Protein AF-A0A2S8FXE3-F1 (afdb_monomer_lite)

Sequence (433 aa):
MRFSLELSLAAGLVVAFAAAALGGEEQNEPDWDKLAAAVNSPGTPSIVDKPWVTVDCCAANHSIKVLGWITQESKGELHLLEWDGTLHRFRRPQEGEQRPELPPGKFGGIDGEDIETADRSVAWGVTPGDYLARSEERLARGHVKHDYSEMINSFVLERADHADFILDAARYAHYAHVLGKREHATAWYAAALESKKDYWRHVDDPDSEKSLIAFVADKRAAGFCYSAISAGHKGESRPKLLQRWRDLAAMPDQMFRDEAREMVALYQDLIAEDEKWREPNAAERAKFTKDQWVDYWLYHLRDFDAYSDWDPAGCRLFGVFRATPSKGPDGEYRNPADELKKLGKDALPKVIEHLDDRRPTRCKGQWKWYSAEGQYLLRYGDCCQQIFEAITEHKIYRSRTTTGQPTSDNVEKQCKSAADKWWREQQGLPPAE

Structure (mmCIF, N/CA/C/O backbone):
data_AF-A0A2S8FXE3-F1
#
_entry.id   AF-A0A2S8FXE3-F1
#
loop_
_atom_site.group_PDB
_atom_site.id
_atom_site.type_symbol
_atom_site.label_atom_id
_atom_site.label_alt_id
_atom_site.label_comp_id
_atom_site.label_asym_id
_atom_site.label_entity_id
_atom_site.label_seq_id
_atom_site.pdbx_PDB_ins_code
_atom_site.Cartn_x
_atom_site.Cartn_y
_atom_site.Cartn_z
_atom_site.occupancy
_atom_site.B_iso_or_equiv
_atom_site.auth_seq_id
_atom_site.auth_comp_id
_atom_site.auth_asym_id
_atom_site.auth_atom_id
_atom_site.pdbx_PDB_model_num
ATOM 1 N N . MET A 1 1 ? 18.719 4.858 -51.906 1.00 43.12 1 MET A N 1
ATOM 2 C CA . MET A 1 1 ? 19.802 4.299 -51.063 1.00 43.12 1 MET A CA 1
ATOM 3 C C . MET A 1 1 ? 20.793 5.411 -50.734 1.00 43.12 1 MET A C 1
ATOM 5 O O . MET A 1 1 ? 21.547 5.766 -51.627 1.00 43.12 1 MET A O 1
ATOM 9 N N . ARG A 1 2 ? 20.718 5.994 -49.524 1.00 42.09 2 ARG A N 1
ATOM 10 C CA . ARG A 1 2 ? 21.709 6.854 -48.817 1.00 42.09 2 ARG A CA 1
ATOM 11 C C . ARG A 1 2 ? 20.957 7.790 -47.855 1.00 42.09 2 ARG A C 1
ATOM 13 O O . ARG A 1 2 ? 20.712 8.931 -48.202 1.00 42.09 2 ARG A O 1
ATOM 20 N N . PHE A 1 3 ? 20.537 7.282 -46.694 1.00 40.88 3 PHE A N 1
ATOM 21 C CA . PHE A 1 3 ? 20.044 8.111 -45.572 1.00 40.88 3 PHE A CA 1
ATOM 22 C C . PHE A 1 3 ? 20.278 7.469 -44.186 1.00 40.88 3 PHE A C 1
ATOM 24 O O . PHE A 1 3 ? 19.721 7.921 -43.198 1.00 40.88 3 PHE A O 1
ATOM 31 N N . SER A 1 4 ? 21.120 6.431 -44.077 1.00 42.12 4 SER A N 1
ATOM 32 C CA . SER A 1 4 ? 21.232 5.626 -42.846 1.00 42.12 4 SER A CA 1
ATOM 33 C C . SER A 1 4 ? 22.552 5.788 -42.075 1.00 42.12 4 SER A C 1
ATOM 35 O O . SER A 1 4 ? 22.860 4.929 -41.259 1.00 42.12 4 SER A O 1
ATOM 37 N N . LEU A 1 5 ? 23.348 6.838 -42.332 1.00 42.50 5 LEU A N 1
ATOM 38 C CA . LEU A 1 5 ? 24.670 7.005 -41.695 1.00 42.50 5 LEU A CA 1
ATOM 39 C C . LEU A 1 5 ? 24.801 8.192 -40.723 1.00 42.50 5 LEU A C 1
ATOM 41 O O . LEU A 1 5 ? 25.749 8.200 -39.947 1.00 42.50 5 LEU A O 1
ATOM 45 N N . GLU A 1 6 ? 23.880 9.161 -40.704 1.00 44.75 6 GLU A N 1
ATOM 46 C CA . GLU A 1 6 ? 24.045 10.357 -39.851 1.00 44.75 6 GLU A CA 1
ATOM 47 C C . GLU A 1 6 ? 23.406 10.248 -38.456 1.00 44.75 6 GLU A C 1
ATOM 49 O O . GLU A 1 6 ? 23.812 10.966 -37.547 1.00 44.75 6 GLU A O 1
ATOM 54 N N . LEU A 1 7 ? 22.493 9.295 -38.220 1.00 46.88 7 LEU A N 1
ATOM 55 C CA . LEU A 1 7 ? 21.890 9.117 -36.888 1.00 46.88 7 LEU A CA 1
ATOM 56 C C . LEU A 1 7 ? 22.864 8.521 -35.852 1.00 46.88 7 LEU A C 1
ATOM 58 O O . LEU A 1 7 ? 22.733 8.783 -34.659 1.00 46.88 7 LEU A O 1
ATOM 62 N N . SER A 1 8 ? 23.867 7.752 -36.289 1.00 44.66 8 SER A N 1
ATOM 63 C CA . SER A 1 8 ? 24.769 7.036 -35.372 1.00 44.66 8 SER A CA 1
ATOM 64 C C . SER A 1 8 ? 25.842 7.930 -34.735 1.00 44.66 8 SER A C 1
ATOM 66 O O . SER A 1 8 ? 26.380 7.576 -33.690 1.00 44.66 8 SER A O 1
ATOM 68 N N . LEU A 1 9 ? 26.153 9.086 -35.335 1.00 44.38 9 LEU A N 1
ATOM 69 C CA . LEU A 1 9 ? 27.153 10.033 -34.817 1.00 44.38 9 LEU A CA 1
ATOM 70 C C . LEU A 1 9 ? 26.573 10.986 -33.761 1.00 44.38 9 LEU A C 1
ATOM 72 O O . LEU A 1 9 ? 27.292 11.394 -32.852 1.00 44.38 9 LEU A O 1
ATOM 76 N N . ALA A 1 10 ? 25.273 11.290 -33.829 1.00 48.31 10 ALA A N 1
ATOM 77 C CA . ALA A 1 10 ? 24.602 12.135 -32.841 1.00 48.31 10 ALA A CA 1
ATOM 78 C C . ALA A 1 10 ? 24.416 11.420 -31.488 1.00 48.31 10 ALA A C 1
ATOM 80 O O . ALA A 1 10 ? 24.599 12.039 -30.443 1.00 48.31 10 ALA A O 1
ATOM 81 N N . ALA A 1 11 ? 24.135 10.111 -31.493 1.00 48.94 11 ALA A N 1
ATOM 82 C CA . ALA A 1 11 ? 23.977 9.330 -30.263 1.00 48.94 11 ALA A CA 1
ATOM 83 C C . ALA A 1 11 ? 25.295 9.195 -29.472 1.00 48.94 11 ALA A C 1
ATOM 85 O O . ALA A 1 11 ? 25.303 9.343 -28.251 1.00 48.94 11 ALA A O 1
ATOM 86 N N . GLY A 1 12 ? 26.425 8.997 -30.162 1.00 41.28 12 GLY A N 1
ATOM 87 C CA . GLY A 1 12 ? 27.741 8.873 -29.521 1.00 41.28 12 GLY A CA 1
ATOM 88 C C . GLY A 1 12 ? 28.242 10.163 -28.856 1.00 41.28 12 GLY A C 1
ATOM 89 O O . GLY A 1 12 ? 28.976 10.099 -27.872 1.00 41.28 12 GLY A O 1
ATOM 90 N N . LEU A 1 13 ? 27.825 11.339 -29.343 1.00 45.59 13 LEU A N 1
ATOM 91 C CA . LEU A 1 13 ? 28.264 12.626 -28.790 1.00 45.59 13 LEU A CA 1
ATOM 92 C C . LEU A 1 13 ? 27.533 13.000 -27.487 1.00 45.59 13 LEU A C 1
ATOM 94 O O . LEU A 1 13 ? 28.115 13.658 -26.628 1.00 45.59 13 LEU A O 1
ATOM 98 N N . VAL A 1 14 ? 26.280 12.562 -27.313 1.00 51.62 14 VAL A N 1
ATOM 99 C CA . VAL A 1 14 ? 25.479 12.842 -26.103 1.00 51.62 14 VAL A CA 1
ATOM 100 C C . VAL A 1 14 ? 26.007 12.067 -24.889 1.00 51.62 14 VAL A C 1
ATOM 102 O O . VAL A 1 14 ? 26.065 12.613 -23.788 1.00 51.62 14 VAL A O 1
ATOM 105 N N . VAL A 1 15 ? 26.487 10.834 -25.089 1.00 50.09 15 VAL A N 1
ATOM 106 C CA . VAL A 1 15 ? 27.057 9.999 -24.013 1.00 50.09 15 VAL A CA 1
ATOM 107 C C . VAL A 1 15 ? 28.352 10.601 -23.447 1.00 50.09 15 VAL A C 1
ATOM 109 O O . VAL A 1 15 ? 28.579 10.556 -22.239 1.00 50.09 15 VAL A O 1
ATOM 112 N N . ALA A 1 16 ? 29.176 11.234 -24.288 1.00 50.12 16 ALA A N 1
ATOM 113 C CA . ALA A 1 16 ? 30.447 11.822 -23.863 1.00 50.12 16 ALA A CA 1
ATOM 114 C C . ALA A 1 16 ? 30.286 13.078 -22.981 1.00 50.12 16 ALA A C 1
ATOM 116 O O . ALA A 1 16 ? 31.121 13.322 -22.111 1.00 50.12 16 ALA A O 1
ATOM 117 N N . PHE A 1 17 ? 29.213 13.861 -23.158 1.00 51.91 17 PHE A N 1
ATOM 118 C CA . PHE A 1 17 ? 28.981 15.071 -22.356 1.00 51.91 17 PHE A CA 1
ATOM 119 C C . PHE A 1 17 ? 28.345 14.788 -20.989 1.00 51.91 17 PHE A C 1
ATOM 121 O O . PHE A 1 17 ? 28.637 15.503 -20.031 1.00 51.91 17 PHE A O 1
ATOM 128 N N . ALA A 1 18 ? 27.547 13.724 -20.856 1.00 53.19 18 ALA A N 1
ATOM 129 C CA . ALA A 1 18 ? 26.952 13.348 -19.571 1.00 53.19 18 ALA A CA 1
ATOM 130 C C . ALA A 1 18 ? 28.004 12.894 -18.535 1.00 53.19 18 ALA A C 1
ATOM 132 O O . ALA A 1 18 ? 27.853 13.155 -17.343 1.00 53.19 18 ALA A O 1
ATOM 133 N N . ALA A 1 19 ? 29.107 12.277 -18.977 1.00 49.84 19 ALA A N 1
ATOM 134 C CA . ALA A 1 19 ? 30.152 11.759 -18.089 1.00 49.84 19 ALA A CA 1
ATOM 135 C C . ALA A 1 19 ? 31.044 12.846 -17.447 1.00 49.84 19 ALA A C 1
ATOM 137 O O . ALA A 1 19 ? 31.664 12.598 -16.413 1.00 49.84 19 ALA A O 1
ATOM 138 N N . ALA A 1 20 ? 31.118 14.047 -18.032 1.00 50.88 20 ALA A N 1
ATOM 139 C CA . ALA A 1 20 ? 32.046 15.098 -17.600 1.00 50.88 20 ALA A CA 1
ATOM 140 C C . ALA A 1 20 ? 31.466 16.076 -16.554 1.00 50.88 20 ALA A C 1
ATOM 142 O O . ALA A 1 20 ? 32.220 16.857 -15.977 1.00 50.88 20 ALA A O 1
ATOM 143 N N . ALA A 1 21 ? 30.153 16.052 -16.292 1.00 52.75 21 ALA A N 1
ATOM 144 C CA . ALA A 1 21 ? 29.468 17.045 -15.449 1.00 52.75 21 ALA A CA 1
ATOM 145 C C . ALA A 1 21 ? 29.130 16.568 -14.016 1.00 52.75 21 ALA A C 1
ATOM 147 O O . ALA A 1 21 ? 28.532 17.314 -13.240 1.00 52.75 21 ALA A O 1
ATOM 148 N N . LEU A 1 22 ? 29.498 15.339 -13.642 1.00 54.16 22 LEU A N 1
ATOM 149 C CA . LEU A 1 22 ? 29.192 14.752 -12.332 1.00 54.16 22 LEU A CA 1
ATOM 150 C C . LEU A 1 22 ? 30.346 14.982 -11.344 1.00 54.16 22 LEU A C 1
ATOM 152 O O . LEU A 1 22 ? 31.156 14.097 -11.097 1.00 54.16 22 LEU A O 1
ATOM 156 N N . GLY A 1 23 ? 30.448 16.195 -10.800 1.00 48.69 23 GLY A N 1
ATOM 157 C CA . GLY A 1 23 ? 31.358 16.497 -9.692 1.00 48.69 23 GLY A CA 1
ATOM 158 C C . GLY A 1 23 ? 30.696 16.206 -8.345 1.00 48.69 23 GLY A C 1
ATOM 159 O O . GLY A 1 23 ? 29.814 16.958 -7.945 1.00 48.69 23 GLY A O 1
ATOM 160 N N . GLY A 1 24 ? 31.111 15.146 -7.645 1.00 50.34 24 GLY A N 1
ATOM 161 C CA . GLY A 1 24 ? 30.789 14.965 -6.220 1.00 50.34 24 GLY A CA 1
ATOM 162 C C . GLY A 1 24 ? 30.741 13.519 -5.723 1.00 50.34 24 GLY A C 1
ATOM 163 O O . GLY A 1 24 ? 31.290 13.231 -4.666 1.00 50.34 24 GLY A O 1
ATOM 164 N N . GLU A 1 25 ? 30.163 12.600 -6.494 1.00 54.75 25 GLU A N 1
ATOM 165 C CA . GLU A 1 25 ? 30.308 11.158 -6.265 1.00 54.75 25 GLU A CA 1
ATOM 166 C C . GLU A 1 25 ? 31.421 10.670 -7.198 1.00 54.75 25 GLU A C 1
ATOM 168 O O . GLU A 1 25 ? 31.349 10.883 -8.409 1.00 54.75 25 GLU A O 1
ATOM 173 N N . GLU A 1 26 ? 32.489 10.083 -6.645 1.00 51.16 26 GLU A N 1
ATOM 174 C CA . GLU A 1 26 ? 33.503 9.378 -7.439 1.00 51.16 26 GLU A CA 1
ATOM 175 C C . GLU A 1 26 ? 32.810 8.502 -8.489 1.00 51.16 26 GLU A C 1
ATOM 177 O O . GLU A 1 26 ? 31.803 7.864 -8.182 1.00 51.16 26 GLU A O 1
ATOM 182 N N . GLN A 1 27 ? 33.352 8.486 -9.713 1.00 55.22 27 GLN A N 1
ATOM 183 C CA . GLN A 1 27 ? 32.920 7.692 -10.874 1.00 55.22 27 GLN A CA 1
ATOM 184 C C . GLN A 1 27 ? 33.043 6.174 -10.630 1.00 55.22 27 GLN A C 1
ATOM 186 O O . GLN A 1 27 ? 33.646 5.441 -11.412 1.00 55.22 27 GLN A O 1
ATOM 191 N N . ASN A 1 28 ? 32.514 5.690 -9.518 1.00 73.62 28 ASN A N 1
ATOM 192 C CA . ASN A 1 28 ? 32.448 4.288 -9.200 1.00 73.62 28 ASN A CA 1
ATOM 193 C C . ASN A 1 28 ? 31.384 3.672 -10.102 1.00 73.62 28 ASN A C 1
ATOM 195 O O . ASN A 1 28 ? 30.280 4.201 -10.258 1.00 73.62 28 ASN A O 1
ATOM 199 N N . GLU A 1 29 ? 31.753 2.563 -10.736 1.00 86.81 29 GLU A N 1
ATOM 200 C CA . GLU A 1 29 ? 30.814 1.745 -11.489 1.00 86.81 29 GLU A CA 1
ATOM 201 C C . GLU A 1 29 ? 29.586 1.443 -10.607 1.00 86.81 29 GLU A C 1
ATOM 203 O O . GLU A 1 29 ? 29.765 1.155 -9.416 1.00 86.81 29 GLU A O 1
ATOM 208 N N . PRO A 1 30 ? 28.348 1.534 -11.139 1.00 92.56 30 PRO A N 1
ATOM 209 C CA . PRO A 1 30 ? 27.160 1.230 -10.356 1.00 92.56 30 PRO A CA 1
ATOM 210 C C . PRO A 1 30 ? 27.264 -0.152 -9.710 1.00 92.56 30 PRO A C 1
ATOM 212 O O . PRO A 1 30 ? 27.657 -1.122 -10.356 1.00 92.56 30 PRO A O 1
ATOM 215 N N . ASP A 1 31 ? 26.868 -0.256 -8.443 1.00 95.56 31 ASP A N 1
ATOM 216 C CA . ASP A 1 31 ? 26.722 -1.548 -7.774 1.00 95.56 31 ASP A CA 1
ATOM 217 C C . ASP A 1 31 ? 25.469 -2.244 -8.332 1.00 95.56 31 ASP A C 1
ATOM 219 O O . ASP A 1 31 ? 24.352 -2.078 -7.831 1.00 95.56 31 ASP A O 1
ATOM 223 N N . TRP A 1 32 ? 25.650 -2.952 -9.450 1.00 96.12 32 TRP A N 1
ATOM 224 C CA . TRP A 1 32 ? 24.572 -3.578 -10.214 1.00 96.12 32 TRP A CA 1
ATOM 225 C C . TRP A 1 32 ? 23.811 -4.637 -9.411 1.00 96.12 32 TRP A C 1
ATOM 227 O O . TRP A 1 32 ? 22.605 -4.787 -9.613 1.00 96.12 32 TRP A O 1
ATOM 237 N N . ASP A 1 33 ? 24.479 -5.315 -8.474 1.00 95.56 33 ASP A N 1
ATOM 238 C CA . ASP A 1 33 ? 23.865 -6.314 -7.596 1.00 95.56 33 ASP A CA 1
ATOM 239 C C . ASP A 1 33 ? 22.933 -5.650 -6.579 1.00 95.56 33 ASP A C 1
ATOM 241 O O . ASP A 1 33 ? 21.787 -6.075 -6.401 1.00 95.56 33 ASP A O 1
ATOM 245 N N . LYS A 1 34 ? 23.371 -4.553 -5.949 1.00 95.56 34 LYS A N 1
ATOM 246 C CA . LYS A 1 34 ? 22.494 -3.778 -5.062 1.00 95.56 34 LYS A CA 1
ATOM 247 C C . LYS A 1 34 ? 21.362 -3.094 -5.819 1.00 95.56 34 LYS A C 1
ATOM 249 O O . LYS A 1 34 ? 20.241 -3.053 -5.314 1.00 95.56 34 LYS A O 1
ATOM 254 N N . LEU A 1 35 ? 21.618 -2.588 -7.028 1.00 96.00 35 LEU A N 1
ATOM 255 C CA . LEU A 1 35 ? 20.557 -2.041 -7.871 1.00 96.00 35 LEU A CA 1
ATOM 256 C C . LEU A 1 35 ? 19.523 -3.121 -8.212 1.00 96.00 35 LEU A C 1
ATOM 258 O O . LEU A 1 35 ? 18.328 -2.866 -8.083 1.00 96.00 35 LEU A O 1
ATOM 262 N N . ALA A 1 36 ? 19.968 -4.328 -8.577 1.00 95.50 36 ALA A N 1
ATOM 263 C CA . ALA A 1 36 ? 19.093 -5.471 -8.821 1.00 95.50 36 ALA A CA 1
ATOM 264 C C . ALA A 1 36 ? 18.226 -5.788 -7.593 1.00 95.50 36 ALA A C 1
ATOM 266 O O . ALA A 1 36 ? 17.017 -5.966 -7.729 1.00 95.50 36 ALA A O 1
ATOM 267 N N . ALA A 1 37 ? 18.821 -5.804 -6.397 1.00 94.25 37 ALA A N 1
ATOM 268 C CA . ALA A 1 37 ? 18.103 -6.027 -5.143 1.00 94.25 37 ALA A CA 1
ATOM 269 C C . ALA A 1 37 ? 17.084 -4.915 -4.822 1.00 94.25 37 ALA A C 1
ATOM 271 O O . ALA A 1 37 ? 16.028 -5.195 -4.255 1.00 94.25 37 ALA A O 1
ATOM 272 N N . ALA A 1 38 ? 17.371 -3.668 -5.207 1.00 94.94 38 ALA A N 1
ATOM 273 C CA . ALA A 1 38 ? 16.454 -2.546 -5.031 1.00 94.94 38 ALA A CA 1
ATOM 274 C C . ALA A 1 38 ? 15.260 -2.616 -6.000 1.00 94.94 38 ALA A C 1
ATOM 276 O O . ALA A 1 38 ? 14.120 -2.407 -5.580 1.00 94.94 38 ALA A O 1
ATOM 277 N N . VAL A 1 39 ? 15.480 -2.950 -7.278 1.00 95.00 39 VAL A N 1
ATOM 278 C CA . VAL A 1 39 ? 14.412 -2.944 -8.301 1.00 95.00 39 VAL A CA 1
ATOM 279 C C . VAL A 1 39 ? 13.586 -4.233 -8.356 1.00 95.00 39 VAL A C 1
ATOM 281 O O . VAL A 1 39 ? 12.413 -4.170 -8.723 1.00 95.00 39 VAL A O 1
ATOM 284 N N . ASN A 1 40 ? 14.145 -5.383 -7.962 1.00 93.00 40 ASN A N 1
ATOM 285 C CA . ASN A 1 40 ? 13.484 -6.689 -8.065 1.00 93.00 40 ASN A CA 1
ATOM 286 C C . ASN A 1 40 ? 13.031 -7.249 -6.719 1.00 93.00 40 ASN A C 1
ATOM 288 O O . ASN A 1 40 ? 13.613 -6.983 -5.668 1.00 93.00 40 ASN A O 1
ATOM 292 N N . SER A 1 41 ? 11.964 -8.049 -6.732 1.00 89.31 41 SER A N 1
ATOM 293 C CA . SER A 1 41 ? 11.552 -8.802 -5.546 1.00 89.31 41 SER A CA 1
ATOM 294 C C . SER A 1 41 ? 12.451 -10.024 -5.383 1.00 89.31 41 SER A C 1
ATOM 296 O O . SER A 1 41 ? 12.946 -10.568 -6.376 1.00 89.31 41 SER A O 1
ATOM 298 N N . PRO A 1 42 ? 12.626 -10.527 -4.150 1.00 87.56 42 PRO A N 1
ATOM 299 C CA . PRO A 1 42 ? 13.173 -11.860 -3.956 1.00 87.56 42 PRO A CA 1
ATOM 300 C C . PRO A 1 42 ? 12.411 -12.883 -4.814 1.00 87.56 42 PRO A C 1
ATOM 302 O O . PRO A 1 42 ? 11.184 -12.947 -4.772 1.00 87.56 42 PRO A O 1
ATOM 305 N N . GLY A 1 43 ? 13.139 -13.664 -5.615 1.00 90.12 43 GLY A N 1
ATOM 306 C CA . GLY A 1 43 ? 12.552 -14.673 -6.502 1.00 90.12 43 GLY A CA 1
ATOM 307 C C . GLY A 1 43 ? 12.097 -14.173 -7.879 1.00 90.12 43 GLY A C 1
ATOM 308 O O . GLY A 1 43 ? 11.524 -14.967 -8.624 1.00 90.12 43 GLY A O 1
ATOM 309 N N . THR A 1 44 ? 12.361 -12.913 -8.253 1.00 93.88 44 THR A N 1
ATOM 310 C CA . THR A 1 44 ? 12.142 -12.442 -9.631 1.00 93.88 44 THR A CA 1
ATOM 311 C C . THR A 1 44 ? 12.861 -13.369 -10.633 1.00 93.88 44 THR A C 1
ATOM 313 O O . THR A 1 44 ? 14.065 -13.600 -10.486 1.00 93.88 44 THR A O 1
ATOM 316 N N . PRO A 1 45 ? 12.161 -13.924 -11.645 1.00 96.56 45 PRO A N 1
ATOM 317 C CA . PRO A 1 45 ? 12.781 -14.819 -12.618 1.00 96.56 45 PRO A CA 1
ATOM 318 C C . PRO A 1 45 ? 13.837 -14.115 -13.477 1.00 96.56 45 PRO A C 1
ATOM 320 O O . PRO A 1 45 ? 13.726 -12.928 -13.774 1.00 96.56 45 PRO A O 1
ATOM 323 N N . SER A 1 46 ? 14.825 -14.874 -13.956 1.00 96.00 46 SER A N 1
ATOM 324 C CA . SER A 1 46 ? 15.790 -14.363 -14.935 1.00 96.00 46 SER A CA 1
ATOM 325 C C . SER A 1 46 ? 15.126 -14.068 -16.286 1.00 96.00 46 SER A C 1
ATOM 327 O O . SER A 1 46 ? 14.293 -14.844 -16.765 1.00 96.00 46 SER A O 1
ATOM 329 N N . ILE A 1 47 ? 15.556 -12.971 -16.914 1.00 97.69 47 ILE A N 1
ATOM 330 C CA . ILE A 1 47 ? 15.128 -12.526 -18.250 1.00 97.69 47 ILE A CA 1
ATOM 331 C C . ILE A 1 47 ? 16.125 -12.887 -19.359 1.00 97.69 47 ILE A C 1
ATOM 333 O O . ILE A 1 47 ? 15.870 -12.618 -20.532 1.00 97.69 47 ILE A O 1
ATOM 337 N N . VAL A 1 48 ? 17.270 -13.476 -19.002 1.00 97.31 48 VAL A N 1
ATOM 338 C CA . VAL A 1 48 ? 18.302 -13.874 -19.969 1.00 97.31 48 VAL A CA 1
ATOM 339 C C . VAL A 1 48 ? 17.713 -14.902 -20.936 1.00 97.31 48 VAL A C 1
ATOM 341 O O . VAL A 1 48 ? 17.055 -15.856 -20.516 1.00 97.31 48 VAL A O 1
ATOM 344 N N . ASP A 1 49 ? 17.914 -14.665 -22.233 1.00 97.00 49 ASP A N 1
ATOM 345 C CA . ASP A 1 49 ? 17.389 -15.475 -23.341 1.00 97.00 49 ASP A CA 1
ATOM 346 C C . ASP A 1 49 ? 15.852 -15.606 -23.380 1.00 97.00 49 ASP A C 1
ATOM 348 O O . ASP A 1 49 ? 15.309 -16.510 -24.021 1.00 97.00 49 ASP A O 1
ATOM 352 N N . LYS A 1 50 ? 15.120 -14.707 -22.707 1.00 98.00 50 LYS A N 1
ATOM 353 C CA . LYS A 1 50 ? 13.652 -14.680 -22.729 1.00 98.00 50 LYS A CA 1
ATOM 354 C C . LYS A 1 50 ? 13.127 -13.723 -23.800 1.00 98.00 50 LYS A C 1
ATOM 356 O O . LYS A 1 50 ? 13.657 -12.620 -23.946 1.00 98.00 50 LYS A O 1
ATOM 361 N N . PRO A 1 51 ? 12.064 -14.092 -24.537 1.00 98.06 51 PRO A N 1
ATOM 362 C CA . PRO A 1 51 ? 11.482 -13.201 -25.526 1.00 98.06 51 PRO A CA 1
ATOM 363 C C . PRO A 1 51 ? 10.727 -12.064 -24.834 1.00 98.06 51 PRO A C 1
ATOM 365 O O . PRO A 1 51 ? 9.957 -12.291 -23.897 1.00 98.06 51 PRO A O 1
ATOM 368 N N . TRP A 1 52 ? 10.924 -10.846 -25.333 1.00 98.31 52 TRP A N 1
ATOM 369 C CA . TRP A 1 52 ? 10.110 -9.693 -24.970 1.00 98.31 52 TRP A CA 1
ATOM 370 C C . TRP A 1 52 ? 8.868 -9.632 -25.854 1.00 98.31 52 TRP A C 1
ATOM 372 O O . TRP A 1 52 ? 8.956 -9.734 -27.080 1.00 98.31 52 TRP A O 1
ATOM 382 N N . VAL A 1 53 ? 7.701 -9.455 -25.245 1.00 98.44 53 VAL A N 1
ATOM 383 C CA . VAL A 1 53 ? 6.413 -9.456 -25.941 1.00 98.44 53 VAL A CA 1
ATOM 384 C C . VAL A 1 53 ? 5.505 -8.344 -25.437 1.00 98.44 53 VAL A C 1
ATOM 386 O O . VAL A 1 53 ? 5.706 -7.770 -24.369 1.00 98.44 53 VAL A O 1
ATOM 389 N N . THR A 1 54 ? 4.472 -8.057 -26.221 1.00 98.06 54 THR A N 1
ATOM 390 C CA . THR A 1 54 ? 3.286 -7.328 -25.772 1.00 98.06 54 THR A CA 1
ATOM 391 C C . THR A 1 54 ? 2.129 -8.311 -25.657 1.00 98.06 54 THR A C 1
ATOM 393 O O . THR A 1 54 ? 1.793 -8.993 -26.627 1.00 98.06 54 THR A O 1
ATOM 396 N N . VAL A 1 55 ? 1.528 -8.384 -24.474 1.00 98.19 55 VAL A N 1
ATOM 397 C CA . VAL A 1 55 ? 0.329 -9.170 -24.189 1.00 98.19 55 VAL A CA 1
ATOM 398 C C . VAL A 1 55 ? -0.878 -8.245 -24.213 1.00 98.19 55 VAL A C 1
ATOM 400 O O . VAL A 1 55 ? -0.907 -7.225 -23.531 1.00 98.19 55 VAL A O 1
ATOM 403 N N . ASP A 1 56 ? -1.876 -8.602 -25.010 1.00 98.06 56 ASP A N 1
ATOM 404 C CA . ASP A 1 56 ? -3.184 -7.963 -25.010 1.00 98.06 56 ASP A CA 1
ATOM 405 C C . ASP A 1 56 ? -4.117 -8.681 -24.031 1.00 98.06 56 ASP A C 1
ATOM 407 O O . ASP A 1 56 ? -4.399 -9.867 -24.210 1.00 98.06 56 ASP A O 1
ATOM 411 N N . CYS A 1 57 ? -4.597 -7.972 -23.013 1.00 97.25 57 CYS A N 1
ATOM 412 C CA . CYS A 1 57 ? -5.490 -8.495 -21.982 1.00 97.25 57 CYS A CA 1
ATOM 413 C C . CYS A 1 57 ? -6.686 -7.556 -21.746 1.00 97.25 57 CYS A C 1
ATOM 415 O O . CYS A 1 57 ? -6.805 -6.513 -22.394 1.00 97.25 57 CYS A O 1
ATOM 417 N N . CYS A 1 58 ? -7.582 -7.915 -20.820 1.00 95.88 58 CYS A N 1
ATOM 418 C CA . CYS A 1 58 ? -8.826 -7.184 -20.530 1.00 95.88 58 CYS A CA 1
ATOM 419 C C . CYS A 1 58 ? -9.885 -7.296 -21.652 1.00 95.88 58 CYS A C 1
ATOM 421 O O . CYS A 1 58 ? -9.742 -8.091 -22.586 1.00 95.88 58 CYS A O 1
ATOM 423 N N . ALA A 1 59 ? -10.967 -6.525 -21.558 1.00 96.12 59 ALA A N 1
ATOM 424 C CA . ALA A 1 59 ? -12.108 -6.547 -22.473 1.00 96.12 59 ALA A CA 1
ATOM 425 C C . ALA A 1 59 ? -11.797 -5.990 -23.876 1.00 96.12 59 ALA A C 1
ATOM 427 O O . ALA A 1 59 ? -10.839 -5.245 -24.068 1.00 96.12 59 ALA A O 1
ATOM 428 N N . ALA A 1 60 ? -12.604 -6.349 -24.877 1.00 96.88 60 ALA A N 1
ATOM 429 C CA . ALA A 1 60 ? -12.385 -5.974 -26.278 1.00 96.88 60 ALA A CA 1
ATOM 430 C C . ALA A 1 60 ? -12.523 -4.462 -26.516 1.00 96.88 60 ALA A C 1
ATOM 432 O O . ALA A 1 60 ? -11.717 -3.869 -27.231 1.00 96.88 60 ALA A O 1
ATOM 433 N N . ASN A 1 61 ? -13.500 -3.832 -25.862 1.00 95.88 61 ASN A N 1
ATOM 434 C CA . ASN A 1 61 ? -13.730 -2.387 -25.884 1.00 95.88 61 ASN A CA 1
ATOM 435 C C . ASN A 1 61 ? -12.865 -1.608 -24.871 1.00 95.88 61 ASN A C 1
ATOM 437 O O . ASN A 1 61 ? -12.973 -0.386 -24.790 1.00 95.88 61 ASN A O 1
ATOM 441 N N . HIS A 1 62 ? -11.993 -2.295 -24.124 1.00 95.56 62 HIS A N 1
ATOM 442 C CA . HIS A 1 62 ? -11.027 -1.698 -23.200 1.00 95.56 62 HIS A CA 1
ATOM 443 C C . HIS A 1 62 ? -9.754 -2.557 -23.100 1.00 95.56 62 HIS A C 1
ATOM 445 O O . HIS A 1 62 ? -9.430 -3.129 -22.058 1.00 95.56 62 HIS A O 1
ATOM 451 N N . SER A 1 63 ? -9.048 -2.694 -24.224 1.00 95.25 63 SER A N 1
ATOM 452 C CA . SER A 1 63 ? -7.812 -3.481 -24.299 1.00 95.25 63 SER A CA 1
ATOM 453 C C . SER A 1 63 ? -6.688 -2.818 -23.502 1.00 95.25 63 SER A C 1
ATOM 455 O O . SER A 1 63 ? -6.409 -1.631 -23.669 1.00 95.25 63 SER A O 1
ATOM 457 N N . ILE A 1 64 ? -6.009 -3.614 -22.674 1.00 95.94 64 ILE A N 1
ATOM 458 C CA . ILE A 1 64 ? -4.785 -3.221 -21.971 1.00 95.94 64 ILE A CA 1
ATOM 459 C C . ILE A 1 64 ? -3.615 -3.977 -22.602 1.00 95.94 64 ILE A C 1
ATOM 461 O O . ILE A 1 64 ? -3.713 -5.169 -22.899 1.00 95.94 64 ILE A O 1
ATOM 465 N N . LYS A 1 65 ? -2.499 -3.276 -22.823 1.00 97.06 65 LYS A N 1
ATOM 466 C CA . LYS A 1 65 ? -1.257 -3.857 -23.343 1.00 97.06 65 LYS A CA 1
ATOM 467 C C . LYS A 1 65 ? -0.231 -3.941 -22.220 1.00 97.06 65 LYS A C 1
ATOM 469 O O . LYS A 1 65 ? 0.198 -2.909 -21.716 1.00 97.06 65 LYS A O 1
ATOM 474 N N . VAL A 1 66 ? 0.172 -5.156 -21.873 1.00 97.12 66 VAL A N 1
ATOM 475 C CA . VAL A 1 66 ? 1.207 -5.431 -20.868 1.00 97.12 66 VAL A CA 1
ATOM 476 C C . VAL A 1 66 ? 2.488 -5.823 -21.597 1.00 97.12 66 VAL A C 1
ATOM 478 O O . VAL A 1 66 ? 2.455 -6.695 -22.467 1.00 97.12 66 VAL A O 1
ATOM 481 N N . LEU A 1 67 ? 3.612 -5.173 -21.295 1.00 97.38 67 LEU A N 1
ATOM 482 C CA . LEU A 1 67 ? 4.885 -5.410 -21.987 1.00 97.38 67 LEU A CA 1
ATOM 483 C C . LEU A 1 67 ? 5.898 -6.053 -21.047 1.00 97.38 67 LEU A C 1
ATOM 485 O O . LEU A 1 67 ? 6.142 -5.533 -19.964 1.00 97.38 67 LEU A O 1
ATOM 489 N N . GLY A 1 68 ? 6.534 -7.142 -21.466 1.00 97.62 68 GLY A N 1
ATOM 490 C CA . GLY A 1 68 ? 7.488 -7.823 -20.596 1.00 97.62 68 GLY A CA 1
ATOM 491 C C . GLY A 1 68 ? 8.157 -9.036 -21.218 1.00 97.62 68 GLY A C 1
ATOM 492 O O . GLY A 1 68 ? 7.970 -9.338 -22.398 1.00 97.62 68 GLY A O 1
ATOM 493 N N . TRP A 1 69 ? 8.926 -9.749 -20.401 1.00 98.50 69 TRP A N 1
ATOM 494 C CA . TRP A 1 69 ? 9.587 -10.996 -20.777 1.00 98.50 69 TRP A CA 1
ATOM 495 C C . TRP A 1 69 ? 8.716 -12.200 -20.448 1.00 98.50 69 TRP A C 1
ATOM 497 O O . TRP A 1 69 ? 8.222 -12.324 -19.326 1.00 98.50 69 TRP A O 1
ATOM 507 N N . ILE A 1 70 ? 8.578 -13.134 -21.389 1.00 98.38 70 ILE A N 1
ATOM 508 C CA . ILE A 1 70 ? 7.964 -14.433 -21.096 1.00 98.38 70 ILE A CA 1
ATOM 509 C C . ILE A 1 70 ? 8.953 -15.253 -20.270 1.00 98.38 70 ILE A C 1
ATOM 511 O O . ILE A 1 70 ? 9.964 -15.729 -20.786 1.00 98.38 70 ILE A O 1
ATOM 515 N N . THR A 1 71 ? 8.671 -15.440 -18.986 1.00 97.75 71 THR A N 1
ATOM 516 C CA . THR A 1 71 ? 9.564 -16.172 -18.074 1.00 97.75 71 THR A CA 1
ATOM 517 C C . THR A 1 71 ? 9.288 -17.673 -18.104 1.00 97.75 71 THR A C 1
ATOM 519 O O . THR A 1 71 ? 10.230 -18.477 -18.082 1.00 97.75 71 THR A O 1
ATOM 522 N N . GLN A 1 72 ? 8.013 -18.044 -18.253 1.00 97.12 72 GLN A N 1
ATOM 523 C CA . GLN A 1 72 ? 7.522 -19.413 -18.373 1.00 97.12 72 GLN A CA 1
ATOM 524 C C . GLN A 1 72 ? 6.326 -19.470 -19.334 1.00 97.12 72 GLN A C 1
ATOM 526 O O . GLN A 1 72 ? 5.466 -18.591 -19.329 1.00 97.12 72 GLN A O 1
ATOM 531 N N . GLU A 1 73 ? 6.243 -20.529 -20.139 1.00 96.88 73 GLU A N 1
ATOM 532 C CA . GLU A 1 73 ? 5.142 -20.734 -21.081 1.00 96.88 73 GLU A CA 1
ATOM 533 C C . GLU A 1 73 ? 4.745 -22.211 -21.157 1.00 96.88 73 GLU A C 1
ATOM 535 O O . GLU A 1 73 ? 5.591 -23.106 -21.177 1.00 96.88 73 GLU A O 1
ATOM 540 N N . SER A 1 74 ? 3.439 -22.468 -21.202 1.00 96.38 74 SER A N 1
ATOM 541 C CA . SER A 1 74 ? 2.849 -23.782 -21.444 1.00 96.38 74 SER A CA 1
ATOM 542 C C . SER A 1 74 ? 1.625 -23.664 -22.361 1.00 96.38 74 SER A C 1
ATOM 544 O O . SER A 1 74 ? 1.174 -22.566 -22.688 1.00 96.38 74 SER A O 1
ATOM 546 N N . LYS A 1 75 ? 1.037 -24.801 -22.759 1.00 93.94 75 LYS A N 1
ATOM 547 C CA . LYS A 1 75 ? -0.129 -24.832 -23.664 1.00 93.94 75 LYS A CA 1
ATOM 548 C C . LYS A 1 75 ? -1.315 -23.989 -23.166 1.00 93.94 75 LYS A C 1
ATOM 550 O O . LYS A 1 75 ? -2.053 -23.460 -23.989 1.00 93.94 75 LYS A O 1
ATOM 555 N N . GLY A 1 76 ? -1.514 -23.877 -21.851 1.00 95.69 76 GLY A N 1
ATOM 556 C CA . GLY A 1 76 ? -2.653 -23.160 -21.263 1.00 95.69 76 GLY A CA 1
ATOM 557 C C . GLY A 1 76 ? -2.291 -21.871 -20.531 1.00 95.69 76 GLY A C 1
ATOM 558 O O . GLY A 1 76 ? -3.191 -21.153 -20.105 1.00 95.69 76 GLY A O 1
ATOM 559 N N . GLU A 1 77 ? -1.004 -21.574 -20.363 1.00 97.50 77 GLU A N 1
ATOM 560 C CA . GLU A 1 77 ? -0.556 -20.583 -19.387 1.00 97.50 77 GLU A CA 1
ATOM 561 C C . GLU A 1 77 ? 0.709 -19.856 -19.840 1.00 97.50 77 GLU A C 1
ATOM 563 O O . GLU A 1 77 ? 1.597 -20.457 -20.445 1.00 97.50 77 GLU A O 1
ATOM 568 N N . LEU A 1 78 ? 0.789 -18.571 -19.508 1.00 97.88 78 LEU A N 1
ATOM 569 C CA . LEU A 1 78 ? 1.874 -17.662 -19.838 1.00 97.88 78 LEU A CA 1
ATOM 570 C C . LEU A 1 78 ? 2.245 -16.851 -18.593 1.00 97.88 78 LEU A C 1
ATOM 572 O O . LEU A 1 78 ? 1.395 -16.167 -18.026 1.00 97.88 78 LEU A O 1
ATOM 576 N N . HIS A 1 79 ? 3.506 -16.904 -18.174 1.00 98.19 79 HIS A N 1
ATOM 577 C CA . HIS A 1 79 ? 4.039 -16.024 -17.133 1.00 98.19 79 HIS A CA 1
ATOM 578 C C . HIS A 1 79 ? 4.838 -14.914 -17.791 1.00 98.19 79 HIS A C 1
ATOM 580 O O . HIS A 1 79 ? 5.729 -15.180 -18.601 1.00 98.19 79 HIS A O 1
ATOM 586 N N . LEU A 1 80 ? 4.525 -13.678 -17.428 1.00 98.19 80 LEU A N 1
ATOM 587 C CA . LEU A 1 80 ? 5.164 -12.490 -17.968 1.00 98.19 80 LEU A CA 1
ATOM 588 C C . LEU A 1 80 ? 5.758 -11.685 -16.816 1.00 98.19 80 LEU A C 1
ATOM 590 O O . LEU A 1 80 ? 5.024 -11.271 -15.923 1.00 98.19 80 LEU A O 1
ATOM 594 N N . LEU A 1 81 ? 7.066 -11.444 -16.842 1.00 97.69 81 LEU A N 1
ATOM 595 C CA . LEU A 1 81 ? 7.674 -10.418 -16.002 1.00 97.69 81 LEU A CA 1
ATOM 596 C C . LEU A 1 81 ? 7.574 -9.089 -16.745 1.00 97.69 81 LEU A C 1
ATOM 598 O O . LEU A 1 81 ? 8.277 -8.881 -17.736 1.00 97.69 81 LEU A O 1
ATOM 602 N N . GLU A 1 82 ? 6.670 -8.224 -16.299 1.00 95.88 82 GLU A N 1
ATOM 603 C CA . GLU A 1 82 ? 6.558 -6.863 -16.807 1.00 95.88 82 GLU A CA 1
ATOM 604 C C . GLU A 1 82 ? 7.815 -6.054 -16.466 1.00 95.88 82 GLU A C 1
ATOM 606 O O . GLU A 1 82 ? 8.559 -6.343 -15.526 1.00 95.88 82 GLU A O 1
ATOM 611 N N . TRP A 1 83 ? 8.069 -5.033 -17.274 1.00 90.44 83 TRP A N 1
ATOM 612 C CA . TRP A 1 83 ? 9.233 -4.159 -17.161 1.00 90.44 83 TRP A CA 1
ATOM 613 C C . TRP A 1 83 ? 9.319 -3.395 -15.830 1.00 90.44 83 TRP A C 1
ATOM 615 O O . TRP A 1 83 ? 10.391 -2.928 -15.463 1.00 90.44 83 TRP A O 1
ATOM 625 N N . ASP A 1 84 ? 8.222 -3.270 -15.087 1.00 89.62 84 ASP A N 1
ATOM 626 C CA . ASP A 1 84 ? 8.195 -2.677 -13.749 1.00 89.62 84 ASP A CA 1
ATOM 627 C C . ASP A 1 84 ? 8.554 -3.689 -12.633 1.00 89.62 84 ASP A C 1
ATOM 629 O O . ASP A 1 84 ? 8.649 -3.328 -11.455 1.00 89.62 84 ASP A O 1
ATOM 633 N N . GLY A 1 85 ? 8.796 -4.953 -12.998 1.00 90.50 85 GLY A N 1
ATOM 634 C CA . GLY A 1 85 ? 9.067 -6.063 -12.086 1.00 90.50 85 GLY A CA 1
ATOM 635 C C . GLY A 1 85 ? 7.819 -6.833 -11.638 1.00 90.50 85 GLY A C 1
ATOM 636 O O . GLY A 1 85 ? 7.949 -7.790 -10.870 1.00 90.50 85 GLY A O 1
ATOM 637 N N . THR A 1 86 ? 6.622 -6.458 -12.100 1.00 91.69 86 THR A N 1
ATOM 638 C CA . THR A 1 86 ? 5.375 -7.168 -11.799 1.00 91.69 86 THR A CA 1
ATOM 639 C C . THR A 1 86 ? 5.330 -8.504 -12.539 1.00 91.69 86 THR A C 1
ATOM 641 O O . THR A 1 86 ? 5.476 -8.569 -13.759 1.00 91.69 86 THR A O 1
ATOM 644 N N . LEU A 1 87 ? 5.106 -9.599 -11.806 1.00 95.00 87 LEU A N 1
ATOM 645 C CA . LEU A 1 87 ? 4.928 -10.923 -12.398 1.00 95.00 87 LEU A CA 1
ATOM 646 C C . LEU A 1 87 ? 3.442 -11.192 -12.649 1.00 95.00 87 LEU A C 1
ATOM 648 O O . LEU A 1 87 ? 2.658 -11.360 -11.714 1.00 95.00 87 LEU A O 1
ATOM 652 N N . HIS A 1 88 ? 3.069 -11.286 -13.919 1.00 96.50 88 HIS A N 1
ATOM 653 C CA . HIS A 1 88 ? 1.718 -11.616 -14.353 1.00 96.50 88 HIS A CA 1
ATOM 654 C C . HIS A 1 88 ? 1.600 -13.094 -14.700 1.00 96.50 88 HIS A C 1
ATOM 656 O O . HIS A 1 88 ? 2.474 -13.673 -15.350 1.00 96.50 88 HIS A O 1
ATOM 662 N N . ARG A 1 89 ? 0.469 -13.692 -14.319 1.00 97.31 89 ARG A N 1
ATOM 663 C CA . ARG A 1 89 ? 0.081 -15.053 -14.692 1.00 97.31 89 ARG A CA 1
ATOM 664 C C . ARG A 1 89 ? -1.157 -14.982 -15.575 1.00 97.31 89 ARG A C 1
ATOM 666 O O . ARG A 1 89 ? -2.255 -14.749 -15.077 1.00 97.31 89 ARG A O 1
ATOM 673 N N . PHE A 1 90 ? -0.976 -15.206 -16.870 1.00 98.25 90 PHE A N 1
ATOM 674 C CA . PHE A 1 90 ? -2.065 -15.243 -17.834 1.00 98.25 90 PHE A CA 1
ATOM 675 C C . PHE A 1 90 ? -2.445 -16.680 -18.182 1.00 98.25 90 PHE A C 1
ATOM 677 O O . PHE A 1 90 ? -1.582 -17.531 -18.398 1.00 98.25 90 PHE A O 1
ATOM 684 N N . ARG A 1 91 ? -3.741 -16.944 -18.329 1.00 97.81 91 ARG A N 1
ATOM 685 C CA . ARG A 1 91 ? -4.233 -18.099 -19.081 1.00 97.81 91 ARG A CA 1
ATOM 686 C C . ARG A 1 91 ? -4.369 -17.740 -20.557 1.00 97.81 91 ARG A C 1
ATOM 688 O O . ARG A 1 91 ? -4.620 -16.588 -20.916 1.00 97.81 91 ARG A O 1
ATOM 695 N N . ARG A 1 92 ? -4.233 -18.737 -21.425 1.00 97.69 92 ARG A N 1
ATOM 696 C CA . ARG A 1 92 ? -4.597 -18.601 -22.841 1.00 97.69 92 ARG A CA 1
ATOM 697 C C . ARG A 1 92 ? -6.120 -18.741 -23.000 1.00 97.69 92 ARG A C 1
ATOM 699 O O . ARG A 1 92 ? -6.730 -19.463 -22.205 1.00 97.69 92 ARG A O 1
ATOM 706 N N . PRO A 1 93 ? -6.738 -18.060 -23.982 1.00 97.62 93 PRO A N 1
ATOM 707 C CA . PRO A 1 93 ? -8.156 -18.245 -24.263 1.00 97.62 93 PRO A CA 1
ATOM 708 C C . PRO A 1 93 ? -8.419 -19.695 -24.680 1.00 97.62 93 PRO A C 1
ATOM 710 O O . PRO A 1 93 ? -7.609 -20.310 -25.382 1.00 97.62 93 PRO A O 1
ATOM 713 N N . GLN A 1 94 ? -9.534 -20.253 -24.220 1.00 97.19 94 GLN A N 1
ATOM 714 C CA . GLN A 1 94 ? -9.980 -21.581 -24.627 1.00 97.19 94 GLN A CA 1
ATOM 715 C C . GLN A 1 94 ? -10.503 -21.553 -26.068 1.00 97.19 94 GLN A C 1
ATOM 717 O O . GLN A 1 94 ? -10.847 -20.502 -26.611 1.00 97.19 94 GLN A O 1
ATOM 722 N N . GLU A 1 95 ? -10.567 -22.719 -26.710 1.00 97.06 95 GLU A N 1
ATOM 723 C CA . GLU A 1 95 ? -11.135 -22.824 -28.053 1.00 97.06 95 GLU A CA 1
ATOM 724 C C . GLU A 1 95 ? -12.601 -22.360 -28.047 1.00 97.06 95 GLU A C 1
ATOM 726 O O . GLU A 1 95 ? -13.419 -22.864 -27.281 1.00 97.06 95 GLU A O 1
ATOM 731 N N . GLY A 1 96 ? -12.917 -21.367 -28.883 1.00 97.19 96 GLY A N 1
ATOM 732 C CA . GLY A 1 96 ? -14.247 -20.755 -28.953 1.00 97.19 96 GLY A CA 1
ATOM 733 C C . GLY A 1 96 ? -14.548 -19.719 -27.864 1.00 97.19 96 GLY A C 1
ATOM 734 O O . GLY A 1 96 ? -15.622 -19.120 -27.898 1.00 97.19 96 GLY A O 1
ATOM 735 N N . GLU A 1 97 ? -13.629 -19.467 -26.928 1.00 97.94 97 GLU A N 1
ATOM 736 C CA . GLU A 1 97 ? -13.804 -18.422 -25.921 1.00 97.94 97 GLU A CA 1
ATOM 737 C C . GLU A 1 97 ? -13.774 -17.035 -26.570 1.00 97.94 97 GLU A C 1
ATOM 739 O O . GLU A 1 97 ? -12.852 -16.692 -27.315 1.00 97.94 97 GLU A O 1
ATOM 744 N N . GLN A 1 98 ? -14.790 -16.226 -26.280 1.00 97.81 98 GLN A N 1
ATOM 745 C CA . GLN A 1 98 ? -14.897 -14.867 -26.797 1.00 97.81 98 GLN A CA 1
ATOM 746 C C . GLN A 1 98 ? -14.366 -13.861 -25.786 1.00 97.81 98 GLN A C 1
ATOM 748 O O . GLN A 1 98 ? -14.599 -13.979 -24.583 1.00 97.81 98 GLN A O 1
ATOM 753 N N . ARG A 1 99 ? -13.681 -12.838 -26.299 1.00 97.94 99 ARG A N 1
ATOM 754 C CA . ARG A 1 99 ? -13.222 -11.716 -25.489 1.00 97.94 99 ARG A CA 1
ATOM 755 C C . ARG A 1 99 ? -14.428 -10.931 -24.968 1.00 97.94 99 ARG A C 1
ATOM 757 O O . ARG A 1 99 ? -15.240 -10.517 -25.793 1.00 97.94 99 ARG A O 1
ATOM 764 N N . PRO A 1 100 ? -14.557 -10.718 -23.647 1.00 97.06 100 PRO A N 1
ATOM 765 C CA . PRO A 1 100 ? -15.705 -10.010 -23.098 1.00 97.06 100 PRO A CA 1
ATOM 766 C C . PRO A 1 100 ? -15.702 -8.542 -23.533 1.00 97.06 100 PRO A C 1
ATOM 768 O O . PRO A 1 100 ? -14.647 -7.961 -23.795 1.00 97.06 100 PRO A O 1
ATOM 771 N N . GLU A 1 101 ? -16.884 -7.936 -23.555 1.00 97.69 101 GLU A N 1
ATOM 772 C CA . GLU A 1 101 ? -17.074 -6.489 -23.656 1.00 97.69 101 GLU A CA 1
ATOM 773 C C . GLU A 1 101 ? -17.602 -5.972 -22.319 1.00 97.69 101 GLU A C 1
ATOM 775 O O . GLU A 1 101 ? -18.479 -6.592 -21.714 1.00 97.69 101 GLU A O 1
ATOM 780 N N . LEU A 1 102 ? -17.058 -4.851 -21.847 1.00 96.19 102 LEU A N 1
ATOM 781 C CA . LEU A 1 102 ? -17.598 -4.175 -20.670 1.00 96.19 102 LEU A CA 1
ATOM 782 C C . LEU A 1 102 ? -18.871 -3.418 -21.058 1.00 96.19 102 LEU A C 1
ATOM 784 O O . LEU A 1 102 ? -18.931 -2.873 -22.167 1.00 96.19 102 LEU A O 1
ATOM 788 N N . PRO A 1 103 ? -19.884 -3.374 -20.179 1.00 95.12 103 PRO A N 1
ATOM 789 C CA . PRO A 1 103 ? -21.115 -2.663 -20.475 1.00 95.12 103 PRO A CA 1
ATOM 790 C C . PRO A 1 103 ? -20.849 -1.155 -20.628 1.00 95.12 103 PRO A C 1
ATOM 792 O O . PRO A 1 103 ? -19.929 -0.611 -20.012 1.00 95.12 103 PRO A O 1
ATOM 795 N N . PRO A 1 104 ? -21.645 -0.450 -21.450 1.00 95.12 104 PRO A N 1
ATOM 796 C CA . PRO A 1 104 ? -21.609 1.000 -21.459 1.00 95.12 104 PRO A CA 1
ATOM 797 C C . PRO A 1 104 ? -22.167 1.523 -20.131 1.00 95.12 104 PRO A C 1
ATOM 799 O O . PRO A 1 104 ? -23.282 1.189 -19.728 1.00 95.12 104 PRO A O 1
ATOM 802 N N . GLY A 1 105 ? -21.396 2.384 -19.484 1.00 93.69 105 GLY A N 1
ATOM 803 C CA . GLY A 1 105 ? -21.808 3.154 -18.328 1.00 93.69 105 GLY A CA 1
ATOM 804 C C . GLY A 1 105 ? -22.870 4.195 -18.673 1.00 93.69 105 GLY A C 1
ATOM 805 O O . GLY A 1 105 ? -23.183 4.481 -19.836 1.00 93.69 105 GLY A O 1
ATOM 806 N N . LYS A 1 106 ? -23.411 4.829 -17.632 1.00 90.88 106 LYS A N 1
ATOM 807 C CA . LYS A 1 106 ? -24.568 5.743 -17.718 1.00 90.88 106 LYS A CA 1
ATOM 808 C C . LYS A 1 106 ? -24.397 6.908 -18.708 1.00 90.88 106 LYS A C 1
ATOM 810 O O . LYS A 1 106 ? -25.388 7.446 -19.198 1.00 90.88 106 LYS A O 1
ATOM 815 N N . PHE A 1 107 ? -23.158 7.304 -18.997 1.00 92.38 107 PHE A N 1
ATOM 816 C CA . PHE A 1 107 ? -22.820 8.434 -19.870 1.00 92.38 107 PHE A CA 1
ATOM 817 C C . PHE A 1 107 ? -22.174 8.013 -21.201 1.00 92.38 107 PHE A C 1
ATOM 819 O O . PHE A 1 107 ? -21.558 8.838 -21.871 1.00 92.38 107 PHE A O 1
ATOM 826 N N . GLY A 1 108 ? -22.292 6.739 -21.588 1.00 90.69 108 GLY A N 1
ATOM 827 C CA . GLY A 1 108 ? -21.765 6.214 -22.853 1.00 90.69 108 GLY A CA 1
ATOM 828 C C . GLY A 1 108 ? -20.266 5.886 -22.855 1.00 90.69 108 GLY A C 1
ATOM 829 O O . GLY A 1 108 ? -19.767 5.385 -23.858 1.00 90.69 108 GLY A O 1
ATOM 830 N N . GLY A 1 109 ? -19.556 6.142 -21.751 1.00 93.25 109 GLY A N 1
ATOM 831 C CA . GLY A 1 109 ? -18.229 5.574 -21.480 1.00 93.25 109 GLY A CA 1
ATOM 832 C C . GLY A 1 109 ? -18.328 4.168 -20.886 1.00 93.25 109 GLY A C 1
ATOM 833 O O . GLY A 1 109 ? -19.414 3.610 -20.825 1.00 93.25 109 GLY A O 1
ATOM 834 N N . ILE A 1 110 ? -17.216 3.605 -20.423 1.00 94.44 110 ILE A N 1
ATOM 835 C CA . ILE A 1 110 ? -17.211 2.401 -19.576 1.00 94.44 110 ILE A CA 1
ATOM 836 C C . ILE A 1 110 ? -17.061 2.879 -18.132 1.00 94.44 110 ILE A C 1
ATOM 838 O O . ILE A 1 110 ? -16.239 3.765 -17.876 1.00 94.44 110 ILE A O 1
ATOM 842 N N . ASP A 1 111 ? -17.854 2.341 -17.207 1.00 92.50 111 ASP A N 1
ATOM 843 C CA . ASP A 1 111 ? -17.752 2.737 -15.804 1.00 92.50 111 ASP A CA 1
ATOM 844 C C . ASP A 1 111 ? -16.403 2.282 -15.217 1.00 92.50 111 ASP A C 1
ATOM 846 O O . ASP A 1 111 ? -15.881 1.207 -15.519 1.00 92.50 111 ASP A O 1
ATOM 850 N N . GLY A 1 112 ? -15.796 3.129 -14.380 1.00 89.06 112 GLY A N 1
ATOM 851 C CA . GLY A 1 112 ? -14.466 2.859 -13.820 1.00 89.06 112 GLY A CA 1
ATOM 852 C C . GLY A 1 112 ? -14.417 1.575 -12.987 1.00 89.06 112 GLY A C 1
ATOM 853 O O . GLY A 1 112 ? -13.427 0.853 -13.036 1.00 89.06 112 GLY A O 1
ATOM 854 N N . GLU A 1 113 ? -15.503 1.252 -12.282 1.00 87.94 113 GLU A N 1
ATOM 855 C CA . GLU A 1 113 ? -15.637 0.012 -11.509 1.00 87.94 113 GLU A CA 1
ATOM 856 C C . GLU A 1 113 ? -15.597 -1.234 -12.408 1.00 87.94 113 GLU A C 1
ATOM 858 O O . GLU A 1 113 ? -14.924 -2.213 -12.078 1.00 87.94 113 GLU A O 1
ATOM 863 N N . ASP A 1 114 ? -16.218 -1.174 -13.590 1.00 91.38 114 ASP A N 1
ATOM 864 C CA . ASP A 1 114 ? -16.155 -2.255 -14.576 1.00 91.38 114 ASP A CA 1
ATOM 865 C C . ASP A 1 114 ? -14.725 -2.431 -15.109 1.00 91.38 114 ASP A C 1
ATOM 867 O O . ASP A 1 114 ? -14.254 -3.553 -15.275 1.00 91.38 114 ASP A O 1
ATOM 871 N N . ILE A 1 115 ? -13.988 -1.335 -15.327 1.00 92.31 115 ILE A N 1
ATOM 872 C CA . ILE A 1 115 ? -12.571 -1.378 -15.739 1.00 92.31 115 ILE A CA 1
ATOM 873 C C . ILE A 1 115 ? -11.675 -1.954 -14.630 1.00 92.31 115 ILE A C 1
ATOM 875 O O . ILE A 1 115 ? -10.727 -2.703 -14.906 1.00 92.31 115 ILE A O 1
ATOM 879 N N . GLU A 1 116 ? -11.929 -1.580 -13.375 1.00 87.31 116 GLU A N 1
ATOM 880 C CA . GLU A 1 116 ? -11.173 -2.063 -12.216 1.00 87.31 116 GLU A CA 1
ATOM 881 C C . GLU A 1 116 ? -11.395 -3.559 -11.969 1.00 87.31 116 GLU A C 1
ATOM 883 O O . GLU A 1 116 ? -10.449 -4.259 -11.605 1.00 87.31 116 GLU A O 1
ATOM 888 N N . THR A 1 117 ? -12.613 -4.054 -12.201 1.00 88.25 117 THR A N 1
ATOM 889 C CA . THR A 1 117 ? -13.004 -5.452 -11.954 1.00 88.25 117 THR A CA 1
ATOM 890 C C . THR A 1 117 ? -12.893 -6.362 -13.179 1.00 88.25 117 THR A C 1
ATOM 892 O O . THR A 1 117 ? -13.032 -7.580 -13.051 1.00 88.25 117 THR A O 1
ATOM 895 N N . ALA A 1 118 ? -12.602 -5.803 -14.357 1.00 93.56 118 ALA A N 1
ATOM 896 C CA . ALA A 1 118 ? -12.430 -6.559 -15.590 1.00 93.56 118 ALA A CA 1
ATOM 897 C C . ALA A 1 118 ? -11.362 -7.659 -15.463 1.00 93.56 118 ALA A C 1
ATOM 899 O O . ALA A 1 118 ? -10.279 -7.449 -14.910 1.00 93.56 118 ALA A O 1
ATOM 900 N N . ASP A 1 119 ? -11.636 -8.828 -16.052 1.00 94.12 119 ASP A N 1
ATOM 901 C CA . ASP A 1 119 ? -10.692 -9.945 -16.071 1.00 94.12 119 ASP A CA 1
ATOM 902 C C . ASP A 1 119 ? -9.456 -9.611 -16.925 1.00 94.12 119 ASP A C 1
ATOM 904 O O . ASP A 1 119 ? -9.495 -9.577 -18.159 1.00 94.12 119 ASP A O 1
ATOM 908 N N . ARG A 1 120 ? -8.326 -9.387 -16.250 1.00 95.94 120 ARG A N 1
ATOM 909 C CA . ARG A 1 120 ? -7.011 -9.156 -16.869 1.00 95.94 120 ARG A CA 1
ATOM 910 C C . ARG A 1 120 ? -6.176 -10.433 -16.964 1.00 95.94 120 ARG A C 1
ATOM 912 O O . ARG A 1 120 ? -5.049 -10.373 -17.437 1.00 95.94 120 ARG A O 1
ATOM 919 N N . SER A 1 121 ? -6.704 -11.582 -16.539 1.00 96.81 121 SER A N 1
ATOM 920 C CA . SER A 1 121 ? -5.959 -12.844 -16.466 1.00 96.81 121 SER A CA 1
ATOM 921 C C . SER A 1 121 ? -5.845 -13.581 -17.803 1.00 96.81 121 SER A C 1
ATOM 923 O O . SER A 1 121 ? -5.180 -14.612 -17.864 1.00 96.81 121 SER A O 1
ATOM 925 N N . VAL A 1 122 ? -6.447 -13.083 -18.889 1.00 98.19 122 VAL A N 1
ATOM 926 C CA . VAL A 1 122 ? -6.419 -13.739 -20.209 1.00 98.19 122 VAL A CA 1
ATOM 927 C C . VAL A 1 122 ? -5.503 -13.003 -21.177 1.00 98.19 122 VAL A C 1
ATOM 929 O O . VAL A 1 122 ? -5.685 -11.812 -21.431 1.00 98.19 122 VAL A O 1
ATOM 932 N N . ALA A 1 123 ? -4.556 -13.730 -21.767 1.00 98.12 123 ALA A N 1
ATOM 933 C CA . ALA A 1 123 ? -3.731 -13.241 -22.867 1.00 98.12 123 ALA A CA 1
ATOM 934 C C . ALA A 1 123 ? -4.460 -13.454 -24.206 1.00 98.12 123 ALA A C 1
ATOM 936 O O . ALA A 1 123 ? -4.258 -14.467 -24.879 1.00 98.12 123 ALA A O 1
ATOM 937 N N . TRP A 1 124 ? -5.311 -12.502 -24.593 1.00 98.00 124 TRP A N 1
ATOM 938 C CA . TRP A 1 124 ? -6.075 -12.531 -25.850 1.00 98.00 124 TRP A CA 1
ATOM 939 C C . TRP A 1 124 ? -5.188 -12.445 -27.093 1.00 98.00 124 TRP A C 1
ATOM 941 O O . TRP A 1 124 ? -5.555 -12.942 -28.156 1.00 98.00 124 TRP A O 1
ATOM 951 N N . GLY A 1 125 ? -4.008 -11.841 -26.963 1.00 97.50 125 GLY A N 1
ATOM 952 C CA . GLY A 1 125 ? -3.005 -11.781 -28.018 1.00 97.50 125 GLY A CA 1
ATOM 953 C C . GLY A 1 125 ? -1.606 -11.645 -27.438 1.00 97.50 125 GLY A C 1
ATOM 954 O O . GLY A 1 125 ? -1.421 -11.030 -26.392 1.00 97.50 125 GLY A O 1
ATOM 955 N N . VAL A 1 126 ? -0.619 -12.220 -28.123 1.00 98.19 126 VAL A N 1
ATOM 956 C CA . VAL A 1 126 ? 0.800 -12.088 -27.778 1.00 98.19 126 VAL A CA 1
ATOM 957 C C . VAL A 1 126 ? 1.543 -11.721 -29.053 1.00 98.19 126 VAL A C 1
ATOM 959 O O . VAL A 1 126 ? 1.526 -12.487 -30.016 1.00 98.19 126 VAL A O 1
ATOM 962 N N . THR A 1 127 ? 2.174 -10.552 -29.075 1.00 98.31 127 THR A N 1
ATOM 963 C CA . THR A 1 127 ? 2.962 -10.086 -30.222 1.00 98.31 127 THR A CA 1
ATOM 964 C C . THR A 1 127 ? 4.426 -9.927 -29.824 1.00 98.31 127 THR A C 1
ATOM 966 O O . THR A 1 127 ? 4.684 -9.352 -28.761 1.00 98.31 127 THR A O 1
ATOM 969 N N . PRO A 1 128 ? 5.391 -10.381 -30.648 1.00 98.38 128 PRO A N 1
ATOM 970 C CA . PRO A 1 128 ? 6.804 -10.098 -30.417 1.00 98.38 128 PRO A CA 1
ATOM 971 C C . PRO A 1 128 ? 7.049 -8.595 -30.268 1.00 98.38 128 PRO A C 1
ATOM 973 O O . PRO A 1 128 ? 6.437 -7.793 -30.975 1.00 98.38 128 PRO A O 1
ATOM 976 N N . GLY A 1 129 ? 7.934 -8.218 -29.352 1.00 96.81 129 GLY A N 1
ATOM 977 C CA . GLY A 1 129 ? 8.390 -6.844 -29.190 1.00 96.81 129 GLY A CA 1
ATOM 978 C C . GLY A 1 129 ? 9.911 -6.767 -29.098 1.00 96.81 129 GLY A C 1
ATOM 979 O O . GLY A 1 129 ? 10.598 -7.785 -29.062 1.00 96.81 129 GLY A O 1
ATOM 980 N N . ASP A 1 130 ? 10.425 -5.543 -29.034 1.00 97.38 130 ASP A N 1
ATOM 981 C CA . ASP A 1 130 ? 11.852 -5.265 -28.891 1.00 97.38 130 ASP A CA 1
ATOM 982 C C . ASP A 1 130 ? 12.071 -4.351 -27.681 1.00 97.38 130 ASP A C 1
ATOM 984 O O . ASP A 1 130 ? 11.739 -3.162 -27.702 1.00 97.38 130 ASP A O 1
ATOM 988 N N . TYR A 1 131 ? 12.591 -4.938 -26.601 1.00 97.00 131 TYR A N 1
ATOM 989 C CA . TYR A 1 131 ? 12.913 -4.210 -25.377 1.00 97.00 131 TYR A CA 1
ATOM 990 C C . TYR A 1 131 ? 13.938 -3.103 -25.630 1.00 97.00 131 TYR A C 1
ATOM 992 O O . TYR A 1 131 ? 13.766 -1.994 -25.127 1.00 97.00 131 TYR A O 1
ATOM 1000 N N . LEU A 1 132 ? 14.995 -3.395 -26.395 1.00 96.75 132 LEU A N 1
ATOM 1001 C CA . LEU A 1 132 ? 16.105 -2.464 -26.574 1.00 96.75 132 LEU A CA 1
ATOM 1002 C C . LEU A 1 132 ? 15.669 -1.276 -27.411 1.00 96.75 132 LEU A C 1
ATOM 1004 O O . LEU A 1 132 ? 15.862 -0.153 -26.963 1.00 96.75 132 LEU A O 1
ATOM 1008 N N . ALA A 1 133 ? 14.972 -1.504 -28.526 1.00 97.38 133 ALA A N 1
ATOM 1009 C CA . ALA A 1 133 ? 14.446 -0.411 -29.341 1.00 97.38 133 ALA A CA 1
ATOM 1010 C C . ALA A 1 133 ? 13.506 0.506 -28.535 1.00 97.38 133 ALA A C 1
ATOM 1012 O O . ALA A 1 133 ? 13.623 1.729 -28.587 1.00 97.38 133 ALA A O 1
ATOM 1013 N N . ARG A 1 134 ? 12.606 -0.071 -27.723 1.00 96.25 134 ARG A N 1
ATOM 1014 C CA . ARG A 1 134 ? 11.713 0.704 -26.843 1.00 96.25 134 ARG A CA 1
ATOM 1015 C C . ARG A 1 134 ? 12.490 1.475 -25.776 1.00 96.25 134 ARG A C 1
ATOM 1017 O O . ARG A 1 134 ? 12.168 2.624 -25.478 1.00 96.25 134 ARG A O 1
ATOM 1024 N N . SER A 1 135 ? 13.480 0.830 -25.168 1.00 97.25 135 SER A N 1
ATOM 1025 C CA . SER A 1 135 ? 14.312 1.425 -24.130 1.00 97.25 135 SER A CA 1
ATOM 1026 C C . SER A 1 135 ? 15.172 2.563 -24.692 1.00 97.25 135 SER A C 1
ATOM 1028 O O . SER A 1 135 ? 15.260 3.616 -24.074 1.00 97.25 135 SER A O 1
ATOM 1030 N N . GLU A 1 136 ? 15.741 2.411 -25.885 1.00 97.62 136 GLU A N 1
ATOM 1031 C CA . GLU A 1 136 ? 16.463 3.464 -26.607 1.00 97.62 136 GLU A CA 1
ATOM 1032 C C . GLU A 1 136 ? 15.549 4.640 -26.960 1.00 97.62 136 GLU A C 1
ATOM 1034 O O . GLU A 1 136 ? 15.901 5.787 -26.693 1.00 97.62 136 GLU A O 1
ATOM 1039 N N . GLU A 1 137 ? 14.345 4.376 -27.480 1.00 96.69 137 GLU A N 1
ATOM 1040 C CA . GLU A 1 137 ? 13.360 5.423 -27.774 1.00 96.69 137 GLU A CA 1
ATOM 1041 C C . GLU A 1 137 ? 12.992 6.219 -26.512 1.00 96.69 137 GLU A C 1
ATOM 1043 O O . GLU A 1 137 ? 12.946 7.453 -26.527 1.00 96.69 137 GLU A O 1
ATOM 1048 N N . ARG A 1 138 ? 12.741 5.521 -25.398 1.00 95.81 138 ARG A N 1
ATOM 1049 C CA . ARG A 1 138 ? 12.390 6.157 -24.124 1.00 95.81 138 ARG A CA 1
ATOM 1050 C C . ARG A 1 138 ? 13.565 6.952 -23.554 1.00 95.81 138 ARG A C 1
ATOM 1052 O O . ARG A 1 138 ? 13.337 8.060 -23.074 1.00 95.81 138 ARG A O 1
ATOM 1059 N N . LEU A 1 139 ? 14.791 6.433 -23.644 1.00 96.62 139 LEU A N 1
ATOM 1060 C CA . LEU A 1 139 ? 16.002 7.134 -23.210 1.00 96.62 139 LEU A CA 1
ATOM 1061 C C . LEU A 1 139 ? 16.221 8.409 -24.030 1.00 96.62 139 LEU A C 1
ATOM 1063 O O . LEU A 1 139 ? 16.467 9.467 -23.459 1.00 96.62 139 LEU A O 1
ATOM 1067 N N . ALA A 1 140 ? 16.066 8.323 -25.354 1.00 96.62 140 ALA A N 1
ATOM 1068 C CA . ALA A 1 140 ? 16.202 9.459 -26.263 1.00 96.62 140 ALA A CA 1
ATOM 1069 C C . ALA A 1 140 ? 15.148 10.546 -26.007 1.00 96.62 140 ALA A C 1
ATOM 1071 O O . ALA A 1 140 ? 15.440 11.734 -26.130 1.00 96.62 140 ALA A O 1
ATOM 1072 N N . ARG A 1 141 ? 13.927 10.151 -25.625 1.00 96.06 141 ARG A N 1
ATOM 1073 C CA . ARG A 1 141 ? 12.874 11.088 -25.208 1.00 96.06 141 ARG A CA 1
ATOM 1074 C C . ARG A 1 141 ? 13.191 11.769 -23.871 1.00 96.06 141 ARG A C 1
ATOM 1076 O O . ARG A 1 141 ? 12.747 12.892 -23.652 1.00 96.06 141 ARG A O 1
ATOM 1083 N N . GLY A 1 142 ? 13.941 11.097 -22.997 1.00 94.69 142 GLY A N 1
ATOM 1084 C CA . GLY A 1 142 ? 14.293 11.579 -21.666 1.00 94.69 142 GLY A CA 1
ATOM 1085 C C . GLY A 1 142 ? 13.096 11.677 -20.714 1.00 94.69 142 GLY A C 1
ATOM 1086 O O . GLY A 1 142 ? 12.021 11.113 -20.952 1.00 94.69 142 GLY A O 1
ATOM 1087 N N . HIS A 1 143 ? 13.295 12.399 -19.610 1.00 93.62 143 HIS A N 1
ATOM 1088 C CA . HIS A 1 143 ? 12.228 12.713 -18.666 1.00 93.62 143 HIS A CA 1
ATOM 1089 C C . HIS A 1 143 ? 11.254 13.711 -19.307 1.00 93.62 143 HIS A C 1
ATOM 1091 O O . HIS A 1 143 ? 11.624 14.843 -19.626 1.00 93.62 143 HIS A O 1
ATOM 1097 N N . VAL A 1 144 ? 10.007 13.284 -19.509 1.00 91.44 144 VAL A N 1
ATOM 1098 C CA . VAL A 1 144 ? 8.940 14.156 -20.010 1.00 91.44 144 VAL A CA 1
ATOM 1099 C C . VAL A 1 144 ? 8.508 15.065 -18.866 1.00 91.44 144 VAL A C 1
ATOM 1101 O O . VAL A 1 144 ? 7.808 14.621 -17.966 1.00 91.44 144 VAL A O 1
ATOM 1104 N N . LYS A 1 145 ? 8.942 16.326 -18.900 1.00 87.12 145 LYS A N 1
ATOM 1105 C CA . LYS A 1 145 ? 8.528 17.325 -17.914 1.00 87.12 145 LYS A CA 1
ATOM 1106 C C . LYS A 1 145 ? 7.129 17.818 -18.262 1.00 87.12 145 LYS A C 1
ATOM 1108 O O . LYS A 1 145 ? 6.918 18.387 -19.334 1.00 87.12 145 LYS A O 1
ATOM 1113 N N . HIS A 1 146 ? 6.188 17.579 -17.363 1.00 88.81 146 HIS A N 1
ATOM 1114 C CA . HIS A 1 146 ? 4.861 18.167 -17.433 1.00 88.81 146 HIS A CA 1
ATOM 1115 C C . HIS A 1 146 ? 4.901 19.584 -16.847 1.00 88.81 146 HIS A C 1
ATOM 1117 O O . HIS A 1 146 ? 5.578 19.835 -15.852 1.00 88.81 146 HIS A O 1
ATOM 1123 N N . ASP A 1 147 ? 4.214 20.527 -17.495 1.00 89.94 147 ASP A N 1
ATOM 1124 C CA . ASP A 1 147 ? 4.082 21.889 -16.978 1.00 89.94 147 ASP A CA 1
ATOM 1125 C C . ASP A 1 147 ? 2.953 21.925 -15.947 1.00 89.94 147 ASP A C 1
ATOM 1127 O O . ASP A 1 147 ? 1.771 21.901 -16.295 1.00 89.94 147 ASP A O 1
ATOM 1131 N N . TYR A 1 148 ? 3.335 21.955 -14.672 1.00 89.00 148 TYR A N 1
ATOM 1132 C CA . TYR A 1 148 ? 2.405 22.071 -13.555 1.00 89.00 148 TYR A CA 1
ATOM 1133 C C . TYR A 1 148 ? 2.305 23.495 -13.012 1.00 89.00 148 TYR A C 1
ATOM 1135 O O . TYR A 1 148 ? 1.686 23.680 -11.969 1.00 89.00 148 TYR A O 1
ATOM 1143 N N . SER A 1 149 ? 2.891 24.501 -13.668 1.00 88.19 149 SER A N 1
ATOM 1144 C CA . SER A 1 149 ? 3.041 25.855 -13.109 1.00 88.19 149 SER A CA 1
ATOM 1145 C C . SER A 1 149 ? 1.724 26.511 -12.667 1.00 88.19 149 SER A C 1
ATOM 1147 O O . SER A 1 149 ? 1.720 27.304 -11.726 1.00 88.19 149 SER A O 1
ATOM 1149 N N . GLU A 1 150 ? 0.599 26.139 -13.282 1.00 89.50 150 GLU A N 1
ATOM 1150 C CA . GLU A 1 150 ? -0.738 26.641 -12.937 1.00 89.50 150 GLU A CA 1
ATOM 1151 C C . GLU A 1 150 ? -1.472 25.809 -11.862 1.00 89.50 150 GLU A C 1
ATOM 1153 O O . GLU A 1 150 ? -2.537 26.207 -11.385 1.00 89.50 150 GLU A O 1
ATOM 1158 N N . MET A 1 151 ? -0.936 24.654 -11.451 1.00 86.25 151 MET A N 1
ATOM 1159 C CA . MET A 1 151 ? -1.585 23.756 -10.492 1.00 86.25 151 MET A CA 1
ATOM 1160 C C . MET A 1 151 ? -1.191 24.066 -9.043 1.00 86.25 151 MET A C 1
ATOM 1162 O O . MET A 1 151 ? -0.021 24.225 -8.691 1.00 86.25 151 MET A O 1
ATOM 1166 N N . ILE A 1 152 ? -2.182 24.064 -8.146 1.00 80.69 152 ILE A N 1
ATOM 1167 C CA . ILE A 1 152 ? -1.942 24.113 -6.698 1.00 80.69 152 ILE A CA 1
ATOM 1168 C C . ILE A 1 152 ? -1.137 22.863 -6.307 1.00 80.69 152 ILE A C 1
ATOM 1170 O O . ILE A 1 152 ? -1.607 21.741 -6.495 1.00 80.69 152 ILE A O 1
ATOM 1174 N N . ASN A 1 153 ? 0.033 23.058 -5.690 1.00 83.06 153 ASN A N 1
ATOM 1175 C CA . ASN A 1 153 ? 1.011 22.009 -5.355 1.00 83.06 153 ASN A CA 1
ATOM 1176 C C . ASN A 1 153 ? 1.791 21.438 -6.555 1.00 83.06 153 ASN A C 1
ATOM 1178 O O . ASN A 1 153 ? 2.190 20.273 -6.508 1.00 83.06 153 ASN A O 1
ATOM 1182 N N . SER A 1 154 ? 2.035 22.250 -7.589 1.00 87.25 154 SER A N 1
ATOM 1183 C CA . SER A 1 154 ? 2.876 21.912 -8.748 1.00 87.25 154 SER A CA 1
ATOM 1184 C C . SER A 1 154 ? 4.158 21.161 -8.378 1.00 87.25 154 SER A C 1
ATOM 1186 O O . SER A 1 154 ? 4.397 20.068 -8.876 1.00 87.25 154 SER A O 1
ATOM 1188 N N . PHE A 1 155 ? 4.901 21.666 -7.390 1.00 86.88 155 PHE A N 1
ATOM 1189 C CA . PHE A 1 155 ? 6.143 21.062 -6.902 1.00 86.88 155 PHE A CA 1
ATOM 1190 C C . PHE A 1 155 ? 5.989 19.607 -6.424 1.00 86.88 155 PHE A C 1
ATOM 1192 O O . PHE A 1 155 ? 6.932 18.827 -6.513 1.00 86.88 155 PHE A O 1
ATOM 1199 N N . VAL A 1 156 ? 4.821 19.208 -5.902 1.00 85.44 156 VAL A N 1
ATOM 1200 C CA . VAL A 1 156 ? 4.596 17.825 -5.447 1.00 85.44 156 VAL A CA 1
ATOM 1201 C C . VAL A 1 156 ? 4.345 16.901 -6.637 1.00 85.44 156 VAL A C 1
ATOM 1203 O O . VAL A 1 156 ? 4.793 15.759 -6.604 1.00 85.44 156 VAL A O 1
ATOM 1206 N N . LEU A 1 157 ? 3.648 17.387 -7.670 1.00 87.75 157 LEU A N 1
ATOM 1207 C CA . LEU A 1 157 ? 3.427 16.643 -8.913 1.00 87.75 157 LEU A CA 1
ATOM 1208 C C . LEU A 1 157 ? 4.741 16.494 -9.686 1.00 87.75 157 LEU A C 1
ATOM 1210 O O . LEU A 1 157 ? 5.107 15.381 -10.037 1.00 87.75 157 LEU A O 1
ATOM 1214 N N . GLU A 1 158 ? 5.514 17.575 -9.816 1.00 90.50 158 GLU A N 1
ATOM 1215 C CA . GLU A 1 158 ? 6.871 17.539 -10.381 1.00 90.50 158 GLU A CA 1
ATOM 1216 C C . GLU A 1 158 ? 7.746 16.519 -9.644 1.00 90.50 158 GLU A C 1
ATOM 1218 O O . GLU A 1 158 ? 8.400 15.675 -10.257 1.00 90.50 158 GLU A O 1
ATOM 1223 N N . ARG A 1 159 ? 7.718 16.538 -8.307 1.00 90.69 159 ARG A N 1
ATOM 1224 C CA . ARG A 1 159 ? 8.468 15.588 -7.480 1.00 90.69 159 ARG A CA 1
ATOM 1225 C C . ARG A 1 159 ? 8.013 14.137 -7.683 1.00 90.69 159 ARG A C 1
ATOM 1227 O O . ARG A 1 159 ? 8.854 13.239 -7.636 1.00 90.69 159 ARG A O 1
ATOM 1234 N N . ALA A 1 160 ? 6.715 13.896 -7.871 1.00 90.38 160 ALA A N 1
ATOM 1235 C CA . ALA A 1 160 ? 6.184 12.566 -8.163 1.00 90.38 160 ALA A CA 1
ATOM 1236 C C . ALA A 1 160 ? 6.663 12.072 -9.538 1.00 90.38 160 ALA A C 1
ATOM 1238 O O . ALA A 1 160 ? 7.240 10.991 -9.611 1.00 90.38 160 ALA A O 1
ATOM 1239 N N . ASP A 1 161 ? 6.564 12.906 -10.576 1.00 92.38 161 ASP A N 1
ATOM 1240 C CA . ASP A 1 161 ? 7.048 12.585 -11.925 1.00 92.38 161 ASP A CA 1
ATOM 1241 C C . ASP A 1 161 ? 8.544 12.257 -11.935 1.00 92.38 161 ASP A C 1
ATOM 1243 O O . ASP A 1 161 ? 8.980 11.268 -12.532 1.00 92.38 161 ASP A O 1
ATOM 1247 N N . HIS A 1 162 ? 9.342 13.047 -11.210 1.00 94.50 162 HIS A N 1
ATOM 1248 C CA . HIS A 1 162 ? 10.760 12.764 -11.041 1.00 94.50 162 HIS A CA 1
ATOM 1249 C C . HIS A 1 162 ? 10.994 11.412 -10.359 1.00 94.50 162 HIS A C 1
ATOM 1251 O O . HIS A 1 162 ? 11.844 10.653 -10.823 1.00 94.50 162 HIS A O 1
ATOM 1257 N N . ALA A 1 163 ? 10.262 11.092 -9.285 1.00 94.25 163 ALA A N 1
ATOM 1258 C CA . ALA A 1 163 ? 10.395 9.811 -8.591 1.00 94.25 163 ALA A CA 1
ATOM 1259 C C . ALA A 1 163 ? 10.059 8.621 -9.500 1.00 94.25 163 ALA A C 1
ATOM 1261 O O . ALA A 1 163 ? 10.823 7.652 -9.530 1.00 94.25 163 ALA A O 1
ATOM 1262 N N . ASP A 1 164 ? 8.975 8.724 -10.267 1.00 93.81 164 ASP A N 1
ATOM 1263 C CA . ASP A 1 164 ? 8.546 7.693 -11.211 1.00 93.81 164 ASP A CA 1
ATOM 1264 C C . ASP A 1 164 ? 9.586 7.502 -12.320 1.00 93.81 164 ASP A C 1
ATOM 1266 O O . ASP A 1 164 ? 10.028 6.381 -12.578 1.00 93.81 164 ASP A O 1
ATOM 1270 N N . PHE A 1 165 ? 10.087 8.594 -12.911 1.00 95.94 165 PHE A N 1
ATOM 1271 C CA . PHE A 1 165 ? 11.147 8.510 -13.915 1.00 95.94 165 PHE A CA 1
ATOM 1272 C C . PHE A 1 165 ? 12.438 7.902 -13.355 1.00 95.94 165 PHE A C 1
ATOM 1274 O O . PHE A 1 165 ? 13.083 7.110 -14.041 1.00 95.94 165 PHE A O 1
ATOM 1281 N N . ILE A 1 166 ? 12.832 8.248 -12.124 1.00 96.88 166 ILE A N 1
ATOM 1282 C CA . ILE A 1 166 ? 14.024 7.680 -11.477 1.00 96.88 166 ILE A CA 1
ATOM 1283 C C . ILE A 1 166 ? 13.866 6.167 -11.313 1.00 96.88 166 ILE A C 1
ATOM 1285 O O . ILE A 1 166 ? 14.783 5.429 -11.672 1.00 96.88 166 ILE A O 1
ATOM 1289 N N . LEU A 1 167 ? 12.718 5.701 -10.804 1.00 96.19 167 LEU A N 1
ATOM 1290 C CA . LEU A 1 167 ? 12.423 4.272 -10.660 1.00 96.19 167 LEU A CA 1
ATOM 1291 C C . LEU A 1 167 ? 12.482 3.543 -12.006 1.00 96.19 167 LEU A C 1
ATOM 1293 O O . LEU A 1 167 ? 13.118 2.490 -12.116 1.00 96.19 167 LEU A O 1
ATOM 1297 N N . ASP A 1 168 ? 11.855 4.112 -13.031 1.00 96.31 168 ASP A N 1
ATOM 1298 C CA . ASP A 1 168 ? 11.835 3.548 -14.377 1.00 96.31 168 ASP A CA 1
ATOM 1299 C C . ASP A 1 168 ? 13.236 3.467 -14.974 1.00 96.31 168 ASP A C 1
ATOM 1301 O O . ASP A 1 168 ? 13.648 2.415 -15.464 1.00 96.31 168 ASP A O 1
ATOM 1305 N N . ALA A 1 169 ? 13.998 4.555 -14.893 1.00 97.50 169 ALA A N 1
ATOM 1306 C CA . ALA A 1 169 ? 15.367 4.615 -15.377 1.00 97.50 169 ALA A CA 1
ATOM 1307 C C . ALA A 1 169 ? 16.262 3.590 -14.662 1.00 97.50 169 ALA A C 1
ATOM 1309 O O . ALA A 1 169 ? 17.043 2.899 -15.316 1.00 97.50 169 ALA A O 1
ATOM 1310 N N . ALA A 1 170 ? 16.106 3.411 -13.346 1.00 97.56 170 ALA A N 1
ATOM 1311 C CA . ALA A 1 170 ? 16.851 2.404 -12.590 1.00 97.56 170 ALA A CA 1
ATOM 1312 C C . ALA A 1 170 ? 16.515 0.968 -13.040 1.00 97.56 170 ALA A C 1
ATOM 1314 O O . ALA A 1 170 ? 17.412 0.132 -13.172 1.00 97.56 170 ALA A O 1
ATOM 1315 N N . ARG A 1 171 ? 15.238 0.682 -13.333 1.00 97.06 171 ARG A N 1
ATOM 1316 C CA . ARG A 1 171 ? 14.799 -0.608 -13.894 1.00 97.06 171 ARG A CA 1
ATOM 1317 C C . ARG A 1 171 ? 15.368 -0.838 -15.291 1.00 97.06 171 ARG A C 1
ATOM 1319 O O . ARG A 1 171 ? 15.933 -1.902 -15.543 1.00 97.06 171 ARG A O 1
ATOM 1326 N N . TYR A 1 172 ? 15.278 0.152 -16.183 1.00 97.56 172 TYR A N 1
ATOM 1327 C CA . TYR A 1 172 ? 15.867 0.057 -17.521 1.00 97.56 172 TYR A CA 1
ATOM 1328 C C . TYR A 1 172 ? 17.380 -0.178 -17.456 1.00 97.56 172 TYR A C 1
ATOM 1330 O O . TYR A 1 172 ? 17.893 -1.029 -18.187 1.00 97.56 172 TYR A O 1
ATOM 1338 N N . ALA A 1 173 ? 18.077 0.514 -16.548 1.00 97.56 173 ALA A N 1
ATOM 1339 C CA . ALA A 1 173 ? 19.501 0.315 -16.304 1.00 97.56 173 ALA A CA 1
ATOM 1340 C C . ALA A 1 173 ? 19.796 -1.131 -15.882 1.00 97.56 173 ALA A C 1
ATOM 1342 O O . ALA A 1 173 ? 20.628 -1.799 -16.498 1.00 97.56 173 ALA A O 1
ATOM 1343 N N . HIS A 1 174 ? 19.067 -1.642 -14.886 1.00 97.50 174 HIS A N 1
ATOM 1344 C CA . HIS A 1 174 ? 19.220 -3.013 -14.407 1.00 97.50 174 HIS A CA 1
ATOM 1345 C C . HIS A 1 174 ? 18.997 -4.051 -15.520 1.00 97.50 174 HIS A C 1
ATOM 1347 O O . HIS A 1 174 ? 19.856 -4.900 -15.758 1.00 97.50 174 HIS A O 1
ATOM 1353 N N . TYR A 1 175 ? 17.881 -3.984 -16.246 1.00 97.69 175 TYR A N 1
ATOM 1354 C CA . TYR A 1 175 ? 17.588 -4.988 -17.269 1.00 97.69 175 TYR A CA 1
ATOM 1355 C C . TYR A 1 175 ? 18.507 -4.880 -18.491 1.00 97.69 175 TYR A C 1
ATOM 1357 O O . TYR A 1 175 ? 18.892 -5.901 -19.059 1.00 97.69 175 TYR A O 1
ATOM 1365 N N . ALA A 1 176 ? 18.930 -3.671 -18.876 1.00 97.62 176 ALA A N 1
ATOM 1366 C CA . ALA A 1 176 ? 19.964 -3.501 -19.896 1.00 97.62 176 ALA A CA 1
ATOM 1367 C C . ALA A 1 176 ? 21.289 -4.152 -19.464 1.00 97.62 176 ALA A C 1
ATOM 1369 O O . ALA A 1 176 ? 21.933 -4.822 -20.275 1.00 97.62 176 ALA A O 1
ATOM 1370 N N . HIS A 1 177 ? 21.663 -4.022 -18.185 1.00 97.75 177 HIS A N 1
ATOM 1371 C CA . HIS A 1 177 ? 22.847 -4.670 -17.627 1.00 97.75 177 HIS A CA 1
ATOM 1372 C C . HIS A 1 177 ? 22.736 -6.201 -17.690 1.00 97.75 177 HIS A C 1
ATOM 1374 O O . HIS A 1 177 ? 23.640 -6.852 -18.214 1.00 97.75 177 HIS A O 1
ATOM 1380 N N . VAL A 1 178 ? 21.607 -6.772 -17.248 1.00 97.00 178 VAL A N 1
ATOM 1381 C CA . VAL A 1 178 ? 21.341 -8.226 -17.301 1.00 97.00 178 VAL A CA 1
ATOM 1382 C C . VAL A 1 178 ? 21.410 -8.772 -18.733 1.00 97.00 178 VAL A C 1
ATOM 1384 O O . VAL A 1 178 ? 21.900 -9.877 -18.951 1.00 97.00 178 VAL A O 1
ATOM 1387 N N . LEU A 1 179 ? 20.984 -7.989 -19.728 1.00 97.31 179 LEU A N 1
ATOM 1388 C CA . LEU A 1 179 ? 21.061 -8.341 -21.152 1.00 97.31 179 LEU A CA 1
ATOM 1389 C C . LEU A 1 179 ? 22.444 -8.075 -21.787 1.00 97.31 179 LEU A C 1
ATOM 1391 O O . LEU A 1 179 ? 22.595 -8.145 -23.010 1.00 97.31 179 LEU A O 1
ATOM 1395 N N . GLY A 1 180 ? 23.457 -7.736 -20.984 1.00 97.62 180 GLY A N 1
ATOM 1396 C CA . GLY A 1 180 ? 24.827 -7.485 -21.438 1.00 97.62 180 GLY A CA 1
ATOM 1397 C C . GLY A 1 180 ? 25.018 -6.167 -22.198 1.00 97.62 180 GLY A C 1
ATOM 1398 O O . GLY A 1 180 ? 26.052 -5.968 -22.836 1.00 97.62 180 GLY A O 1
ATOM 1399 N N . LYS A 1 181 ? 24.050 -5.245 -22.150 1.00 97.69 181 LYS A N 1
ATOM 1400 C CA . LYS A 1 181 ? 24.088 -3.939 -22.831 1.00 97.69 181 LYS A CA 1
ATOM 1401 C C . LYS A 1 181 ? 24.646 -2.859 -21.904 1.00 97.69 181 LYS A C 1
ATOM 1403 O O . LYS A 1 181 ? 23.934 -1.950 -21.490 1.00 97.69 181 LYS A O 1
ATOM 1408 N N . ARG A 1 182 ? 25.938 -2.974 -21.574 1.00 96.69 182 ARG A N 1
ATOM 1409 C CA . ARG A 1 182 ? 26.616 -2.141 -20.559 1.00 96.69 182 ARG A CA 1
ATOM 1410 C C . ARG A 1 182 ? 26.506 -0.637 -20.807 1.00 96.69 182 ARG A C 1
ATOM 1412 O O . ARG A 1 182 ? 26.128 0.085 -19.898 1.00 96.69 182 ARG A O 1
ATOM 1419 N N . GLU A 1 183 ? 26.793 -0.168 -22.021 1.00 96.19 183 GLU A N 1
ATOM 1420 C CA . GLU A 1 183 ? 26.732 1.270 -22.340 1.00 96.19 183 GLU A CA 1
ATOM 1421 C C . GLU A 1 183 ? 25.318 1.834 -22.150 1.00 96.19 183 GLU A C 1
ATOM 1423 O O . GLU A 1 183 ? 25.136 2.877 -21.524 1.00 96.19 183 GLU A O 1
ATOM 1428 N N . HIS A 1 184 ? 24.312 1.090 -22.615 1.00 97.19 184 HIS A N 1
ATOM 1429 C CA . HIS A 1 184 ? 22.903 1.450 -22.466 1.00 97.19 184 HIS A CA 1
ATOM 1430 C C . HIS A 1 184 ? 22.460 1.456 -20.997 1.00 97.19 184 HIS A C 1
ATOM 1432 O O . HIS A 1 184 ? 21.749 2.359 -20.560 1.00 97.19 184 HIS A O 1
ATOM 1438 N N . ALA A 1 185 ? 22.931 0.485 -20.208 1.00 97.44 185 ALA A N 1
ATOM 1439 C CA . ALA A 1 185 ? 22.685 0.427 -18.770 1.00 97.44 185 ALA A CA 1
ATOM 1440 C C . ALA A 1 185 ? 23.264 1.645 -18.037 1.00 97.44 185 ALA A C 1
ATOM 1442 O O . ALA A 1 185 ? 22.571 2.280 -17.242 1.00 97.44 185 ALA A O 1
ATOM 1443 N N . THR A 1 186 ? 24.514 2.005 -18.339 1.00 96.25 186 THR A N 1
ATOM 1444 C CA . THR A 1 186 ? 25.179 3.182 -17.766 1.00 96.25 186 THR A CA 1
ATOM 1445 C C . THR A 1 186 ? 24.457 4.474 -18.142 1.00 96.25 186 THR A C 1
ATOM 1447 O O . THR A 1 186 ? 24.289 5.345 -17.289 1.00 96.25 186 THR A O 1
ATOM 1450 N N . ALA A 1 187 ? 23.979 4.598 -19.384 1.00 96.44 187 ALA A N 1
ATOM 1451 C CA . ALA A 1 187 ? 23.237 5.776 -19.826 1.00 96.44 187 ALA A CA 1
ATOM 1452 C C . ALA A 1 187 ? 21.921 5.960 -19.048 1.00 96.44 187 ALA A C 1
ATOM 1454 O O . ALA A 1 187 ? 21.616 7.064 -18.594 1.00 96.44 187 ALA A O 1
ATOM 1455 N N . TRP A 1 188 ? 21.178 4.875 -18.814 1.00 97.56 188 TRP A N 1
ATOM 1456 C CA . TRP A 1 188 ? 19.980 4.908 -17.974 1.00 97.56 188 TRP A CA 1
ATOM 1457 C C . TRP A 1 188 ? 20.276 5.228 -16.510 1.00 97.56 188 TRP A C 1
ATOM 1459 O O . TRP A 1 188 ? 19.563 6.026 -15.901 1.00 97.56 188 TRP A O 1
ATOM 1469 N N . TYR A 1 189 ? 21.344 4.657 -15.950 1.00 96.94 189 TYR A N 1
ATOM 1470 C CA . TYR A 1 189 ? 21.763 4.956 -14.582 1.00 96.94 189 TYR A CA 1
ATOM 1471 C C . TYR A 1 189 ? 22.123 6.442 -14.417 1.00 96.94 189 TYR A C 1
ATOM 1473 O O . TYR A 1 189 ? 21.698 7.087 -13.459 1.00 96.94 189 TYR A O 1
ATOM 1481 N N . ALA A 1 190 ? 22.834 7.021 -15.389 1.00 95.44 190 ALA A N 1
ATOM 1482 C CA . ALA A 1 190 ? 23.145 8.448 -15.411 1.00 95.44 190 ALA A CA 1
ATOM 1483 C C . ALA A 1 190 ? 21.881 9.320 -15.527 1.00 95.44 190 ALA A C 1
ATOM 1485 O O . ALA A 1 190 ? 21.761 10.319 -14.818 1.00 95.44 190 ALA A O 1
ATOM 1486 N N . ALA A 1 191 ? 20.910 8.926 -16.359 1.00 96.38 191 ALA A N 1
ATOM 1487 C CA . ALA A 1 191 ? 19.627 9.623 -16.463 1.00 96.38 191 ALA A CA 1
ATOM 1488 C C . ALA A 1 191 ? 18.844 9.599 -15.136 1.00 96.38 191 ALA A C 1
ATOM 1490 O O . ALA A 1 191 ? 18.260 10.612 -14.743 1.00 96.38 191 ALA A O 1
ATOM 1491 N N . ALA A 1 192 ? 18.873 8.471 -14.418 1.00 96.62 192 ALA A N 1
ATOM 1492 C CA . ALA A 1 192 ? 18.278 8.352 -13.090 1.00 96.62 192 ALA A CA 1
ATOM 1493 C C . ALA A 1 192 ? 18.956 9.294 -12.080 1.00 96.62 192 ALA A C 1
ATOM 1495 O O . ALA A 1 192 ? 18.267 10.013 -11.359 1.00 96.62 192 ALA A O 1
ATOM 1496 N N . LEU A 1 193 ? 20.295 9.344 -12.059 1.00 94.81 193 LEU A N 1
ATOM 1497 C CA . LEU A 1 193 ? 21.051 10.257 -11.194 1.00 94.81 193 LEU A CA 1
ATOM 1498 C C . LEU A 1 193 ? 20.737 11.728 -11.479 1.00 94.81 193 LEU A C 1
ATOM 1500 O O . LEU A 1 193 ? 20.564 12.504 -10.542 1.00 94.81 193 LEU A O 1
ATOM 1504 N N . GLU A 1 194 ? 20.637 12.118 -12.748 1.00 94.25 194 GLU A N 1
ATOM 1505 C CA . GLU A 1 194 ? 20.324 13.501 -13.108 1.00 94.25 194 GLU A CA 1
ATOM 1506 C C . GLU A 1 194 ? 18.911 13.894 -12.660 1.00 94.25 194 GLU A C 1
ATOM 1508 O O . GLU A 1 194 ? 18.730 14.926 -12.015 1.00 94.25 194 GLU A O 1
ATOM 1513 N N . SER A 1 195 ? 17.916 13.033 -12.899 1.00 95.06 195 SER A N 1
ATOM 1514 C CA . SER A 1 195 ? 16.551 13.274 -12.415 1.00 95.06 195 SER A CA 1
ATOM 1515 C C . SER A 1 195 ? 16.474 13.298 -10.883 1.00 95.06 195 SER A C 1
ATOM 1517 O O . SER A 1 195 ? 15.703 14.074 -10.320 1.00 95.06 195 SER A O 1
ATOM 1519 N N . LYS A 1 196 ? 17.307 12.507 -10.190 1.00 94.06 196 LYS A N 1
ATOM 1520 C CA . LYS A 1 196 ? 17.419 12.524 -8.722 1.00 94.06 196 LYS A CA 1
ATOM 1521 C C . LYS A 1 196 ? 17.868 13.892 -8.202 1.00 94.06 196 LYS A C 1
ATOM 1523 O O . LYS A 1 196 ? 17.331 14.357 -7.202 1.00 94.06 196 LYS A O 1
ATOM 1528 N N . LYS A 1 197 ? 18.797 14.574 -8.880 1.00 92.00 197 LYS A N 1
ATOM 1529 C CA . LYS A 1 197 ? 19.196 15.940 -8.493 1.00 92.00 197 LYS A CA 1
ATOM 1530 C C . LYS A 1 197 ? 18.030 16.915 -8.601 1.00 92.00 197 LYS A C 1
ATOM 1532 O O . LYS A 1 197 ? 17.833 17.721 -7.698 1.00 92.00 197 LYS A O 1
ATOM 1537 N N . ASP A 1 198 ? 17.261 16.836 -9.687 1.00 91.88 198 ASP A N 1
ATOM 1538 C CA . ASP A 1 198 ? 16.065 17.663 -9.865 1.00 91.88 198 ASP A CA 1
ATOM 1539 C C . ASP A 1 198 ? 15.018 17.356 -8.777 1.00 91.88 198 ASP A C 1
ATOM 1541 O O . ASP A 1 198 ? 14.501 18.286 -8.166 1.00 91.88 198 ASP A O 1
ATOM 1545 N N . TYR A 1 199 ? 14.784 16.077 -8.447 1.00 92.25 199 TYR A N 1
ATOM 1546 C CA . TYR A 1 199 ? 13.901 15.668 -7.345 1.00 92.25 199 TYR A CA 1
ATOM 1547 C C . TYR A 1 199 ? 14.261 16.366 -6.023 1.00 92.25 199 TYR A C 1
ATOM 1549 O O . TYR A 1 199 ? 13.387 16.915 -5.348 1.00 92.25 199 TYR A O 1
ATOM 1557 N N . TRP A 1 200 ? 15.547 16.367 -5.653 1.00 89.50 200 TRP A N 1
ATOM 1558 C CA . TRP A 1 200 ? 16.006 16.907 -4.368 1.00 89.50 200 TRP A CA 1
ATOM 1559 C C . TRP A 1 200 ? 15.996 18.436 -4.294 1.00 89.50 200 TRP A C 1
ATOM 1561 O O . TRP A 1 200 ? 15.959 18.974 -3.192 1.00 89.50 200 TRP A O 1
ATOM 1571 N N . ARG A 1 201 ? 15.911 19.160 -5.421 1.00 87.69 201 ARG A N 1
ATOM 1572 C CA . ARG A 1 201 ? 15.709 20.626 -5.401 1.00 87.69 201 ARG A CA 1
ATOM 1573 C C . ARG A 1 201 ? 14.393 21.045 -4.743 1.00 87.69 201 ARG A C 1
ATOM 1575 O O . ARG A 1 201 ? 14.259 22.201 -4.354 1.00 87.69 201 ARG A O 1
ATOM 1582 N N . HIS A 1 202 ? 13.437 20.125 -4.632 1.00 81.19 202 HIS A N 1
ATOM 1583 C CA . HIS A 1 202 ? 12.121 20.360 -4.037 1.00 81.19 202 HIS A CA 1
ATOM 1584 C C . HIS A 1 202 ? 11.994 19.821 -2.605 1.00 81.19 202 HIS A C 1
ATOM 1586 O O . HIS A 1 202 ? 10.880 19.738 -2.083 1.00 81.19 202 HIS A O 1
ATOM 1592 N N . VAL A 1 203 ? 13.095 19.394 -1.980 1.00 83.06 203 VAL A N 1
ATOM 1593 C CA . VAL A 1 203 ? 13.092 18.876 -0.609 1.00 83.06 203 VAL A CA 1
ATOM 1594 C C . VAL A 1 203 ? 13.925 19.793 0.278 1.00 83.06 203 VAL A C 1
ATOM 1596 O O . VAL A 1 203 ? 15.078 20.076 -0.023 1.00 83.06 203 VAL A O 1
ATOM 1599 N N . ASP A 1 204 ? 13.334 20.236 1.387 1.00 78.62 204 ASP A N 1
ATOM 1600 C CA . ASP A 1 204 ? 13.931 21.233 2.287 1.00 78.62 204 ASP A CA 1
ATOM 1601 C C . ASP A 1 204 ? 15.133 20.708 3.103 1.00 78.62 204 ASP A C 1
ATOM 1603 O O . ASP A 1 204 ? 15.806 21.490 3.772 1.00 78.62 204 ASP A O 1
ATOM 1607 N N . ASP A 1 205 ? 15.417 19.402 3.051 1.00 76.12 205 ASP A N 1
ATOM 1608 C CA . ASP A 1 205 ? 16.501 18.745 3.788 1.00 76.12 205 ASP A CA 1
ATOM 1609 C C . ASP A 1 205 ? 17.514 18.089 2.826 1.00 76.12 205 ASP A C 1
ATOM 1611 O O . ASP A 1 205 ? 17.336 16.928 2.441 1.00 76.12 205 ASP A O 1
ATOM 1615 N N . PRO A 1 206 ? 18.571 18.807 2.408 1.00 64.38 206 PRO A N 1
ATOM 1616 C CA . PRO A 1 206 ? 19.592 18.265 1.514 1.00 64.38 206 PRO A CA 1
ATOM 1617 C C . PRO A 1 206 ? 20.453 17.176 2.173 1.00 64.38 206 PRO A C 1
ATOM 1619 O O . PRO A 1 206 ? 20.963 16.309 1.467 1.00 64.38 206 PRO A O 1
ATOM 1622 N N . ASP A 1 207 ? 20.570 17.1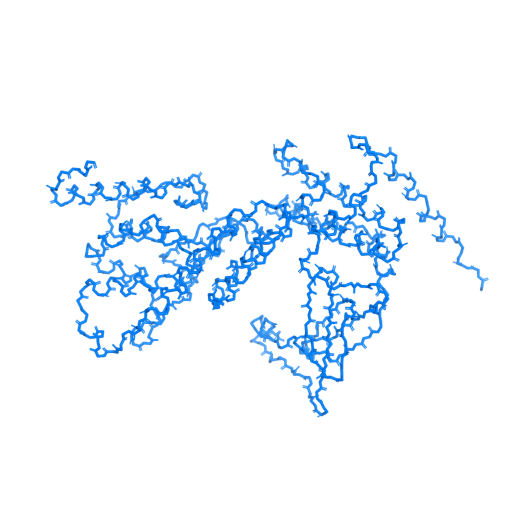58 3.506 1.00 58.41 207 ASP A N 1
ATOM 1623 C CA . ASP A 1 207 ? 21.321 16.122 4.235 1.00 58.41 207 ASP A CA 1
ATOM 1624 C C . ASP A 1 207 ? 20.586 14.768 4.217 1.00 58.41 207 ASP A C 1
ATOM 1626 O O . ASP A 1 207 ? 21.166 13.723 4.524 1.00 58.41 207 ASP A O 1
ATOM 1630 N N . SER A 1 208 ? 19.315 14.766 3.800 1.00 76.00 208 SER A N 1
ATOM 1631 C CA . SER A 1 208 ? 18.533 13.557 3.549 1.00 76.00 208 SER A CA 1
ATOM 1632 C C . SER A 1 208 ? 18.766 12.937 2.163 1.00 76.00 208 SER A C 1
ATOM 1634 O O . SER A 1 208 ? 18.137 11.917 1.854 1.00 76.00 208 SER A O 1
ATOM 1636 N N . GLU A 1 209 ? 19.661 13.500 1.332 1.00 82.31 209 GLU A N 1
ATOM 1637 C CA . GLU A 1 209 ? 19.962 12.941 0.014 1.00 82.31 209 GLU A CA 1
ATOM 1638 C C . GLU A 1 209 ? 20.502 11.511 0.141 1.00 82.31 209 GLU A C 1
ATOM 1640 O O . GLU A 1 209 ? 21.586 11.234 0.655 1.00 82.31 209 GLU A O 1
ATOM 1645 N N . LYS A 1 210 ? 19.720 10.569 -0.384 1.00 85.81 210 LYS A N 1
ATOM 1646 C CA . LYS A 1 210 ? 20.077 9.153 -0.419 1.00 85.81 210 LYS A CA 1
ATOM 1647 C C . LYS A 1 210 ? 20.856 8.825 -1.690 1.00 85.81 210 LYS A C 1
ATOM 1649 O O . LYS A 1 210 ? 20.682 9.454 -2.743 1.00 85.81 210 LYS A O 1
ATOM 1654 N N . SER A 1 211 ? 21.654 7.759 -1.623 1.00 92.88 211 SER A N 1
ATOM 1655 C CA . SER A 1 211 ? 22.178 7.122 -2.833 1.00 92.88 211 SER A CA 1
ATOM 1656 C C . SER A 1 211 ? 21.018 6.714 -3.749 1.00 92.88 211 SER A C 1
ATOM 1658 O O . SER A 1 211 ? 19.903 6.463 -3.282 1.00 92.88 211 SER A O 1
ATOM 1660 N N . LEU A 1 212 ? 21.263 6.628 -5.060 1.00 94.19 212 LEU A N 1
ATOM 1661 C CA . LEU A 1 212 ? 20.220 6.235 -6.013 1.00 94.19 212 LEU A CA 1
ATOM 1662 C C . LEU A 1 212 ? 19.592 4.879 -5.650 1.00 94.19 212 LEU A C 1
ATOM 1664 O O . LEU A 1 212 ? 18.378 4.730 -5.703 1.00 94.19 212 LEU A O 1
ATOM 1668 N N . ILE A 1 213 ? 20.408 3.916 -5.222 1.00 95.19 213 ILE A N 1
ATOM 1669 C CA . ILE A 1 213 ? 19.949 2.580 -4.821 1.00 95.19 213 ILE A CA 1
ATOM 1670 C C . ILE A 1 213 ? 18.985 2.661 -3.631 1.00 95.19 213 ILE A C 1
ATOM 1672 O O . ILE A 1 213 ? 17.906 2.075 -3.688 1.00 95.19 213 ILE A O 1
ATOM 1676 N N . ALA A 1 214 ? 19.340 3.406 -2.579 1.00 93.88 214 ALA A N 1
ATOM 1677 C CA . ALA A 1 214 ? 18.479 3.564 -1.407 1.00 93.88 214 ALA A CA 1
ATOM 1678 C C . ALA A 1 214 ? 17.187 4.323 -1.753 1.00 93.88 214 ALA A C 1
ATOM 1680 O O . ALA A 1 214 ? 16.107 3.925 -1.329 1.00 93.88 214 ALA A O 1
ATOM 1681 N N . PHE A 1 215 ? 17.277 5.360 -2.593 1.00 94.69 215 PHE A N 1
ATOM 1682 C CA . PHE A 1 215 ? 16.104 6.071 -3.099 1.00 94.69 215 PHE A CA 1
ATOM 1683 C C . PHE A 1 215 ? 15.145 5.135 -3.850 1.00 94.69 215 PHE A C 1
ATOM 1685 O O . PHE A 1 215 ? 13.943 5.136 -3.592 1.00 94.69 215 PHE A O 1
ATOM 1692 N N . VAL A 1 216 ? 15.673 4.314 -4.762 1.00 95.88 216 VAL A N 1
ATOM 1693 C CA . VAL A 1 216 ? 14.888 3.346 -5.540 1.00 95.88 216 VAL A CA 1
ATOM 1694 C C . VAL A 1 216 ? 14.240 2.307 -4.625 1.00 95.88 216 VAL A C 1
ATOM 1696 O O . VAL A 1 216 ? 13.049 2.032 -4.771 1.00 95.88 216 VAL A O 1
ATOM 1699 N N . ALA A 1 217 ? 14.989 1.771 -3.656 1.00 95.19 217 ALA A N 1
ATOM 1700 C CA . ALA A 1 217 ? 14.467 0.822 -2.677 1.00 95.19 217 ALA A CA 1
ATOM 1701 C C . ALA A 1 217 ? 13.309 1.427 -1.864 1.00 95.19 217 ALA A C 1
ATOM 1703 O O . ALA A 1 217 ? 12.250 0.807 -1.754 1.00 95.19 217 ALA A O 1
ATOM 1704 N N . ASP A 1 218 ? 13.463 2.661 -1.380 1.00 94.81 218 ASP A N 1
ATOM 1705 C CA . ASP A 1 218 ? 12.435 3.366 -0.611 1.00 94.81 218 ASP A CA 1
ATOM 1706 C C . ASP A 1 218 ? 11.184 3.674 -1.429 1.00 94.81 218 ASP A C 1
ATOM 1708 O O . ASP A 1 218 ? 10.072 3.426 -0.968 1.00 94.81 218 ASP A O 1
ATOM 1712 N N . LYS A 1 219 ? 11.335 4.195 -2.651 1.00 94.94 219 LYS A N 1
ATOM 1713 C CA . LYS A 1 219 ? 10.187 4.536 -3.504 1.00 94.94 219 LYS A CA 1
ATOM 1714 C C . LYS A 1 219 ? 9.408 3.304 -3.925 1.00 94.94 219 LYS A C 1
ATOM 1716 O O . LYS A 1 219 ? 8.178 3.305 -3.927 1.00 94.94 219 LYS A O 1
ATOM 1721 N N . ARG A 1 220 ? 10.116 2.215 -4.206 1.00 94.69 220 ARG A N 1
ATOM 1722 C CA . ARG A 1 220 ? 9.476 0.933 -4.462 1.00 94.69 220 ARG A CA 1
ATOM 1723 C C . ARG A 1 220 ? 8.751 0.421 -3.218 1.00 94.69 220 ARG A C 1
ATOM 1725 O O . ARG A 1 220 ? 7.587 0.040 -3.319 1.00 94.69 220 ARG A O 1
ATOM 1732 N N . ALA A 1 221 ? 9.392 0.460 -2.051 1.00 95.25 221 ALA A N 1
ATOM 1733 C CA . ALA A 1 221 ? 8.777 0.074 -0.783 1.00 95.25 221 ALA A CA 1
ATOM 1734 C C . ALA A 1 221 ? 7.531 0.919 -0.459 1.00 95.25 221 ALA A C 1
ATOM 1736 O O . ALA A 1 221 ? 6.520 0.365 -0.030 1.00 95.25 221 ALA A O 1
ATOM 1737 N N . ALA A 1 222 ? 7.552 2.223 -0.755 1.00 95.12 222 ALA A N 1
ATOM 1738 C CA . ALA A 1 222 ? 6.393 3.105 -0.637 1.00 95.12 222 ALA A CA 1
ATOM 1739 C C . ALA A 1 222 ? 5.226 2.629 -1.513 1.00 95.12 222 ALA A C 1
ATOM 1741 O O . ALA A 1 222 ? 4.094 2.557 -1.039 1.00 95.12 222 ALA A O 1
ATOM 1742 N N . GLY A 1 223 ? 5.492 2.230 -2.762 1.00 93.81 223 GLY A N 1
ATOM 1743 C CA . GLY A 1 223 ? 4.480 1.650 -3.650 1.00 93.81 223 GLY A CA 1
ATOM 1744 C C . GLY A 1 223 ? 3.859 0.359 -3.099 1.00 93.81 223 GLY A C 1
ATOM 1745 O O . GLY A 1 223 ? 2.638 0.192 -3.137 1.00 93.81 223 GLY A O 1
ATOM 1746 N N . PHE A 1 224 ? 4.671 -0.535 -2.524 1.00 94.50 224 PHE A N 1
ATOM 1747 C CA . PHE A 1 224 ? 4.184 -1.754 -1.859 1.00 94.50 224 PHE A CA 1
ATOM 1748 C C . PHE A 1 224 ? 3.355 -1.442 -0.606 1.00 94.50 224 PHE A C 1
ATOM 1750 O O . PHE A 1 224 ? 2.284 -2.027 -0.424 1.00 94.50 224 PHE A O 1
ATOM 1757 N N . CYS A 1 225 ? 3.813 -0.502 0.224 1.00 96.06 225 CYS A N 1
ATOM 1758 C CA . CYS A 1 225 ? 3.096 -0.035 1.410 1.00 96.06 225 CYS A CA 1
ATOM 1759 C C . CYS A 1 225 ? 1.727 0.546 1.026 1.00 96.06 225 CYS A C 1
ATOM 1761 O O . CYS A 1 225 ? 0.690 0.083 1.507 1.00 96.06 225 CYS A O 1
ATOM 1763 N N . TYR A 1 226 ? 1.704 1.465 0.057 1.00 95.38 226 TYR A N 1
ATOM 1764 C CA . TYR A 1 226 ? 0.476 2.027 -0.497 1.00 95.38 226 TYR A CA 1
ATOM 1765 C C . TYR A 1 226 ? -0.461 0.947 -1.041 1.00 95.38 226 TYR A C 1
ATOM 1767 O O . TYR A 1 226 ? -1.656 0.964 -0.747 1.00 95.38 226 TYR A O 1
ATOM 1775 N N . SER A 1 227 ? 0.065 -0.023 -1.796 1.00 94.31 227 SER A N 1
ATOM 1776 C CA . SER A 1 227 ? -0.727 -1.137 -2.323 1.00 94.31 227 SER A CA 1
ATOM 1777 C C . SER A 1 227 ? -1.366 -1.962 -1.202 1.00 94.31 227 SER A C 1
ATOM 1779 O O . SER A 1 227 ? -2.543 -2.310 -1.297 1.00 94.31 227 SER A O 1
ATOM 1781 N N . ALA A 1 228 ? -0.633 -2.244 -0.121 1.00 96.94 228 ALA A N 1
ATOM 1782 C CA . ALA A 1 228 ? -1.157 -2.968 1.034 1.00 96.94 228 ALA A CA 1
ATOM 1783 C C . ALA A 1 228 ? -2.251 -2.175 1.772 1.00 96.94 228 ALA A C 1
ATOM 1785 O O . ALA A 1 228 ? -3.298 -2.737 2.096 1.00 96.94 228 ALA A O 1
ATOM 1786 N N . ILE A 1 229 ? -2.049 -0.871 1.982 1.00 96.12 229 ILE A N 1
ATOM 1787 C CA . ILE A 1 229 ? -3.029 0.035 2.603 1.00 96.12 229 ILE A CA 1
ATOM 1788 C C . ILE A 1 229 ? -4.297 0.135 1.748 1.00 96.12 229 ILE A C 1
ATOM 1790 O O . ILE A 1 229 ? -5.405 -0.063 2.243 1.00 96.12 229 ILE A O 1
ATOM 1794 N N . SER A 1 230 ? -4.133 0.388 0.449 1.00 93.56 230 SER A N 1
ATOM 1795 C CA . SER A 1 230 ? -5.228 0.501 -0.516 1.00 93.56 230 SER A CA 1
ATOM 1796 C C . SER A 1 230 ? -6.018 -0.805 -0.630 1.00 93.56 230 SER A C 1
ATOM 1798 O O . SER A 1 230 ? -7.246 -0.783 -0.630 1.00 93.56 230 SER A O 1
ATOM 1800 N N . ALA A 1 231 ? -5.345 -1.961 -0.639 1.00 94.38 231 ALA A N 1
ATOM 1801 C CA . ALA A 1 231 ? -6.014 -3.261 -0.610 1.00 94.38 231 ALA A CA 1
ATOM 1802 C C . ALA A 1 231 ? -6.804 -3.477 0.693 1.00 94.38 231 ALA A C 1
ATOM 1804 O O . ALA A 1 231 ? -7.914 -4.008 0.655 1.00 94.38 231 ALA A O 1
ATOM 1805 N N . GLY A 1 232 ? -6.262 -3.049 1.840 1.00 95.19 232 GLY A N 1
ATOM 1806 C CA . GLY A 1 232 ? -6.949 -3.134 3.132 1.00 95.19 232 GLY A CA 1
ATOM 1807 C C . GLY A 1 232 ? -8.249 -2.333 3.146 1.00 95.19 232 GLY A C 1
ATOM 1808 O O . GLY A 1 232 ? -9.300 -2.881 3.487 1.00 95.19 232 GLY A O 1
ATOM 1809 N N . HIS A 1 233 ? -8.166 -1.085 2.682 1.00 92.00 233 HIS A N 1
ATOM 1810 C CA . HIS A 1 233 ? -9.298 -0.189 2.447 1.00 92.00 233 HIS A CA 1
ATOM 1811 C C . HIS A 1 233 ? -10.338 -0.832 1.513 1.00 92.00 233 HIS A C 1
ATOM 1813 O O . HIS A 1 233 ? -11.498 -0.974 1.873 1.00 92.00 233 HIS A O 1
ATOM 1819 N N . LYS A 1 234 ? -9.910 -1.387 0.371 1.00 89.75 234 LYS A N 1
ATOM 1820 C CA . LYS A 1 234 ? -10.783 -2.066 -0.609 1.00 89.75 234 LYS A CA 1
ATOM 1821 C C . LYS A 1 234 ? -11.296 -3.456 -0.182 1.00 89.75 234 LYS A C 1
ATOM 1823 O O . LYS A 1 234 ? -11.718 -4.242 -1.028 1.00 89.75 234 LYS A O 1
ATOM 1828 N N . GLY A 1 235 ? -11.267 -3.802 1.104 1.00 91.88 235 GLY A N 1
ATOM 1829 C CA . GLY A 1 235 ? -11.908 -5.033 1.575 1.00 91.88 235 GLY A CA 1
ATOM 1830 C C . GLY A 1 235 ? -11.082 -6.319 1.415 1.00 91.88 235 GLY A C 1
ATOM 1831 O O . GLY A 1 235 ? -11.610 -7.403 1.663 1.00 91.88 235 GLY A O 1
ATOM 1832 N N . GLU A 1 236 ? -9.794 -6.256 1.049 1.00 95.00 236 GLU A N 1
ATOM 1833 C CA . GLU A 1 236 ? -8.964 -7.460 0.882 1.00 95.00 236 GLU A CA 1
ATOM 1834 C C . GLU A 1 236 ? -8.914 -8.285 2.186 1.00 95.00 236 GLU A C 1
ATOM 1836 O O . GLU A 1 236 ? -8.954 -7.756 3.304 1.00 95.00 236 GLU A O 1
ATOM 1841 N N . SER A 1 237 ? -8.843 -9.611 2.048 1.00 96.38 237 SER A N 1
ATOM 1842 C CA . SER A 1 237 ? -8.768 -10.531 3.187 1.00 96.38 237 SER A CA 1
ATOM 1843 C C . SER A 1 237 ? -7.470 -10.348 3.987 1.00 96.38 237 SER A C 1
ATOM 1845 O O . SER A 1 237 ? -6.392 -10.211 3.397 1.00 96.38 237 SER A O 1
ATOM 1847 N N . ARG A 1 238 ? -7.543 -10.461 5.319 1.00 97.56 238 ARG A N 1
ATOM 1848 C CA . ARG A 1 238 ? -6.376 -10.344 6.213 1.00 97.56 238 ARG A CA 1
ATOM 1849 C C . ARG A 1 238 ? -5.222 -11.301 5.874 1.00 97.56 238 ARG A C 1
ATOM 1851 O O . ARG A 1 238 ? -4.089 -10.829 5.878 1.00 97.56 238 ARG A O 1
ATOM 1858 N N . PRO A 1 239 ? -5.438 -12.578 5.487 1.00 98.25 239 PRO A N 1
ATOM 1859 C CA . PRO A 1 239 ? -4.338 -13.456 5.074 1.00 98.25 239 PRO A CA 1
ATOM 186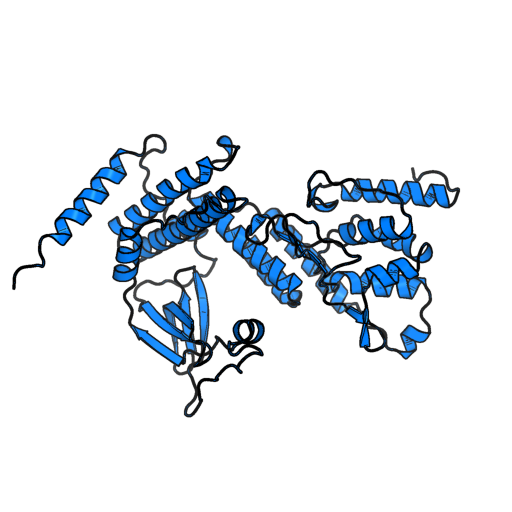0 C C . PRO A 1 239 ? -3.543 -12.938 3.867 1.00 98.25 239 PRO A C 1
ATOM 1862 O O . PRO A 1 239 ? -2.319 -13.046 3.836 1.00 98.25 239 PRO A O 1
ATOM 1865 N N . LYS A 1 240 ? -4.216 -12.328 2.885 1.00 97.19 240 LYS A N 1
ATOM 1866 C CA . LYS A 1 240 ? -3.535 -11.713 1.737 1.00 97.19 240 LYS A CA 1
ATOM 1867 C C . LYS A 1 240 ? -2.817 -10.420 2.116 1.00 97.19 240 LYS A C 1
ATOM 1869 O O . LYS A 1 240 ? -1.715 -10.186 1.631 1.00 97.19 240 LYS A O 1
ATOM 1874 N N . LEU A 1 241 ? -3.402 -9.600 2.993 1.00 97.94 241 LEU A N 1
ATOM 1875 C CA . LEU A 1 241 ? -2.737 -8.401 3.519 1.00 97.94 241 LEU A CA 1
ATOM 1876 C C . LEU A 1 241 ? -1.473 -8.772 4.298 1.00 97.94 241 LEU A C 1
ATOM 1878 O O . LEU A 1 241 ? -0.420 -8.193 4.053 1.00 97.94 241 LEU A O 1
ATOM 1882 N N . LEU A 1 242 ? -1.546 -9.794 5.155 1.00 98.31 242 LEU A N 1
ATOM 1883 C CA . LEU A 1 242 ? -0.391 -10.357 5.853 1.00 98.31 242 LEU A CA 1
ATOM 1884 C C . LEU A 1 242 ? 0.716 -10.763 4.873 1.00 98.31 242 LEU A C 1
ATOM 1886 O O . LEU A 1 242 ? 1.882 -10.465 5.120 1.00 98.31 242 LEU A O 1
ATOM 1890 N N . GLN A 1 243 ? 0.366 -11.407 3.755 1.00 97.31 243 GLN A N 1
ATOM 1891 C CA . GLN A 1 243 ? 1.356 -11.755 2.738 1.00 97.31 243 GLN A CA 1
ATOM 1892 C C . GLN A 1 243 ? 2.008 -10.511 2.117 1.00 97.31 243 GLN A C 1
ATOM 1894 O O . GLN A 1 243 ? 3.230 -10.452 2.065 1.00 97.31 243 GLN A O 1
ATOM 1899 N N . ARG A 1 244 ? 1.232 -9.481 1.749 1.00 96.62 244 ARG A N 1
ATOM 1900 C CA . ARG A 1 244 ? 1.783 -8.218 1.214 1.00 96.62 244 ARG A CA 1
ATOM 1901 C C . ARG A 1 244 ? 2.762 -7.553 2.188 1.00 96.62 244 ARG A C 1
ATOM 1903 O O . ARG A 1 244 ? 3.822 -7.090 1.775 1.00 96.62 244 ARG A O 1
ATOM 1910 N N . TRP A 1 245 ? 2.439 -7.535 3.483 1.00 97.69 245 TRP A N 1
ATOM 1911 C CA . TRP A 1 245 ? 3.333 -6.991 4.511 1.00 97.69 245 TRP A CA 1
ATOM 1912 C C . TRP A 1 245 ? 4.584 -7.844 4.722 1.00 97.69 245 TRP A C 1
ATOM 1914 O O . TRP A 1 245 ? 5.656 -7.290 4.949 1.00 97.69 245 TRP A O 1
ATOM 1924 N N . ARG A 1 246 ? 4.490 -9.175 4.590 1.00 97.19 246 ARG A N 1
ATOM 1925 C CA . ARG A 1 246 ? 5.667 -10.061 4.588 1.00 97.19 246 ARG A CA 1
ATOM 1926 C C . ARG A 1 246 ? 6.573 -9.790 3.395 1.00 97.19 246 ARG A C 1
ATOM 1928 O O . ARG A 1 246 ? 7.783 -9.715 3.581 1.00 97.19 246 ARG A O 1
ATOM 1935 N N . ASP A 1 247 ? 5.993 -9.609 2.213 1.00 93.88 247 ASP A N 1
ATOM 1936 C CA . ASP A 1 247 ? 6.746 -9.304 0.998 1.00 93.88 247 ASP A CA 1
ATOM 1937 C C . ASP A 1 247 ? 7.498 -7.971 1.156 1.00 93.88 247 ASP A C 1
ATOM 1939 O O . ASP A 1 247 ? 8.700 -7.911 0.904 1.00 93.88 247 ASP A O 1
ATOM 1943 N N . LEU A 1 248 ? 6.832 -6.934 1.684 1.00 95.44 248 LEU A N 1
ATOM 1944 C CA . LEU A 1 248 ? 7.461 -5.644 1.995 1.00 95.44 248 LEU A CA 1
ATOM 1945 C C . LEU A 1 248 ? 8.541 -5.756 3.088 1.00 95.44 248 LEU A C 1
ATOM 1947 O O . LEU A 1 248 ? 9.617 -5.172 2.965 1.00 95.44 248 LEU A O 1
ATOM 1951 N N . ALA A 1 249 ? 8.294 -6.524 4.153 1.00 95.69 249 ALA A N 1
ATOM 1952 C CA . ALA A 1 249 ? 9.261 -6.732 5.235 1.00 95.69 249 ALA A CA 1
ATOM 1953 C C . ALA A 1 249 ? 10.506 -7.520 4.786 1.00 95.69 249 ALA A C 1
ATOM 1955 O O . ALA A 1 249 ? 11.567 -7.394 5.402 1.00 95.69 249 ALA A O 1
ATOM 1956 N N . ALA A 1 250 ? 10.379 -8.332 3.732 1.00 93.56 250 ALA A N 1
ATOM 1957 C CA . ALA A 1 250 ? 11.475 -9.075 3.122 1.00 93.56 250 ALA A CA 1
ATOM 1958 C C . ALA A 1 250 ? 12.318 -8.225 2.156 1.00 93.56 250 ALA A C 1
ATOM 1960 O O . ALA A 1 250 ? 13.407 -8.657 1.771 1.00 93.56 250 ALA A O 1
ATOM 1961 N N . MET A 1 251 ? 11.850 -7.033 1.765 1.00 91.94 251 MET A N 1
ATOM 1962 C CA . MET A 1 251 ? 12.627 -6.139 0.910 1.00 91.94 251 MET A CA 1
ATOM 1963 C C . MET A 1 251 ? 13.877 -5.629 1.650 1.00 91.94 251 MET A C 1
ATOM 1965 O O . MET A 1 251 ? 13.782 -5.180 2.802 1.00 91.94 251 MET A O 1
ATOM 1969 N N . PRO A 1 252 ? 15.059 -5.681 1.011 1.00 88.19 252 PRO A N 1
ATOM 1970 C CA . PRO A 1 252 ? 16.279 -5.154 1.599 1.00 88.19 252 PRO A CA 1
ATOM 1971 C C . PRO A 1 252 ? 16.253 -3.620 1.652 1.00 88.19 252 PRO A C 1
ATOM 1973 O O . PRO A 1 252 ? 15.574 -2.962 0.876 1.00 88.19 252 PRO A O 1
ATOM 1976 N N . ASP A 1 253 ? 17.003 -3.092 2.615 1.00 86.25 253 ASP A N 1
ATOM 1977 C CA . ASP A 1 253 ? 17.374 -1.685 2.839 1.00 86.25 253 ASP A CA 1
ATOM 1978 C C . ASP A 1 253 ? 16.352 -0.623 2.403 1.00 86.25 253 ASP A C 1
ATOM 1980 O O . ASP A 1 253 ? 16.593 0.147 1.479 1.00 86.25 253 ASP A O 1
ATOM 1984 N N . GLN A 1 254 ? 15.218 -0.575 3.115 1.00 92.06 254 GLN A N 1
ATOM 1985 C CA . GLN A 1 254 ? 14.107 0.344 2.854 1.00 92.06 254 GLN A CA 1
ATOM 1986 C C . GLN A 1 254 ? 13.509 0.927 4.151 1.00 92.06 254 GLN A C 1
ATOM 1988 O O . GLN A 1 254 ? 13.583 0.304 5.216 1.00 92.06 254 GLN A O 1
ATOM 1993 N N . MET A 1 255 ? 12.925 2.125 4.062 1.00 93.62 255 MET A N 1
ATOM 1994 C CA . MET A 1 255 ? 12.493 2.950 5.203 1.00 93.62 255 MET A CA 1
ATOM 1995 C C . MET A 1 255 ? 11.283 2.435 6.005 1.00 93.62 255 MET A C 1
ATOM 1997 O O . MET A 1 255 ? 11.144 2.766 7.177 1.00 93.62 255 MET A O 1
ATOM 2001 N N . PHE A 1 256 ? 10.423 1.612 5.411 1.00 95.00 256 PHE A N 1
ATOM 2002 C CA . PHE A 1 256 ? 9.246 0.981 6.023 1.00 95.00 256 PHE A CA 1
ATOM 2003 C C . PHE A 1 256 ? 9.545 -0.396 6.636 1.00 95.00 256 PHE A C 1
ATOM 2005 O O . PHE A 1 256 ? 8.617 -1.142 6.939 1.00 95.00 256 PHE A O 1
ATOM 2012 N N . ARG A 1 257 ? 10.813 -0.808 6.783 1.00 94.25 257 ARG A N 1
ATOM 2013 C CA . ARG A 1 257 ? 11.164 -2.163 7.259 1.00 94.25 257 ARG A CA 1
ATOM 2014 C C . ARG A 1 257 ? 10.539 -2.483 8.614 1.00 94.25 257 ARG A C 1
ATOM 2016 O O . ARG A 1 257 ? 9.975 -3.564 8.788 1.00 94.25 257 ARG A O 1
ATOM 2023 N N . ASP A 1 258 ? 10.667 -1.564 9.561 1.00 95.44 258 ASP A N 1
ATOM 2024 C CA . ASP A 1 258 ? 10.203 -1.793 10.927 1.00 95.44 258 ASP A CA 1
ATOM 2025 C C . ASP A 1 258 ? 8.678 -1.726 11.012 1.00 95.44 258 ASP A C 1
ATOM 2027 O O . ASP A 1 258 ? 8.071 -2.613 11.611 1.00 95.44 258 ASP A O 1
ATOM 2031 N N . GLU A 1 259 ? 8.053 -0.774 10.310 1.00 95.62 259 GLU A N 1
ATOM 2032 C CA . GLU A 1 259 ? 6.595 -0.730 10.168 1.00 95.62 259 GLU A CA 1
ATOM 2033 C C . GLU A 1 259 ? 6.068 -2.020 9.530 1.00 95.62 259 GLU A C 1
ATOM 2035 O O . GLU A 1 259 ? 5.159 -2.641 10.064 1.00 95.62 259 GLU A O 1
ATOM 2040 N N . ALA A 1 260 ? 6.661 -2.496 8.435 1.00 97.38 260 ALA A N 1
ATOM 2041 C CA . ALA A 1 260 ? 6.203 -3.712 7.774 1.00 97.38 260 ALA A CA 1
ATOM 2042 C C . ALA A 1 260 ? 6.297 -4.940 8.692 1.00 97.38 260 ALA A C 1
ATOM 2044 O O . ALA A 1 260 ? 5.379 -5.760 8.716 1.00 97.38 260 ALA A O 1
ATOM 2045 N N . ARG A 1 261 ? 7.362 -5.057 9.496 1.00 97.81 261 ARG A N 1
ATOM 2046 C CA . ARG A 1 261 ? 7.497 -6.123 10.505 1.00 97.81 261 ARG A CA 1
ATOM 2047 C C . ARG A 1 261 ? 6.439 -6.019 11.596 1.00 97.81 261 ARG A C 1
ATOM 2049 O O . ARG A 1 261 ? 5.870 -7.040 11.979 1.00 97.81 261 ARG A O 1
ATOM 2056 N N . GLU A 1 262 ? 6.163 -4.808 12.066 1.00 97.44 262 GLU A N 1
ATOM 2057 C CA . GLU A 1 262 ? 5.079 -4.558 13.009 1.00 97.44 262 GLU A CA 1
ATOM 2058 C C . GLU A 1 262 ? 3.730 -4.978 12.406 1.00 97.44 262 GLU A C 1
ATOM 2060 O O . GLU A 1 262 ? 2.988 -5.746 13.014 1.00 97.44 262 GLU A O 1
ATOM 2065 N N . MET A 1 263 ? 3.442 -4.565 11.171 1.00 98.25 263 MET A N 1
ATOM 2066 C CA . MET A 1 263 ? 2.210 -4.918 10.467 1.00 98.25 263 MET A CA 1
ATOM 2067 C C . MET A 1 263 ? 2.035 -6.426 10.307 1.00 98.25 263 MET A C 1
ATOM 2069 O O . MET A 1 263 ? 0.919 -6.920 10.464 1.00 98.25 263 MET A O 1
ATOM 2073 N N . VAL A 1 264 ? 3.110 -7.174 10.037 1.00 98.62 264 VAL A N 1
ATOM 2074 C CA . VAL A 1 264 ? 3.066 -8.644 9.994 1.00 98.62 264 VAL A CA 1
ATOM 2075 C C . VAL A 1 264 ? 2.556 -9.210 11.319 1.00 98.62 264 VAL A C 1
ATOM 2077 O O . VAL A 1 264 ? 1.631 -10.021 11.298 1.00 98.62 264 VAL A O 1
ATOM 2080 N N . ALA A 1 265 ? 3.107 -8.766 12.452 1.00 98.50 265 ALA A N 1
ATOM 2081 C CA . ALA A 1 265 ? 2.672 -9.225 13.771 1.00 98.50 265 ALA A CA 1
ATOM 2082 C C . ALA A 1 265 ? 1.205 -8.852 14.046 1.00 98.50 265 ALA A C 1
ATOM 2084 O O . ALA A 1 265 ? 0.394 -9.713 14.382 1.00 98.50 265 ALA A O 1
ATOM 2085 N N . LEU A 1 266 ? 0.825 -7.598 13.788 1.00 98.44 266 LEU A N 1
ATOM 2086 C CA . LEU A 1 266 ? -0.536 -7.112 14.029 1.00 98.44 266 LEU A CA 1
ATOM 2087 C C . LEU A 1 266 ? -1.592 -7.838 13.178 1.00 98.44 266 LEU A C 1
ATOM 2089 O O . LEU A 1 266 ? -2.687 -8.127 13.659 1.00 98.44 266 LEU A O 1
ATOM 2093 N N . TYR A 1 267 ? -1.287 -8.160 11.917 1.00 98.56 267 TYR A N 1
ATOM 2094 C CA . TYR A 1 267 ? -2.200 -8.944 11.080 1.00 98.56 267 TYR A CA 1
ATOM 2095 C C . TYR A 1 267 ? -2.289 -10.410 11.514 1.00 98.56 267 TYR A C 1
ATOM 2097 O O . TYR A 1 267 ? -3.350 -11.010 11.352 1.00 98.56 267 TYR A O 1
ATOM 2105 N N . GLN A 1 268 ? -1.222 -10.995 12.071 1.00 98.56 268 GLN A N 1
ATOM 2106 C CA . GLN A 1 268 ? -1.293 -12.332 12.672 1.00 98.56 268 GLN A CA 1
ATOM 2107 C C . GLN A 1 268 ? -2.239 -12.342 13.875 1.00 98.56 268 GLN A C 1
ATOM 2109 O O . GLN A 1 268 ? -3.080 -13.236 13.965 1.00 98.56 268 GLN A O 1
ATOM 2114 N N . ASP A 1 269 ? -2.162 -11.325 14.734 1.00 98.31 269 ASP A N 1
ATOM 2115 C CA . ASP A 1 269 ? -3.065 -11.180 15.880 1.00 98.31 269 ASP A CA 1
ATOM 2116 C C . ASP A 1 269 ? -4.526 -11.024 15.437 1.00 98.31 269 ASP A C 1
ATOM 2118 O O . ASP A 1 269 ? -5.410 -11.688 15.978 1.00 98.31 269 ASP A O 1
ATOM 2122 N N . LEU A 1 270 ? -4.788 -10.211 14.406 1.00 97.81 270 LEU A N 1
ATOM 2123 C CA . LEU A 1 270 ? -6.136 -10.053 13.846 1.00 97.81 270 LEU A CA 1
ATOM 2124 C C . LEU A 1 270 ? -6.689 -11.352 13.241 1.00 97.81 270 LEU A C 1
ATOM 2126 O O . LEU A 1 270 ? -7.873 -11.637 13.389 1.00 97.81 270 LEU A O 1
ATOM 2130 N N . ILE A 1 271 ? -5.854 -12.151 12.571 1.00 98.31 271 ILE A N 1
ATOM 2131 C CA . ILE A 1 271 ? -6.271 -13.460 12.039 1.00 98.31 271 ILE A CA 1
ATOM 2132 C C . ILE A 1 271 ? -6.572 -14.432 13.186 1.00 98.31 271 ILE A C 1
ATOM 2134 O O . ILE A 1 271 ? -7.581 -15.129 13.150 1.00 98.31 271 ILE A O 1
ATOM 2138 N N . ALA A 1 272 ? -5.749 -14.452 14.234 1.00 98.00 272 ALA A N 1
ATOM 2139 C CA . ALA A 1 272 ? -6.004 -15.289 15.404 1.00 98.00 272 ALA A CA 1
ATOM 2140 C C . ALA A 1 272 ? -7.281 -14.870 16.156 1.00 98.00 272 ALA A C 1
ATOM 2142 O O . ALA A 1 272 ? -7.955 -15.703 16.763 1.00 98.00 272 ALA A O 1
ATOM 2143 N N . GLU A 1 273 ? -7.619 -13.581 16.144 1.00 97.19 273 GLU A N 1
ATOM 2144 C CA . GLU A 1 273 ? -8.895 -13.072 16.645 1.00 97.19 273 GLU A CA 1
ATOM 2145 C C . GLU A 1 273 ? -10.069 -13.486 15.743 1.00 97.19 273 GLU A C 1
ATOM 2147 O O . GLU A 1 273 ? -11.097 -13.917 16.264 1.00 97.19 273 GLU A O 1
ATOM 2152 N N . ASP A 1 274 ? -9.913 -13.438 14.413 1.00 96.69 274 ASP A N 1
ATOM 2153 C CA . ASP A 1 274 ? -10.921 -13.919 13.450 1.00 96.69 274 ASP A CA 1
ATOM 2154 C C . ASP A 1 274 ? -11.295 -15.378 13.692 1.00 96.69 274 ASP A C 1
ATOM 2156 O O . ASP A 1 274 ? -12.473 -15.720 13.709 1.00 96.69 274 ASP A O 1
ATOM 2160 N N . GLU A 1 275 ? -10.298 -16.234 13.911 1.00 97.56 275 GLU A N 1
ATOM 2161 C CA . GLU A 1 275 ? -10.499 -17.666 14.151 1.00 97.56 275 GLU A CA 1
ATOM 2162 C C . GLU A 1 275 ? -11.259 -17.949 15.453 1.00 97.56 275 GLU A C 1
ATOM 2164 O O . GLU A 1 275 ? -11.974 -18.948 15.560 1.00 97.56 275 GLU A O 1
ATOM 2169 N N . LYS A 1 276 ? -11.106 -17.076 16.455 1.00 97.44 276 LYS A N 1
ATOM 2170 C CA . LYS A 1 276 ? -11.789 -17.189 17.751 1.00 97.44 276 LYS A CA 1
ATOM 2171 C C . LYS A 1 276 ? -13.181 -16.575 17.726 1.00 97.44 276 LYS A C 1
ATOM 2173 O O . LYS A 1 276 ? -14.030 -16.971 18.528 1.00 97.44 276 LYS A O 1
ATOM 2178 N N . TRP A 1 277 ? -13.413 -15.596 16.857 1.00 96.88 277 TRP A N 1
ATOM 2179 C CA . TRP A 1 277 ? -14.687 -14.907 16.803 1.00 96.88 277 TRP A CA 1
ATOM 2180 C C . TRP A 1 277 ? -15.764 -15.781 16.184 1.00 96.88 277 TRP A C 1
ATOM 2182 O O . TRP A 1 277 ? -15.661 -16.276 15.062 1.00 96.88 277 TRP A O 1
ATOM 2192 N N . ARG A 1 278 ? -16.864 -15.907 16.916 1.00 96.44 278 ARG A N 1
ATOM 2193 C CA . ARG A 1 278 ? -18.081 -16.517 16.414 1.00 96.44 278 ARG A CA 1
ATOM 2194 C C . ARG A 1 278 ? -19.119 -15.426 16.260 1.00 96.44 278 ARG A C 1
ATOM 2196 O O . ARG A 1 278 ? -19.632 -14.944 17.266 1.00 96.44 278 ARG A O 1
ATOM 2203 N N . GLU A 1 279 ? -19.449 -15.098 15.011 1.00 94.88 279 GLU A N 1
ATOM 2204 C CA . GLU A 1 279 ? -20.490 -14.113 14.727 1.00 94.88 279 GLU A CA 1
ATOM 2205 C C . GLU A 1 279 ? -21.808 -14.555 15.396 1.00 94.88 279 GLU A C 1
ATOM 2207 O O . GLU A 1 279 ? -22.352 -15.612 15.044 1.00 94.88 279 GLU A O 1
ATOM 2212 N N . PRO A 1 280 ? -22.315 -13.792 16.381 1.00 95.50 280 PRO A N 1
ATOM 2213 C CA . PRO A 1 280 ? -23.520 -14.152 17.115 1.00 95.50 280 PRO A CA 1
ATOM 2214 C C . PRO A 1 280 ? -24.731 -14.100 16.186 1.00 95.50 280 PRO A C 1
ATOM 2216 O O . PRO A 1 280 ? -24.872 -13.162 15.407 1.00 95.50 280 PRO A O 1
ATOM 2219 N N . ASN A 1 281 ? -25.642 -15.067 16.264 1.00 93.81 281 ASN A N 1
ATOM 2220 C CA . ASN A 1 281 ? -26.851 -15.059 15.440 1.00 93.81 281 ASN A CA 1
ATOM 2221 C C . ASN A 1 281 ? -27.909 -14.063 15.963 1.00 93.81 281 ASN A C 1
ATOM 2223 O O . ASN A 1 281 ? -27.811 -13.535 17.070 1.00 93.81 281 ASN A O 1
ATOM 2227 N N . ALA A 1 282 ? -28.968 -13.820 15.183 1.00 92.88 282 ALA A N 1
ATOM 2228 C CA . ALA A 1 282 ? -30.010 -12.852 15.542 1.00 92.88 282 ALA A CA 1
ATOM 2229 C C . ALA A 1 282 ? -30.682 -13.131 16.905 1.00 92.88 282 ALA A C 1
ATOM 2231 O O . ALA A 1 282 ? -30.965 -12.193 17.649 1.00 92.88 282 ALA A O 1
ATOM 2232 N N . ALA A 1 283 ? -30.901 -14.401 17.261 1.00 94.56 283 ALA A N 1
ATOM 2233 C CA . ALA A 1 283 ? -31.522 -14.781 18.530 1.00 94.56 283 ALA A CA 1
ATOM 2234 C C . ALA A 1 283 ? -30.575 -14.611 19.731 1.00 94.56 283 ALA A C 1
ATOM 2236 O O . ALA A 1 283 ? -31.033 -14.312 20.835 1.00 94.56 283 ALA A O 1
ATOM 2237 N N . GLU A 1 284 ? -29.269 -14.793 19.525 1.00 96.44 284 GLU A N 1
ATOM 2238 C CA . GLU A 1 284 ? -28.232 -14.497 20.520 1.00 96.44 284 GLU A CA 1
ATOM 2239 C C . GLU A 1 284 ? -28.132 -12.983 20.746 1.00 96.44 284 GLU A C 1
ATOM 2241 O O . GLU A 1 284 ? -28.214 -12.528 21.886 1.00 96.44 284 GLU A O 1
ATOM 2246 N N . ARG A 1 285 ? -28.082 -12.193 19.665 1.00 94.88 285 ARG A N 1
ATOM 2247 C CA . ARG A 1 285 ? -27.986 -10.723 19.727 1.00 94.88 285 ARG A CA 1
ATOM 2248 C C . ARG A 1 285 ? -29.195 -10.050 20.357 1.00 94.88 285 ARG A C 1
ATOM 2250 O O . ARG A 1 285 ? -29.044 -9.065 21.068 1.00 94.88 285 ARG A O 1
ATOM 2257 N N . ALA A 1 286 ? -30.395 -10.595 20.166 1.00 95.06 286 ALA A N 1
ATOM 2258 C CA . ALA A 1 286 ? -31.598 -10.083 20.824 1.00 95.06 286 ALA A CA 1
ATOM 2259 C C . ALA A 1 286 ? -31.512 -10.122 22.365 1.00 95.06 286 ALA A C 1
ATOM 2261 O O . ALA A 1 286 ? -32.284 -9.446 23.041 1.00 95.06 286 ALA A O 1
ATOM 2262 N N . LYS A 1 287 ? -30.586 -10.915 22.920 1.00 97.00 287 LYS A N 1
ATOM 2263 C CA . LYS A 1 287 ? -30.354 -11.069 24.362 1.00 97.00 287 LYS A CA 1
ATOM 2264 C C . LYS A 1 287 ? -29.091 -10.358 24.844 1.00 97.00 287 LYS A C 1
ATOM 2266 O O . LYS A 1 287 ? -28.733 -10.518 26.008 1.00 97.00 287 LYS A O 1
ATOM 2271 N N . PHE A 1 288 ? -28.410 -9.623 23.967 1.00 97.88 288 PHE A N 1
ATOM 2272 C CA . PHE A 1 288 ? -27.173 -8.948 24.323 1.00 97.88 288 PHE A CA 1
ATOM 2273 C C . PHE A 1 288 ? -27.399 -7.926 25.428 1.00 97.88 288 PHE A C 1
ATOM 2275 O O . PHE A 1 288 ? -28.293 -7.078 25.356 1.00 97.88 288 PHE A O 1
ATOM 2282 N N . THR A 1 289 ? -26.547 -7.993 26.444 1.00 97.88 289 THR A N 1
ATOM 2283 C CA . THR A 1 289 ? -26.357 -6.885 27.373 1.00 97.88 289 THR A CA 1
ATOM 2284 C C . THR A 1 289 ? -25.709 -5.712 26.638 1.00 97.88 289 THR A C 1
ATOM 2286 O O . THR A 1 289 ? -25.189 -5.849 25.529 1.00 97.88 289 THR A O 1
ATOM 2289 N N . LYS A 1 290 ? -25.708 -4.531 27.260 1.00 97.50 290 LYS A N 1
ATOM 2290 C CA . LYS A 1 290 ? -24.993 -3.381 26.697 1.00 97.50 290 LYS A CA 1
ATOM 2291 C C . LYS A 1 290 ? -23.503 -3.667 26.509 1.00 97.50 290 LYS A C 1
ATOM 2293 O O . LYS A 1 290 ? -22.973 -3.334 25.464 1.00 97.50 290 LYS A O 1
ATOM 2298 N N . ASP A 1 291 ? -22.872 -4.325 27.477 1.00 97.88 291 ASP A N 1
ATOM 2299 C CA . ASP A 1 291 ? -21.456 -4.712 27.421 1.00 97.88 291 ASP A CA 1
ATOM 2300 C C . ASP A 1 291 ? -21.166 -5.639 26.227 1.00 97.88 291 ASP A C 1
ATOM 2302 O O . ASP A 1 291 ? -20.253 -5.394 25.448 1.00 97.88 291 ASP A O 1
ATOM 2306 N N . GLN A 1 292 ? -22.044 -6.615 25.972 1.00 97.81 292 GLN A N 1
ATOM 2307 C CA . GLN A 1 292 ? -21.937 -7.477 24.789 1.00 97.81 292 GLN A CA 1
ATOM 2308 C C . GLN A 1 292 ? -22.120 -6.707 23.475 1.00 97.81 292 GLN A C 1
ATOM 2310 O O . GLN A 1 292 ? -21.469 -7.024 22.482 1.00 97.81 292 GLN A O 1
ATOM 2315 N N . TRP A 1 293 ? -22.980 -5.683 23.451 1.00 97.62 293 TRP A N 1
ATOM 2316 C CA . TRP A 1 293 ? -23.075 -4.781 22.301 1.00 97.62 293 TRP A CA 1
ATOM 2317 C C . TRP A 1 293 ? -21.820 -3.922 22.120 1.00 97.62 293 TRP A C 1
ATOM 2319 O O . TRP A 1 293 ? -21.435 -3.671 20.981 1.00 97.62 293 TRP A O 1
ATOM 2329 N N . VAL A 1 294 ? -21.171 -3.490 23.205 1.00 98.38 294 VAL A N 1
ATOM 2330 C CA . VAL A 1 294 ? -19.894 -2.764 23.137 1.00 98.38 294 VAL A CA 1
ATOM 2331 C C . VAL A 1 294 ? -18.817 -3.654 22.520 1.00 98.38 294 VAL A C 1
ATOM 2333 O O . VAL A 1 294 ? -18.210 -3.253 21.528 1.00 98.38 294 VAL A O 1
ATOM 2336 N N . ASP A 1 295 ? -18.635 -4.872 23.037 1.00 97.62 295 ASP A N 1
ATOM 2337 C CA . ASP A 1 295 ? -17.664 -5.835 22.499 1.00 97.62 295 ASP A CA 1
ATOM 2338 C C . ASP A 1 295 ? -17.950 -6.162 21.024 1.00 97.62 295 ASP A C 1
ATOM 2340 O O . ASP A 1 295 ? -17.036 -6.205 20.201 1.00 97.62 295 ASP A O 1
ATOM 2344 N N . TYR A 1 296 ? -19.227 -6.325 20.663 1.00 97.44 296 TYR A N 1
ATOM 2345 C CA . TYR A 1 296 ? -19.653 -6.549 19.282 1.00 97.44 296 TYR A CA 1
ATOM 2346 C C . TYR A 1 296 ? -19.229 -5.413 18.348 1.00 97.44 296 TYR A C 1
ATOM 2348 O O . TYR A 1 296 ? -18.608 -5.655 17.314 1.00 97.44 296 TYR A O 1
ATOM 2356 N N . TRP A 1 297 ? -19.545 -4.164 18.694 1.00 97.56 297 TRP A N 1
ATOM 2357 C CA . TRP A 1 297 ? -19.228 -3.038 17.818 1.00 97.56 297 TRP A CA 1
ATOM 2358 C C . TRP A 1 297 ? -17.735 -2.705 17.793 1.00 97.56 297 TRP A C 1
ATOM 2360 O O . TRP A 1 297 ? -17.236 -2.301 16.745 1.00 97.56 297 TRP A O 1
ATOM 2370 N N . LEU A 1 298 ? -17.000 -2.935 18.886 1.00 97.56 298 LEU A N 1
ATOM 2371 C CA . LEU A 1 298 ? -15.537 -2.857 18.876 1.00 97.56 298 LEU A CA 1
ATOM 2372 C C . LEU A 1 298 ? -14.930 -3.918 17.954 1.00 97.56 298 LEU A C 1
ATOM 2374 O O . LEU A 1 298 ? -14.062 -3.597 17.142 1.00 97.56 298 LEU A O 1
ATOM 2378 N N . TYR A 1 299 ? -15.421 -5.157 17.997 1.00 97.19 299 TYR A N 1
ATOM 2379 C CA . TYR A 1 299 ? -14.970 -6.190 17.068 1.00 97.19 299 TYR A CA 1
ATOM 2380 C C . TYR A 1 299 ? -15.226 -5.806 15.604 1.00 97.19 299 TYR A C 1
ATOM 2382 O O . TYR A 1 299 ? -14.375 -6.044 14.755 1.00 97.19 299 TYR A O 1
ATOM 2390 N N . HIS A 1 300 ? -16.359 -5.178 15.284 1.00 96.12 300 HIS A N 1
ATOM 2391 C CA . HIS A 1 300 ? -16.671 -4.762 13.907 1.00 96.12 300 HIS A CA 1
ATOM 2392 C C . HIS A 1 300 ? -15.957 -3.474 13.462 1.00 96.12 300 HIS A C 1
ATOM 2394 O O . HIS A 1 300 ? -15.893 -3.196 12.265 1.00 96.12 300 HIS A O 1
ATOM 2400 N N . LEU A 1 301 ? -15.352 -2.715 14.382 1.00 96.06 301 LEU A N 1
ATOM 2401 C CA . LEU A 1 301 ? -14.649 -1.463 14.076 1.00 96.06 301 LEU A CA 1
ATOM 2402 C C . LEU A 1 301 ? -13.456 -1.652 13.124 1.00 96.06 301 LEU A C 1
ATOM 2404 O O . LEU A 1 301 ? -13.216 -0.808 12.268 1.00 96.06 301 LEU A O 1
ATOM 2408 N N . ARG A 1 302 ? -12.734 -2.774 13.204 1.00 94.88 302 ARG A N 1
ATOM 2409 C CA . ARG A 1 302 ? -11.642 -3.100 12.258 1.00 94.88 302 ARG A CA 1
ATOM 2410 C C . ARG A 1 302 ? -12.081 -3.261 10.818 1.00 94.88 302 ARG A C 1
ATOM 2412 O O . ARG A 1 302 ? -11.256 -3.071 9.933 1.00 94.88 302 ARG A O 1
ATOM 2419 N N . ASP A 1 303 ? -13.324 -3.668 10.590 1.00 94.19 303 ASP A N 1
ATOM 2420 C CA . ASP A 1 303 ? -13.881 -3.844 9.252 1.00 94.19 303 ASP A CA 1
ATOM 2421 C C . ASP A 1 303 ? -14.653 -2.604 8.794 1.00 94.19 303 ASP A C 1
ATOM 2423 O O . ASP A 1 303 ? -15.089 -2.554 7.645 1.00 94.19 303 ASP A O 1
ATOM 2427 N N . PHE A 1 304 ? -14.790 -1.592 9.658 1.00 93.94 304 PHE A N 1
ATOM 2428 C CA . PHE A 1 304 ? -15.294 -0.294 9.252 1.00 93.94 304 PHE A CA 1
ATOM 2429 C C . PHE A 1 304 ? -14.287 0.387 8.332 1.00 93.94 304 PHE A C 1
ATOM 2431 O O . PHE A 1 304 ? -13.094 0.494 8.637 1.00 93.94 304 PHE A O 1
ATOM 2438 N N . ASP A 1 305 ? -14.797 0.845 7.199 1.00 92.25 305 ASP A N 1
ATOM 2439 C CA . ASP A 1 305 ? -14.003 1.384 6.118 1.00 92.25 305 ASP A CA 1
ATOM 2440 C C . ASP A 1 305 ? -14.430 2.824 5.819 1.00 92.25 305 ASP A C 1
ATOM 2442 O O . ASP A 1 305 ? -15.334 3.085 5.022 1.00 92.25 305 ASP A O 1
ATOM 2446 N N . ALA A 1 306 ? -13.805 3.763 6.527 1.00 92.88 306 ALA A N 1
ATOM 2447 C CA . ALA A 1 306 ? -13.940 5.193 6.289 1.00 92.88 306 ALA A CA 1
ATOM 2448 C C . ALA A 1 306 ? -12.724 5.740 5.540 1.00 92.88 306 ALA A C 1
ATOM 2450 O O . ALA A 1 306 ? -11.596 5.283 5.726 1.00 92.88 306 ALA A O 1
ATOM 2451 N N . TYR A 1 307 ? -12.947 6.770 4.731 1.00 89.44 307 TYR A N 1
ATOM 2452 C CA . TYR A 1 307 ? -11.880 7.474 4.035 1.00 89.44 307 TYR A CA 1
ATOM 2453 C C . TYR A 1 307 ? -12.205 8.961 3.885 1.00 89.44 307 TYR A C 1
ATOM 2455 O O . TYR A 1 307 ? -13.364 9.376 3.922 1.00 89.44 307 TYR A O 1
ATOM 2463 N N . SER A 1 308 ? -11.159 9.776 3.760 1.00 84.94 308 SER A N 1
ATOM 2464 C CA . SER A 1 308 ? -11.283 11.218 3.576 1.00 84.94 308 SER A CA 1
ATOM 2465 C C . SER A 1 308 ? -11.086 11.605 2.114 1.00 84.94 308 SER A C 1
ATOM 2467 O O . SER A 1 308 ? -10.009 11.399 1.568 1.00 84.94 308 SER A O 1
ATOM 2469 N N . ASP A 1 309 ? -12.093 12.228 1.501 1.00 78.81 309 ASP A N 1
ATOM 2470 C CA . ASP A 1 309 ? -12.047 12.672 0.096 1.00 78.81 309 ASP A CA 1
ATOM 2471 C C . ASP A 1 309 ? -11.244 13.979 -0.121 1.00 78.81 309 ASP A C 1
ATOM 2473 O O . ASP A 1 309 ? -11.302 14.569 -1.199 1.00 78.81 309 ASP A O 1
ATOM 2477 N N . TRP A 1 310 ? -10.521 14.472 0.893 1.00 81.56 310 TRP A N 1
ATOM 2478 C CA . TRP A 1 310 ? -9.850 15.778 0.865 1.00 81.56 310 TRP A CA 1
ATOM 2479 C C . TRP A 1 310 ? -8.340 15.677 1.100 1.00 81.56 310 TRP A C 1
ATOM 2481 O O . TRP A 1 310 ? -7.868 14.833 1.858 1.00 81.56 310 TRP A O 1
ATOM 2491 N N . ASP A 1 311 ? -7.586 16.609 0.508 1.00 82.94 311 ASP A N 1
ATOM 2492 C CA . ASP A 1 311 ? -6.120 16.605 0.513 1.00 82.94 311 ASP A CA 1
ATOM 2493 C C . ASP A 1 311 ? -5.511 17.951 0.943 1.00 82.94 311 ASP A C 1
ATOM 2495 O O . ASP A 1 311 ? -5.420 18.879 0.129 1.00 82.94 311 ASP A O 1
ATOM 2499 N N . PRO A 1 312 ? -4.979 18.086 2.171 1.00 82.88 312 PRO A N 1
ATOM 2500 C CA . PRO A 1 312 ? -4.799 17.052 3.193 1.00 82.88 312 PRO A CA 1
ATOM 2501 C C . PRO A 1 312 ? -6.017 16.868 4.097 1.00 82.88 312 PRO A C 1
ATOM 2503 O O . PRO A 1 312 ? -6.606 17.854 4.545 1.00 82.88 312 PRO A O 1
ATOM 2506 N N . ALA A 1 313 ? -6.331 15.626 4.471 1.00 80.19 313 ALA A N 1
ATOM 2507 C CA . ALA A 1 313 ? -7.303 15.384 5.527 1.00 80.19 313 ALA A CA 1
ATOM 2508 C C . ALA A 1 313 ? -7.083 14.056 6.258 1.00 80.19 313 ALA A C 1
ATOM 2510 O O . ALA A 1 313 ? -6.980 12.984 5.666 1.00 80.19 313 ALA A O 1
ATOM 2511 N N . GLY A 1 314 ? -7.094 14.128 7.591 1.00 86.56 314 GLY A N 1
ATOM 2512 C CA . GLY A 1 314 ? -7.173 12.932 8.421 1.00 86.56 314 GLY A CA 1
ATOM 2513 C C . GLY A 1 314 ? -8.473 12.161 8.179 1.00 86.56 314 GLY A C 1
ATOM 2514 O O . GLY A 1 314 ? -9.515 12.755 7.885 1.00 86.56 314 GLY A O 1
ATOM 2515 N N . CYS A 1 315 ? -8.414 10.840 8.335 1.00 92.75 315 CYS A N 1
ATOM 2516 C CA . CYS A 1 315 ? -9.606 9.999 8.327 1.00 92.75 315 CYS A CA 1
ATOM 2517 C C . CYS A 1 315 ? -10.442 10.266 9.586 1.00 92.75 315 CYS A C 1
ATOM 2519 O O . CYS A 1 315 ? -9.924 10.246 10.707 1.00 92.75 315 CYS A O 1
ATOM 2521 N N . ARG A 1 316 ? -11.739 10.522 9.402 1.00 92.69 316 ARG A N 1
ATOM 2522 C CA . ARG A 1 316 ? -12.706 10.723 10.488 1.00 92.69 316 ARG A CA 1
ATOM 2523 C C . ARG A 1 316 ? -13.686 9.561 10.497 1.00 92.69 316 ARG A C 1
ATOM 2525 O O . ARG A 1 316 ? -14.091 9.126 9.430 1.00 92.69 316 ARG A O 1
ATOM 2532 N N . LEU A 1 317 ? -14.092 9.096 11.676 1.00 94.00 317 LEU A N 1
ATOM 2533 C CA . LEU A 1 317 ? -15.099 8.032 11.796 1.00 94.00 317 LEU A CA 1
ATOM 2534 C C . LEU A 1 317 ? -16.541 8.534 11.677 1.00 94.00 317 LEU A C 1
ATOM 2536 O O . LEU A 1 317 ? -17.453 7.766 11.377 1.00 94.00 317 LEU A O 1
ATOM 2540 N N . PHE A 1 318 ? -16.753 9.821 11.947 1.00 92.81 318 PHE A N 1
ATOM 2541 C CA . PHE A 1 318 ? -18.071 10.443 12.022 1.00 92.81 318 PHE A CA 1
ATOM 2542 C C . PHE A 1 318 ? -18.270 11.442 10.884 1.00 92.81 318 PHE A C 1
ATOM 2544 O O . PHE A 1 318 ? -17.353 12.193 10.545 1.00 92.81 318 PHE A O 1
ATOM 2551 N N . GLY A 1 319 ? -19.491 11.493 10.339 1.00 82.88 319 GLY A N 1
ATOM 2552 C CA . GLY A 1 319 ? -19.861 12.454 9.292 1.00 82.88 319 GLY A CA 1
ATOM 2553 C C . GLY A 1 319 ? -19.100 12.256 7.978 1.00 82.88 319 GLY A C 1
ATOM 2554 O O . GLY A 1 319 ? -18.846 13.225 7.265 1.00 82.88 319 GLY A O 1
ATOM 2555 N N . VAL A 1 320 ? -18.690 11.021 7.691 1.00 71.25 320 VAL A N 1
ATOM 2556 C CA . VAL A 1 320 ? -17.894 10.680 6.510 1.00 71.25 320 VAL A CA 1
ATOM 2557 C C . VAL A 1 320 ? -18.778 10.721 5.269 1.00 71.25 320 VAL A C 1
ATOM 2559 O O . VAL A 1 320 ? -19.877 10.172 5.269 1.00 71.25 320 VAL A O 1
ATOM 2562 N N . PHE A 1 321 ? -18.296 11.371 4.209 1.00 61.53 321 PHE A N 1
ATOM 2563 C CA . PHE A 1 321 ? -19.020 11.464 2.939 1.00 61.53 321 PHE A CA 1
ATOM 2564 C C . PHE A 1 321 ? -19.077 10.112 2.209 1.00 61.53 321 PHE A C 1
ATOM 2566 O O . PHE A 1 321 ? -20.068 9.803 1.550 1.00 61.53 321 PHE A O 1
ATOM 2573 N N . ARG A 1 322 ? -18.033 9.286 2.375 1.00 65.56 322 ARG A N 1
ATOM 2574 C CA . ARG A 1 322 ? -17.934 7.919 1.857 1.00 65.56 322 ARG A CA 1
ATOM 2575 C C . ARG A 1 322 ? -17.419 6.989 2.947 1.00 65.56 322 ARG A C 1
ATOM 2577 O O . ARG A 1 322 ? -16.282 7.113 3.392 1.00 65.56 322 ARG A O 1
ATOM 2584 N N . ALA A 1 323 ? -18.261 6.060 3.367 1.00 74.06 323 ALA A N 1
ATOM 2585 C CA . ALA A 1 323 ? -17.855 4.937 4.191 1.00 74.06 323 ALA A CA 1
ATOM 2586 C C . ALA A 1 323 ? -18.561 3.691 3.671 1.00 74.06 323 ALA A C 1
ATOM 2588 O O . ALA A 1 323 ? -19.755 3.753 3.363 1.00 74.06 323 ALA A O 1
ATOM 2589 N N . THR A 1 324 ? -17.843 2.575 3.592 1.00 73.19 324 THR A N 1
ATOM 2590 C CA . THR A 1 324 ? -18.479 1.270 3.424 1.00 73.19 324 THR A CA 1
ATOM 2591 C C . THR A 1 324 ? -18.911 0.836 4.819 1.00 73.19 324 THR A C 1
ATOM 2593 O O . THR A 1 324 ? -18.051 0.539 5.654 1.00 73.19 324 THR A O 1
ATOM 2596 N N . PRO A 1 325 ? -20.214 0.860 5.152 1.00 70.44 325 PRO A N 1
ATOM 2597 C CA . PRO A 1 325 ? -20.612 0.565 6.515 1.00 70.44 325 PRO A CA 1
ATOM 2598 C C . PRO A 1 325 ? -20.448 -0.937 6.766 1.00 70.44 325 PRO A C 1
ATOM 2600 O O . PRO A 1 325 ? -20.370 -1.745 5.835 1.00 70.44 325 PRO A O 1
ATOM 2603 N N . SER A 1 326 ? -20.432 -1.339 8.029 1.00 70.50 326 SER A N 1
ATOM 2604 C CA . SER A 1 326 ? -20.415 -2.756 8.390 1.00 70.50 326 SER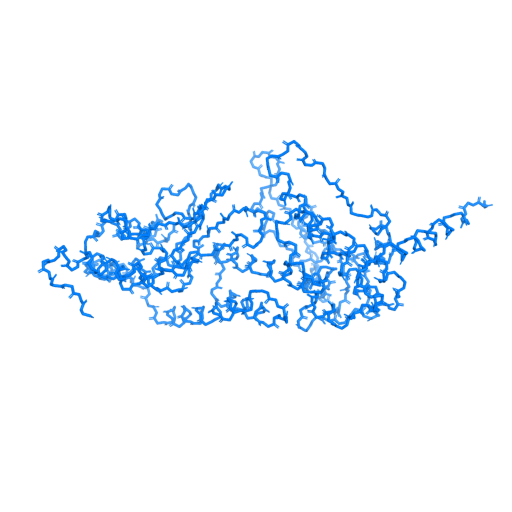 A CA 1
ATOM 2605 C C . SER A 1 326 ? -21.840 -3.299 8.325 1.00 70.50 326 SER A C 1
ATOM 2607 O O . SER A 1 326 ? -22.789 -2.606 8.698 1.00 70.50 326 SER A O 1
ATOM 2609 N N . LYS A 1 327 ? -22.026 -4.538 7.851 1.00 68.50 327 LYS A N 1
ATOM 2610 C CA . LYS A 1 327 ? -23.346 -5.179 7.924 1.00 68.50 327 LYS A CA 1
ATOM 2611 C C . LYS A 1 327 ? -23.710 -5.380 9.388 1.00 68.50 327 LYS A C 1
ATOM 2613 O O . LYS A 1 327 ? -23.061 -6.133 10.104 1.00 68.50 327 LYS A O 1
ATOM 2618 N N . GLY A 1 328 ? -24.755 -4.692 9.801 1.00 63.09 328 GLY A N 1
ATOM 2619 C CA . GLY A 1 328 ? -25.369 -4.812 11.098 1.00 63.09 328 GLY A CA 1
ATOM 2620 C C . GLY A 1 328 ? -26.138 -6.125 11.264 1.00 63.09 328 GLY A C 1
ATOM 2621 O O . GLY A 1 328 ? -26.265 -6.937 10.342 1.00 63.09 328 GLY A O 1
ATOM 2622 N N . PRO A 1 329 ? -26.678 -6.342 12.469 1.00 62.22 329 PRO A N 1
ATOM 2623 C CA . PRO A 1 329 ? -27.294 -7.603 12.874 1.00 62.22 329 PRO A CA 1
ATOM 2624 C C . PRO A 1 329 ? -28.597 -7.962 12.136 1.00 62.22 329 PRO A C 1
ATOM 2626 O O . PRO A 1 329 ? -29.032 -9.112 12.159 1.00 62.22 329 PRO A O 1
ATOM 2629 N N . ASP A 1 330 ? -29.233 -7.003 11.494 1.00 72.56 330 ASP A N 1
ATOM 2630 C CA . ASP A 1 330 ? -30.403 -7.136 10.620 1.00 72.56 330 ASP A CA 1
ATOM 2631 C C . ASP A 1 330 ? -30.021 -7.220 9.132 1.00 72.56 330 ASP A C 1
ATOM 2633 O O . ASP A 1 330 ? -30.887 -7.342 8.269 1.00 72.56 330 ASP A O 1
ATOM 2637 N N . GLY A 1 331 ? -28.722 -7.184 8.825 1.00 74.19 331 GLY A N 1
ATOM 2638 C CA . GLY A 1 331 ? -28.205 -7.039 7.470 1.00 74.19 331 GLY A CA 1
ATOM 2639 C C . GLY A 1 331 ? -28.166 -5.588 6.988 1.00 74.19 331 GLY A C 1
ATOM 2640 O O . GLY A 1 331 ? -27.670 -5.356 5.884 1.00 74.19 331 GLY A O 1
ATOM 2641 N N . GLU A 1 332 ? -28.632 -4.621 7.790 1.00 79.12 332 GLU A N 1
ATOM 2642 C CA . GLU A 1 332 ? -28.539 -3.202 7.458 1.00 79.12 332 GLU A CA 1
ATOM 2643 C C . GLU A 1 332 ? -27.136 -2.680 7.711 1.00 79.12 332 GLU A C 1
ATOM 2645 O O . GLU A 1 332 ? -26.496 -2.974 8.714 1.00 79.12 332 GLU A O 1
ATOM 2650 N N . TYR A 1 333 ? -26.655 -1.853 6.804 1.00 81.12 333 TYR A N 1
ATOM 2651 C CA . TYR A 1 333 ? -25.345 -1.247 6.900 1.00 81.12 333 TYR A CA 1
ATOM 2652 C C . TYR A 1 333 ? -25.314 -0.160 7.991 1.00 81.12 333 TYR A C 1
ATOM 2654 O O . TYR A 1 333 ? -26.033 0.834 7.899 1.00 81.12 333 TYR A O 1
ATOM 2662 N N . ARG A 1 334 ? -24.476 -0.339 9.022 1.00 89.50 334 ARG A N 1
ATOM 2663 C CA . ARG A 1 334 ? -24.311 0.591 10.154 1.00 89.50 334 ARG A CA 1
ATOM 2664 C C . ARG A 1 334 ? -22.844 0.960 10.363 1.00 89.50 334 ARG A C 1
ATOM 2666 O O . ARG A 1 334 ? -21.943 0.194 10.034 1.00 89.50 334 ARG A O 1
ATOM 2673 N N . ASN A 1 335 ? -22.612 2.139 10.930 1.00 93.69 335 ASN A N 1
ATOM 2674 C CA . ASN A 1 335 ? -21.290 2.595 11.350 1.00 93.69 335 ASN A CA 1
ATOM 2675 C C . ASN A 1 335 ? -21.031 2.146 12.804 1.00 93.69 335 ASN A C 1
ATOM 2677 O O . ASN A 1 335 ? -21.707 2.654 13.704 1.00 93.69 335 ASN A O 1
ATOM 2681 N N . PRO A 1 336 ? -20.068 1.240 13.071 1.00 95.75 336 PRO A N 1
ATOM 2682 C CA . PRO A 1 336 ? -19.776 0.777 14.429 1.00 95.75 336 PRO A CA 1
ATOM 2683 C C . PRO A 1 336 ? -19.424 1.911 15.402 1.00 95.75 336 PRO A C 1
ATOM 2685 O O . PRO A 1 336 ? -19.789 1.847 16.574 1.00 95.75 336 PRO A O 1
ATOM 2688 N N . ALA A 1 337 ? -18.782 2.983 14.92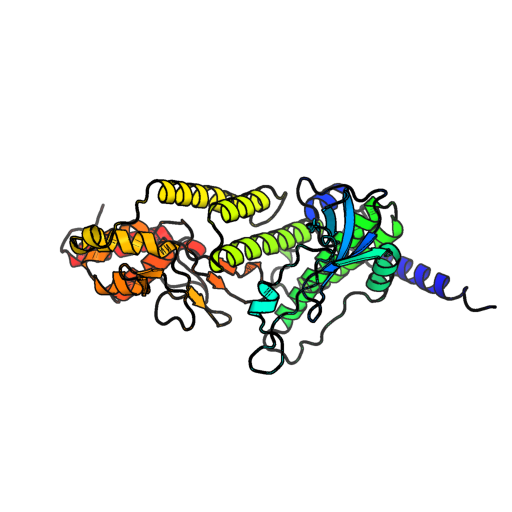5 1.00 96.88 337 ALA A N 1
ATOM 2689 C CA . ALA A 1 337 ? -18.456 4.143 15.751 1.00 96.88 337 ALA A CA 1
ATOM 2690 C C . ALA A 1 337 ? -19.715 4.907 16.198 1.00 96.88 337 ALA A C 1
ATOM 2692 O O . ALA A 1 337 ? -19.796 5.341 17.350 1.00 96.88 337 ALA A O 1
ATOM 2693 N N . ASP A 1 338 ? -20.721 5.035 15.323 1.00 96.50 338 ASP A N 1
ATOM 2694 C CA . ASP A 1 338 ? -22.013 5.641 15.674 1.00 96.50 338 ASP A CA 1
ATOM 2695 C C . ASP A 1 338 ? -22.781 4.776 16.681 1.00 96.50 338 ASP A C 1
ATOM 2697 O O . ASP A 1 338 ? -23.400 5.306 17.604 1.00 96.50 338 ASP A O 1
ATOM 2701 N N . GLU A 1 339 ? -22.726 3.450 16.547 1.00 96.88 339 GLU A N 1
ATOM 2702 C CA . GLU A 1 339 ? -23.367 2.531 17.493 1.00 96.88 339 GLU A CA 1
ATOM 2703 C C . GLU A 1 339 ? -22.687 2.562 18.873 1.00 96.88 339 GLU A C 1
ATOM 2705 O O . GLU A 1 339 ? -23.374 2.665 19.891 1.00 96.88 339 GLU A O 1
ATOM 2710 N N . LEU A 1 340 ? -21.350 2.596 18.927 1.00 98.19 340 LEU A N 1
ATOM 2711 C CA . LEU A 1 340 ? -20.599 2.798 20.174 1.00 98.19 340 LEU A CA 1
ATOM 2712 C C . LEU A 1 340 ? -20.923 4.152 20.814 1.00 98.19 340 LEU A C 1
ATOM 2714 O O . LEU A 1 340 ? -21.136 4.234 22.025 1.00 98.19 340 LEU A O 1
ATOM 2718 N N . LYS A 1 341 ? -21.055 5.210 20.006 1.00 98.06 341 LYS A N 1
ATOM 2719 C CA . LYS A 1 341 ? -21.474 6.527 20.494 1.00 98.06 341 LYS A CA 1
ATOM 2720 C C . LYS A 1 341 ? -22.878 6.501 21.108 1.00 98.06 341 LYS A C 1
ATOM 2722 O O . LYS A 1 341 ? -23.087 7.122 22.148 1.00 98.06 341 LYS A O 1
ATOM 2727 N N . LYS A 1 342 ? -23.831 5.772 20.511 1.00 97.75 342 LYS A N 1
ATOM 2728 C CA . LYS A 1 342 ? -25.200 5.608 21.047 1.00 97.75 342 LYS A CA 1
ATOM 2729 C C . LYS A 1 342 ? -25.224 4.882 22.395 1.00 97.75 342 LYS A C 1
ATOM 2731 O O . LYS A 1 342 ? -26.068 5.201 23.230 1.00 97.75 342 LYS A O 1
ATOM 2736 N N . LEU A 1 343 ? -24.307 3.938 22.621 1.00 98.19 343 LEU A N 1
ATOM 2737 C CA . LEU A 1 343 ? -24.140 3.266 23.919 1.00 98.19 343 LEU A CA 1
ATOM 2738 C C . LEU A 1 343 ? -23.584 4.218 24.997 1.00 98.19 343 LEU A C 1
ATOM 2740 O O . LEU A 1 343 ? -23.813 4.010 26.189 1.00 98.19 343 LEU A O 1
ATOM 2744 N N . GLY A 1 344 ? -22.919 5.304 24.592 1.00 98.00 344 GLY A N 1
ATOM 2745 C CA . GLY A 1 344 ? -22.531 6.406 25.466 1.00 98.00 344 GLY A CA 1
ATOM 2746 C C . GLY A 1 344 ? -21.544 5.979 26.553 1.00 98.00 344 GLY A C 1
ATOM 2747 O O . GLY A 1 344 ? -20.546 5.316 26.282 1.00 98.00 344 GLY A O 1
ATOM 2748 N N . LYS A 1 345 ? -21.818 6.358 27.807 1.00 97.81 345 LYS A N 1
ATOM 2749 C CA . LYS A 1 345 ? -20.920 6.086 28.945 1.00 97.81 345 LYS A CA 1
ATOM 2750 C C . LYS A 1 345 ? -20.663 4.595 29.186 1.00 97.81 345 LYS A C 1
ATOM 2752 O O . LYS A 1 345 ? -19.606 4.262 29.711 1.00 97.81 345 LYS A O 1
ATOM 2757 N N . ASP A 1 346 ? -21.585 3.722 28.780 1.00 98.00 346 ASP A N 1
ATOM 2758 C CA . ASP A 1 346 ? -21.434 2.272 28.932 1.00 98.00 346 ASP A CA 1
ATOM 2759 C C . ASP A 1 346 ? -20.293 1.716 28.056 1.00 98.00 346 ASP A C 1
ATOM 2761 O O . ASP A 1 346 ? -19.689 0.710 28.409 1.00 98.00 346 ASP A O 1
ATOM 2765 N N . ALA A 1 347 ? -19.948 2.390 26.950 1.00 98.50 347 ALA A N 1
ATOM 2766 C CA . ALA A 1 347 ? -18.850 1.986 26.069 1.00 98.50 347 ALA A CA 1
ATOM 2767 C C . ALA A 1 347 ? -17.466 2.456 26.549 1.00 98.50 347 ALA A C 1
ATOM 2769 O O . ALA A 1 347 ? -16.451 1.881 26.154 1.00 98.50 347 ALA A O 1
ATOM 2770 N N . LEU A 1 348 ? -17.400 3.494 27.393 1.00 98.44 348 LEU A N 1
ATOM 2771 C CA . LEU A 1 348 ? -16.142 4.168 27.735 1.00 98.44 348 LEU A CA 1
ATOM 2772 C C . LEU A 1 348 ? -15.068 3.248 28.332 1.00 98.44 348 LEU A C 1
ATOM 2774 O O . LEU A 1 348 ? -13.935 3.354 27.871 1.00 98.44 348 LEU A O 1
ATOM 2778 N N . PRO A 1 349 ? -15.359 2.328 29.276 1.00 98.31 349 PRO A N 1
ATOM 2779 C CA . PRO A 1 349 ? -14.322 1.460 29.837 1.00 98.31 349 PRO A CA 1
ATOM 2780 C C . PRO A 1 349 ? -13.572 0.655 28.766 1.00 98.31 349 PRO A C 1
ATOM 2782 O O . PRO A 1 349 ? -12.345 0.643 28.743 1.00 98.31 349 PRO A O 1
ATOM 2785 N N . LYS A 1 350 ? -14.310 0.046 27.831 1.00 98.44 350 LYS A N 1
ATOM 2786 C CA . LYS A 1 350 ? -13.744 -0.759 26.741 1.00 98.44 350 LYS A CA 1
ATOM 2787 C C . LYS A 1 350 ? -13.081 0.089 25.660 1.00 98.44 350 LYS A C 1
ATOM 2789 O O . LYS A 1 350 ? -12.056 -0.310 25.115 1.00 98.44 350 LYS A O 1
ATOM 2794 N N . VAL A 1 351 ? -13.634 1.267 25.364 1.00 98.62 351 VAL A N 1
ATOM 2795 C CA . VAL A 1 351 ? -13.002 2.226 24.445 1.00 98.62 351 VAL A CA 1
ATOM 2796 C C . VAL A 1 351 ? -11.641 2.670 24.991 1.00 98.62 351 VAL A C 1
ATOM 2798 O O . VAL A 1 351 ? -10.670 2.682 24.241 1.00 98.62 351 VAL A O 1
ATOM 2801 N N . ILE A 1 352 ? -11.546 2.977 26.290 1.00 98.62 352 ILE A N 1
ATOM 2802 C CA . ILE A 1 352 ? -10.290 3.381 26.941 1.00 98.62 352 ILE A CA 1
ATOM 2803 C C . ILE A 1 352 ? -9.272 2.235 26.949 1.00 98.62 352 ILE A C 1
ATOM 2805 O O . ILE A 1 352 ? -8.098 2.461 26.653 1.00 98.62 352 ILE A O 1
ATOM 2809 N N . GLU A 1 353 ? -9.719 1.001 27.212 1.00 98.38 353 GLU A N 1
ATOM 2810 C CA . GLU A 1 353 ? -8.878 -0.205 27.168 1.00 98.38 353 GLU A CA 1
ATOM 2811 C C . GLU A 1 353 ? -8.109 -0.329 25.839 1.00 98.38 353 GLU A C 1
ATOM 2813 O O . GLU A 1 353 ? -6.938 -0.706 25.855 1.00 98.38 353 GLU A O 1
ATOM 2818 N N . HIS A 1 354 ? -8.728 0.072 24.723 1.00 98.50 354 HIS A N 1
ATOM 2819 C CA . HIS A 1 354 ? -8.186 -0.055 23.366 1.00 98.50 354 HIS A CA 1
ATOM 2820 C C . HIS A 1 354 ? -7.492 1.211 22.825 1.00 98.50 354 HIS A C 1
ATOM 2822 O O . HIS A 1 354 ? -7.104 1.225 21.660 1.00 98.50 354 HIS A O 1
ATOM 2828 N N . LEU A 1 355 ? -7.318 2.283 23.611 1.00 98.50 355 LEU A N 1
ATOM 2829 C CA . LEU A 1 355 ? -6.721 3.544 23.120 1.00 98.50 355 LEU A CA 1
ATOM 2830 C C . LEU A 1 355 ? -5.255 3.430 22.669 1.00 98.50 355 LEU A C 1
ATOM 2832 O O . LEU A 1 355 ? -4.780 4.280 21.921 1.00 98.50 355 LEU A O 1
ATOM 2836 N N . ASP A 1 356 ? -4.546 2.398 23.114 1.00 98.19 356 ASP A N 1
ATOM 2837 C CA . ASP A 1 356 ? -3.167 2.070 22.741 1.00 98.19 356 ASP A CA 1
ATOM 2838 C C . ASP A 1 356 ? -3.067 0.827 21.840 1.00 98.19 356 ASP A C 1
ATOM 2840 O O . ASP A 1 356 ? -1.969 0.324 21.597 1.00 98.19 356 ASP A O 1
ATOM 2844 N N . ASP A 1 357 ? -4.195 0.335 21.323 1.00 98.31 357 ASP A N 1
ATOM 2845 C CA . ASP A 1 357 ? -4.223 -0.813 20.424 1.00 98.31 357 ASP A CA 1
ATOM 2846 C C . ASP A 1 357 ? -3.790 -0.409 19.007 1.00 98.31 357 ASP A C 1
ATOM 2848 O O . ASP A 1 357 ? -4.469 0.340 18.297 1.00 98.31 357 ASP A O 1
ATOM 2852 N N . ARG A 1 358 ? -2.638 -0.932 18.583 1.00 98.19 358 ARG A N 1
ATOM 2853 C CA . ARG A 1 358 ? -2.003 -0.602 17.300 1.00 98.19 358 ARG A CA 1
ATOM 2854 C C . ARG A 1 358 ? -2.496 -1.458 16.132 1.00 98.19 358 ARG A C 1
ATOM 2856 O O . ARG A 1 358 ? -2.090 -1.210 14.990 1.00 98.19 358 ARG A O 1
ATOM 2863 N N . ARG A 1 359 ? -3.380 -2.439 16.363 1.00 98.25 359 ARG A N 1
ATOM 2864 C CA . ARG A 1 359 ? -3.940 -3.275 15.288 1.00 98.25 359 ARG A CA 1
ATOM 2865 C C . ARG A 1 359 ? -4.641 -2.388 14.245 1.00 98.25 359 ARG A C 1
ATOM 2867 O O . ARG A 1 359 ? -5.370 -1.466 14.617 1.00 98.25 359 ARG A O 1
ATOM 2874 N N . PRO A 1 360 ? -4.397 -2.604 12.939 1.00 97.81 360 PRO A N 1
ATOM 2875 C CA . PRO A 1 360 ? -4.971 -1.766 11.893 1.00 97.81 360 PRO A CA 1
ATOM 2876 C C . PRO A 1 360 ? -6.472 -2.015 11.708 1.00 97.81 360 PRO A C 1
ATOM 2878 O O . PRO A 1 360 ? -6.957 -3.138 11.856 1.00 97.81 360 PRO A O 1
ATOM 2881 N N . THR A 1 361 ? -7.181 -0.966 11.304 1.00 97.56 361 THR A N 1
ATOM 2882 C CA . THR A 1 361 ? -8.542 -1.032 10.750 1.00 97.56 361 THR A CA 1
ATOM 2883 C C . THR A 1 361 ? -8.496 -0.913 9.220 1.00 97.56 361 THR A C 1
ATOM 2885 O O . THR A 1 361 ? -7.414 -0.812 8.635 1.00 97.56 361 THR A O 1
ATOM 2888 N N . ARG A 1 362 ? -9.654 -0.905 8.549 1.00 96.44 362 ARG A N 1
ATOM 2889 C CA . ARG A 1 362 ? -9.753 -0.577 7.112 1.00 96.44 362 ARG A CA 1
ATOM 2890 C C . ARG A 1 362 ? -9.840 0.923 6.835 1.00 96.44 362 ARG A C 1
ATOM 2892 O O . ARG A 1 362 ? -9.655 1.335 5.695 1.00 96.44 362 ARG A O 1
ATOM 2899 N N . CYS A 1 363 ? -10.063 1.737 7.867 1.00 95.88 363 CYS A N 1
ATOM 2900 C CA . CYS A 1 363 ? -10.168 3.180 7.728 1.00 95.88 363 CYS A CA 1
ATOM 2901 C C . CYS A 1 363 ? -8.850 3.774 7.227 1.00 95.88 363 CYS A C 1
ATOM 2903 O O . CYS A 1 363 ? -7.810 3.644 7.876 1.00 95.88 363 CYS A O 1
ATOM 2905 N N . LYS A 1 364 ? -8.898 4.457 6.088 1.00 94.19 364 LYS A N 1
ATOM 2906 C CA . LYS A 1 364 ? -7.729 4.963 5.376 1.00 94.19 364 LYS A CA 1
ATOM 2907 C C . LYS A 1 364 ? -7.655 6.482 5.487 1.00 94.19 364 LYS A C 1
ATOM 2909 O O . LYS A 1 364 ? -8.563 7.199 5.070 1.00 94.19 364 LYS A O 1
ATOM 2914 N N . GLY A 1 365 ? -6.546 6.984 6.016 1.00 92.56 365 GLY A N 1
ATOM 2915 C CA . GLY A 1 365 ? -6.195 8.399 5.974 1.00 92.56 365 GLY A CA 1
ATOM 2916 C C . GLY A 1 365 ? -5.121 8.681 4.932 1.00 92.56 365 GLY A C 1
ATOM 2917 O O . GLY A 1 365 ? -4.391 7.782 4.507 1.00 92.56 365 GLY A O 1
ATOM 2918 N N . GLN A 1 366 ? -5.023 9.943 4.518 1.00 91.19 366 GLN A N 1
ATOM 2919 C CA . GLN A 1 366 ? -3.957 10.372 3.626 1.00 91.19 366 GLN A CA 1
ATOM 2920 C C . GLN A 1 366 ? -3.601 11.846 3.797 1.00 91.19 366 GLN A C 1
ATOM 2922 O O . GLN A 1 366 ? -4.461 12.694 4.029 1.00 91.19 366 GLN A O 1
ATOM 2927 N N . TRP A 1 367 ? -2.322 12.165 3.628 1.00 87.25 367 TRP A N 1
ATOM 2928 C CA . TRP A 1 367 ? -1.871 13.544 3.467 1.00 87.25 367 TRP A CA 1
ATOM 2929 C C . TRP A 1 367 ? -2.107 14.063 2.046 1.00 87.25 367 TRP A C 1
ATOM 2931 O O . TRP A 1 367 ? -2.587 15.183 1.879 1.00 87.25 367 TRP A O 1
ATOM 2941 N N . LYS A 1 368 ? -1.791 13.254 1.029 1.00 83.81 368 LYS A N 1
ATOM 2942 C CA . LYS A 1 368 ? -2.047 13.544 -0.387 1.00 83.81 368 LYS A CA 1
ATOM 2943 C C . LYS A 1 368 ? -2.396 12.257 -1.126 1.00 83.81 368 LYS A C 1
ATOM 2945 O O . LYS A 1 368 ? -1.640 11.290 -1.031 1.00 83.81 368 LYS A O 1
ATOM 2950 N N . TRP A 1 369 ? -3.476 12.269 -1.906 1.00 81.62 369 TRP A N 1
ATOM 2951 C CA . TRP A 1 369 ? -3.958 11.109 -2.670 1.00 81.62 369 TRP A CA 1
ATOM 2952 C C . TRP A 1 369 ? -2.917 10.477 -3.604 1.00 81.62 369 TRP A C 1
ATOM 2954 O O . TRP A 1 369 ? -2.951 9.272 -3.834 1.00 81.62 369 TRP A O 1
ATOM 2964 N N . TYR A 1 370 ? -1.978 11.281 -4.099 1.00 81.00 370 TYR A N 1
ATOM 2965 C CA . TYR A 1 370 ? -0.941 10.897 -5.060 1.00 81.00 370 TYR A CA 1
ATOM 2966 C C . TYR A 1 370 ? 0.438 10.638 -4.428 1.00 81.00 370 TYR A C 1
ATOM 2968 O O . TYR A 1 370 ? 1.375 10.294 -5.138 1.00 81.00 370 TYR A O 1
ATOM 2976 N N . SER A 1 371 ? 0.601 10.791 -3.107 1.00 86.56 371 SER A N 1
ATOM 2977 C CA . SER A 1 371 ? 1.850 10.430 -2.415 1.00 86.56 371 SER A CA 1
ATOM 2978 C C . SER A 1 371 ? 1.676 9.084 -1.736 1.00 86.56 371 SER A C 1
ATOM 2980 O O . SER A 1 371 ? 0.910 8.982 -0.782 1.00 86.56 371 SER A O 1
ATOM 2982 N N . ALA A 1 372 ? 2.405 8.069 -2.199 1.00 88.50 372 ALA A N 1
ATOM 2983 C CA . ALA A 1 372 ? 2.375 6.730 -1.617 1.00 88.50 372 ALA A CA 1
ATOM 2984 C C . ALA A 1 372 ? 2.794 6.728 -0.133 1.00 88.50 372 ALA A C 1
ATOM 2986 O O . ALA A 1 372 ? 2.209 6.013 0.673 1.00 88.50 372 ALA A O 1
ATOM 2987 N N . GLU A 1 373 ? 3.754 7.578 0.239 1.00 89.62 373 GLU A N 1
ATOM 2988 C CA . GLU A 1 373 ? 4.266 7.720 1.609 1.00 89.62 373 GLU A CA 1
ATOM 2989 C C . GLU A 1 373 ? 3.293 8.442 2.546 1.00 89.62 373 GLU A C 1
ATOM 2991 O O . GLU A 1 373 ? 3.396 8.331 3.764 1.00 89.62 373 GLU A O 1
ATOM 2996 N N . GLY A 1 374 ? 2.358 9.215 1.992 1.00 89.88 374 GLY A N 1
ATOM 2997 C CA . GLY A 1 374 ? 1.395 9.991 2.767 1.00 89.88 374 GLY A CA 1
ATOM 2998 C C . GLY A 1 374 ? 0.173 9.195 3.217 1.00 89.88 374 GLY A C 1
ATOM 2999 O O . GLY A 1 374 ? -0.762 9.797 3.737 1.00 89.88 374 GLY A O 1
ATOM 3000 N N . GLN A 1 375 ? 0.132 7.891 2.959 1.00 92.56 375 GLN A N 1
ATOM 3001 C CA . GLN A 1 375 ? -1.051 7.041 3.076 1.00 92.56 375 GLN A CA 1
ATOM 3002 C C . GLN A 1 375 ? -0.920 6.184 4.331 1.00 92.56 375 GLN A C 1
ATOM 3004 O O . GLN A 1 375 ? 0.161 5.682 4.622 1.00 92.56 375 GLN A O 1
ATOM 3009 N N . TYR A 1 376 ? -2.005 6.010 5.082 1.00 94.50 376 TYR A N 1
ATOM 3010 C CA . TYR A 1 376 ? -1.980 5.222 6.314 1.00 94.50 376 TYR A CA 1
ATOM 3011 C C . TYR A 1 376 ? -3.345 4.606 6.622 1.00 94.50 376 TYR A C 1
ATOM 3013 O O . TYR A 1 376 ? -4.385 5.100 6.183 1.00 94.50 376 TYR A O 1
ATOM 3021 N N . LEU A 1 377 ? -3.344 3.535 7.415 1.00 95.75 377 LEU A N 1
ATOM 3022 C CA . LEU A 1 377 ? -4.552 2.994 8.039 1.00 95.75 377 LEU A CA 1
ATOM 3023 C C . LEU A 1 377 ? -4.653 3.511 9.474 1.00 95.75 377 LEU A C 1
ATOM 3025 O O . LEU A 1 377 ? -3.652 3.528 10.192 1.00 95.75 377 LEU A O 1
ATOM 3029 N N . LEU A 1 378 ? -5.855 3.897 9.902 1.00 97.38 378 LEU A N 1
ATOM 3030 C CA . LEU A 1 378 ? -6.116 4.146 11.316 1.00 97.38 378 LEU A CA 1
ATOM 3031 C C . LEU A 1 378 ? -5.960 2.852 12.108 1.00 97.38 378 LEU A C 1
ATOM 3033 O O . LEU A 1 378 ? -6.365 1.772 11.659 1.00 97.38 378 LEU A O 1
ATOM 3037 N N . ARG A 1 379 ? -5.414 2.973 13.314 1.00 97.81 379 ARG A N 1
ATOM 3038 C CA . ARG A 1 379 ? -5.366 1.881 14.287 1.00 97.81 379 ARG A CA 1
ATOM 3039 C C . ARG A 1 379 ? -6.628 1.864 15.131 1.00 97.81 379 ARG A C 1
ATOM 3041 O O . ARG A 1 379 ? -7.376 2.844 15.168 1.00 97.81 379 ARG A O 1
ATOM 3048 N N . TYR A 1 380 ? -6.846 0.763 15.839 1.00 97.94 380 TYR A N 1
ATOM 3049 C CA . TYR A 1 380 ? -7.894 0.674 16.852 1.00 97.94 380 TYR A CA 1
ATOM 3050 C C . TYR A 1 380 ? -7.828 1.835 17.844 1.00 97.94 380 TYR A C 1
ATOM 3052 O O . TYR A 1 380 ? -8.843 2.486 18.075 1.00 97.94 380 TYR A O 1
ATOM 3060 N N . GLY A 1 381 ? -6.635 2.155 18.348 1.00 98.31 381 GLY A N 1
ATOM 3061 C CA . GLY A 1 381 ? -6.416 3.269 19.266 1.00 98.31 381 GLY A CA 1
ATOM 3062 C C . GLY A 1 381 ? -6.814 4.622 18.686 1.00 98.31 381 GLY A C 1
ATOM 3063 O O . GLY A 1 381 ? -7.512 5.388 19.350 1.00 98.31 381 GLY A O 1
ATOM 3064 N N . ASP A 1 382 ? -6.472 4.889 17.421 1.00 98.31 382 ASP A N 1
ATOM 3065 C CA . ASP A 1 382 ? -6.875 6.126 16.739 1.00 98.31 382 ASP A CA 1
ATOM 3066 C C . ASP A 1 382 ? -8.406 6.207 16.608 1.00 98.31 382 ASP A C 1
ATOM 3068 O O . ASP A 1 382 ? -9.014 7.260 16.806 1.00 98.31 382 ASP A O 1
ATOM 3072 N N . CYS A 1 383 ? -9.053 5.077 16.316 1.00 98.31 383 CYS A N 1
ATOM 3073 C CA . CYS A 1 383 ? -10.504 5.004 16.199 1.00 98.31 383 CYS A CA 1
ATOM 3074 C C . CYS A 1 383 ? -11.201 5.202 17.557 1.00 98.31 383 CYS A C 1
ATOM 3076 O O . CYS A 1 383 ? -12.129 6.006 17.684 1.00 98.31 383 CYS A O 1
ATOM 3078 N N . CYS A 1 384 ? -10.720 4.512 18.590 1.00 98.62 384 CYS A N 1
ATOM 3079 C CA . CYS A 1 384 ? -11.192 4.627 19.966 1.00 98.62 384 CYS A CA 1
ATOM 3080 C C . CYS A 1 384 ? -10.988 6.038 20.524 1.00 98.62 384 CYS A C 1
ATOM 3082 O O . CYS A 1 384 ? -11.851 6.529 21.250 1.00 98.62 384 CYS A O 1
ATOM 3084 N N . GLN A 1 385 ? -9.915 6.730 20.132 1.00 98.62 385 GLN A N 1
ATOM 3085 C CA . GLN A 1 385 ? -9.698 8.130 20.487 1.00 98.62 385 GLN A CA 1
ATOM 3086 C C . GLN A 1 385 ? -10.837 9.002 19.952 1.00 98.62 385 GLN A C 1
ATOM 3088 O O . GLN A 1 385 ? -11.456 9.735 20.722 1.00 98.62 385 GLN A O 1
ATOM 3093 N N . GLN A 1 386 ? -11.190 8.879 18.672 1.00 98.38 386 GLN A N 1
ATOM 3094 C CA . GLN A 1 386 ? -12.293 9.655 18.098 1.00 98.38 386 GLN A CA 1
ATOM 3095 C C . GLN A 1 386 ? -13.640 9.326 18.758 1.00 98.38 386 GLN A C 1
ATOM 3097 O O . GLN A 1 386 ? -14.431 10.234 19.018 1.00 98.38 386 GLN A O 1
ATOM 3102 N N . ILE A 1 387 ? -13.903 8.047 19.056 1.00 98.69 387 ILE A N 1
ATOM 3103 C CA . ILE A 1 387 ? -15.134 7.600 19.729 1.00 98.69 387 ILE A CA 1
ATOM 3104 C C . ILE A 1 387 ? -15.215 8.159 21.154 1.00 98.69 387 ILE A C 1
ATOM 3106 O O . ILE A 1 387 ? -16.258 8.694 21.535 1.00 98.69 387 ILE A O 1
ATOM 3110 N N . PHE A 1 388 ? -14.122 8.102 21.921 1.00 98.75 388 PHE A N 1
ATOM 3111 C CA . PHE A 1 388 ? -14.045 8.678 23.265 1.00 98.75 388 PHE A CA 1
ATOM 3112 C C . PHE A 1 388 ? -14.398 10.167 23.242 1.00 98.75 388 PHE A C 1
ATOM 3114 O O . PHE A 1 388 ? -15.282 10.610 23.978 1.00 98.75 388 PHE A O 1
ATOM 3121 N N . GLU A 1 389 ? -13.757 10.946 22.368 1.00 98.50 389 GLU A N 1
ATOM 3122 C CA . GLU A 1 389 ? -14.006 12.388 22.282 1.00 98.50 389 GLU A CA 1
ATOM 3123 C C . GLU A 1 389 ? -15.424 12.702 21.792 1.00 98.50 389 GLU A C 1
ATOM 3125 O O . GLU A 1 389 ? -15.996 13.722 22.168 1.00 98.50 389 GLU A O 1
ATOM 3130 N N . ALA A 1 390 ? -16.015 11.831 20.970 1.00 98.25 390 ALA A N 1
ATOM 3131 C CA . ALA A 1 390 ? -17.381 11.992 20.486 1.00 98.25 390 ALA A CA 1
ATOM 3132 C C . ALA A 1 390 ? -18.448 11.652 21.540 1.00 98.25 390 ALA A C 1
ATOM 3134 O O . ALA A 1 390 ? -19.543 12.210 21.475 1.00 98.25 390 ALA A O 1
ATOM 3135 N N . ILE A 1 391 ? -18.160 10.742 22.477 1.00 98.56 391 ILE A N 1
ATOM 3136 C CA . ILE A 1 391 ? -19.049 10.403 23.602 1.00 98.56 391 ILE A CA 1
ATOM 3137 C C . ILE A 1 391 ? -18.952 11.452 24.713 1.00 98.56 391 ILE A C 1
ATOM 3139 O O . ILE A 1 391 ? -19.957 11.790 25.334 1.00 98.56 391 ILE A O 1
ATOM 3143 N N . THR A 1 392 ? -17.738 11.923 24.999 1.00 98.38 392 THR A N 1
ATOM 3144 C CA . THR A 1 392 ? -17.446 12.736 26.190 1.00 98.38 392 THR A CA 1
ATOM 3145 C C . THR A 1 392 ? -17.402 14.233 25.919 1.00 98.38 392 THR A C 1
ATOM 3147 O O . THR A 1 392 ? -17.463 15.013 26.866 1.00 98.38 392 THR A O 1
ATOM 3150 N N . GLU A 1 393 ? -17.234 14.630 24.654 1.00 97.81 393 GLU A N 1
ATOM 3151 C CA . GLU A 1 393 ? -16.885 15.994 24.236 1.00 97.81 393 GLU A CA 1
ATOM 3152 C C . GLU A 1 393 ? -15.562 16.507 24.853 1.00 97.81 393 GLU A C 1
ATOM 3154 O O . GLU A 1 393 ? -15.222 17.685 24.733 1.00 97.81 393 GLU A O 1
ATOM 3159 N N . HIS A 1 394 ? -14.769 15.622 25.474 1.00 97.94 394 HIS A N 1
ATOM 3160 C CA . HIS A 1 394 ? -13.482 15.935 26.083 1.00 97.94 394 HIS A CA 1
ATOM 3161 C C . HIS A 1 394 ? -12.335 15.542 25.152 1.00 97.94 394 HIS A C 1
ATOM 3163 O O . HIS A 1 394 ? -12.225 14.386 24.756 1.00 97.94 394 HIS A O 1
ATOM 3169 N N . LYS A 1 395 ? -11.463 16.498 24.817 1.00 98.19 395 LYS A N 1
ATOM 3170 C CA . LYS A 1 395 ? -10.296 16.266 23.957 1.00 98.19 395 LYS A CA 1
ATOM 3171 C C . LYS A 1 395 ? -9.134 15.671 24.748 1.00 98.19 395 LYS A C 1
ATOM 3173 O O . LYS A 1 395 ? -8.640 16.312 25.669 1.00 98.19 395 LYS A O 1
ATOM 3178 N N . ILE A 1 396 ? -8.667 14.496 24.331 1.00 98.31 396 ILE A N 1
ATOM 3179 C CA . ILE A 1 396 ? -7.486 13.814 24.899 1.00 98.31 396 ILE A CA 1
ATOM 3180 C C . ILE A 1 396 ? -6.284 13.865 23.958 1.00 98.31 396 ILE A C 1
ATOM 3182 O O . ILE A 1 396 ? -5.161 13.592 24.373 1.00 98.31 396 ILE A O 1
ATOM 3186 N N . TYR A 1 397 ? -6.512 14.243 22.700 1.00 98.12 397 TYR A N 1
ATOM 3187 C CA . TYR A 1 397 ? -5.477 14.336 21.688 1.00 98.12 397 TYR A CA 1
ATOM 3188 C C . TYR A 1 397 ? -5.566 15.655 20.920 1.00 98.12 397 TYR A C 1
ATOM 3190 O O . TYR A 1 397 ? -6.640 16.160 20.589 1.00 98.12 397 TYR A O 1
ATOM 3198 N N . ARG A 1 398 ? -4.395 16.215 20.611 1.00 96.69 398 ARG A N 1
ATOM 3199 C CA . ARG A 1 398 ? -4.237 17.368 19.729 1.00 96.69 398 ARG A CA 1
ATOM 3200 C C . ARG A 1 398 ? -3.192 17.021 18.684 1.00 96.69 398 ARG A C 1
ATOM 3202 O O . ARG A 1 398 ? -2.021 16.873 19.020 1.00 96.69 398 ARG A O 1
ATOM 3209 N N . SER A 1 399 ? -3.631 16.943 17.434 1.00 94.38 399 SER A N 1
ATOM 3210 C CA . SER A 1 399 ? -2.755 16.590 16.322 1.00 94.38 399 SER A CA 1
ATOM 3211 C C . SER A 1 399 ? -1.601 17.572 16.144 1.00 94.38 399 SER A C 1
ATOM 3213 O O . SER A 1 399 ? -1.807 18.789 16.213 1.00 94.38 399 SER A O 1
ATOM 3215 N N . ARG A 1 400 ? -0.396 17.046 15.888 1.00 94.62 400 ARG A N 1
ATOM 3216 C CA . ARG A 1 400 ? 0.791 17.854 15.556 1.00 94.62 400 ARG A CA 1
ATOM 3217 C C . ARG A 1 400 ? 0.805 18.312 14.102 1.00 94.62 400 ARG A C 1
ATOM 3219 O O . ARG A 1 400 ? 1.463 19.297 13.781 1.00 94.62 400 ARG A O 1
ATOM 3226 N N . THR A 1 401 ? 0.074 17.622 13.229 1.00 91.12 401 THR A N 1
ATOM 3227 C CA . THR A 1 401 ? -0.021 17.928 11.794 1.00 91.12 401 THR A CA 1
ATOM 3228 C C . THR A 1 401 ? -1.477 17.910 11.323 1.00 91.12 401 THR A C 1
ATOM 3230 O O . THR A 1 401 ? -2.388 17.573 12.077 1.00 91.12 401 THR A O 1
ATOM 3233 N N . THR A 1 402 ? -1.747 18.253 10.064 1.00 87.75 402 THR A N 1
ATOM 3234 C CA . THR A 1 402 ? -3.121 18.210 9.525 1.00 87.75 402 THR A CA 1
ATOM 3235 C C . THR A 1 402 ? -3.699 16.791 9.458 1.00 87.75 402 THR A C 1
ATOM 3237 O O . THR A 1 402 ? -4.918 16.618 9.447 1.00 87.75 402 THR A O 1
ATOM 3240 N N . THR A 1 403 ? -2.838 15.773 9.429 1.00 91.50 403 THR A N 1
ATOM 3241 C CA . THR A 1 403 ? -3.224 14.363 9.289 1.00 91.50 403 THR A CA 1
ATOM 3242 C C . THR A 1 403 ? -2.736 13.481 10.431 1.00 91.50 403 THR A C 1
ATOM 3244 O O . THR A 1 403 ? -2.877 12.265 10.331 1.00 91.50 403 THR A O 1
ATOM 3247 N N . GLY A 1 404 ? -2.163 14.067 11.483 1.00 93.19 404 GLY A N 1
ATOM 3248 C CA . GLY A 1 404 ? -1.606 13.333 12.614 1.00 93.19 404 GLY A CA 1
ATOM 3249 C C . GLY A 1 404 ? -2.678 12.601 13.411 1.00 93.19 404 GLY A C 1
ATOM 3250 O O . GLY A 1 404 ? -3.768 13.119 13.664 1.00 93.19 404 GLY A O 1
ATOM 3251 N N . GLN A 1 405 ? -2.334 11.404 13.860 1.00 95.81 405 GLN A N 1
ATOM 3252 C CA . GLN A 1 405 ? -3.122 10.547 14.740 1.00 95.81 405 GLN A CA 1
ATOM 3253 C C . GLN A 1 405 ? -2.291 10.180 15.976 1.00 95.81 405 GLN A C 1
ATOM 3255 O O . GLN A 1 405 ? -1.060 10.253 15.907 1.00 95.81 405 GLN A O 1
ATOM 3260 N N . PRO A 1 406 ? -2.914 9.754 17.091 1.00 97.38 406 PRO A N 1
ATOM 3261 C CA . PRO A 1 406 ? -2.174 9.334 18.277 1.00 97.38 406 PRO A CA 1
ATOM 3262 C C . PRO A 1 406 ? -1.046 8.349 17.961 1.00 97.38 406 PRO A C 1
ATOM 3264 O O . PRO A 1 406 ? 0.072 8.554 18.430 1.00 97.38 406 PRO A O 1
ATOM 3267 N N . THR A 1 407 ? -1.310 7.352 17.107 1.00 96.44 407 THR A N 1
ATOM 3268 C CA . THR A 1 407 ? -0.301 6.360 16.712 1.00 96.44 407 THR A CA 1
ATOM 3269 C C . THR A 1 407 ? 0.832 6.973 15.884 1.00 96.44 407 THR A C 1
ATOM 3271 O O . THR A 1 407 ? 2.000 6.709 16.161 1.00 96.44 407 THR A O 1
ATOM 3274 N N . SER A 1 408 ? 0.528 7.809 14.880 1.00 93.38 408 SER A N 1
ATOM 3275 C CA . SER A 1 408 ? 1.572 8.416 14.031 1.00 93.38 408 SER A CA 1
ATOM 3276 C C . SER A 1 408 ? 2.439 9.414 14.801 1.00 93.38 408 SER A C 1
ATOM 3278 O O . SER A 1 408 ? 3.621 9.577 14.506 1.00 93.38 408 SER A O 1
ATOM 3280 N N . ASP A 1 409 ? 1.856 10.067 15.806 1.00 96.12 409 ASP A N 1
ATOM 3281 C CA . ASP A 1 409 ? 2.538 11.035 16.661 1.00 96.12 409 ASP A CA 1
ATOM 3282 C C . ASP A 1 409 ? 3.231 10.360 17.867 1.00 96.12 409 ASP A C 1
ATOM 3284 O O . ASP A 1 409 ? 3.930 11.042 18.626 1.00 96.12 409 ASP A O 1
ATOM 3288 N N . ASN A 1 410 ? 3.088 9.032 18.012 1.00 96.44 410 ASN A N 1
ATOM 3289 C CA . ASN A 1 410 ? 3.601 8.193 19.103 1.00 96.44 410 ASN A CA 1
ATOM 3290 C C . ASN A 1 410 ? 3.155 8.676 20.499 1.00 96.44 410 ASN A C 1
ATOM 3292 O O . ASN A 1 410 ? 3.960 8.795 21.430 1.00 96.44 410 ASN A O 1
ATOM 3296 N N . VAL A 1 411 ? 1.871 9.020 20.638 1.00 98.00 411 VAL A N 1
ATOM 3297 C CA . VAL A 1 411 ? 1.255 9.531 21.879 1.00 98.00 411 VAL A CA 1
ATOM 3298 C C . VAL A 1 411 ? 0.050 8.706 22.343 1.00 98.00 411 VAL A C 1
ATOM 3300 O O . VAL A 1 411 ? -0.679 9.130 23.240 1.00 98.00 411 VAL A O 1
ATOM 3303 N N . GLU A 1 412 ? -0.161 7.509 21.798 1.00 97.44 412 GLU A N 1
ATOM 3304 C CA . GLU A 1 412 ? -1.296 6.636 22.117 1.00 97.44 412 GLU A CA 1
ATOM 3305 C C . GLU A 1 412 ? -1.396 6.311 23.622 1.00 97.44 412 GLU A C 1
ATOM 3307 O O . GLU A 1 412 ? -2.457 6.456 24.232 1.00 97.44 412 GLU A O 1
ATOM 3312 N N . LYS A 1 413 ? -0.265 6.024 24.284 1.00 97.88 413 LYS A N 1
ATOM 3313 C CA . LYS A 1 413 ? -0.212 5.779 25.740 1.00 97.88 413 LYS A CA 1
ATOM 3314 C C . LYS A 1 413 ? -0.572 7.015 26.569 1.00 97.88 413 LYS A C 1
ATOM 3316 O O . LYS A 1 413 ? -1.186 6.897 27.627 1.00 97.88 413 LYS A O 1
ATOM 3321 N N . GLN A 1 414 ? -0.191 8.203 26.096 1.00 98.19 414 GLN A N 1
ATOM 3322 C CA . GLN A 1 414 ? -0.515 9.470 26.762 1.00 98.19 414 GLN A CA 1
ATOM 3323 C C . GLN A 1 414 ? -2.015 9.752 26.653 1.00 98.19 414 GLN A C 1
ATOM 3325 O O . GLN A 1 414 ? -2.635 10.143 27.639 1.00 98.19 414 GLN A O 1
ATOM 3330 N N . CYS A 1 415 ? -2.603 9.480 25.484 1.00 98.31 415 CYS A N 1
ATOM 3331 C CA . CYS A 1 415 ? -4.041 9.595 25.259 1.00 98.31 415 CYS A CA 1
ATOM 3332 C C . CYS A 1 415 ? -4.822 8.638 26.170 1.00 98.31 415 CYS A C 1
ATOM 3334 O O . CYS A 1 415 ? -5.773 9.069 26.819 1.00 98.31 415 CYS A O 1
ATOM 3336 N N . LYS A 1 416 ? -4.384 7.374 26.287 1.00 98.38 416 LYS A N 1
ATOM 3337 C CA . LYS A 1 416 ? -4.985 6.392 27.203 1.00 98.38 416 LYS A CA 1
ATOM 3338 C C . LYS A 1 416 ? -4.942 6.855 28.657 1.00 98.38 416 LYS A C 1
ATOM 3340 O O . LYS A 1 416 ? -5.981 6.920 29.302 1.00 98.38 416 LYS A O 1
ATOM 3345 N N . SER A 1 417 ? -3.775 7.289 29.136 1.00 97.88 417 SER A N 1
ATOM 3346 C CA . SER A 1 417 ? -3.620 7.815 30.499 1.00 97.88 417 SER A CA 1
ATOM 3347 C C . SER A 1 417 ? -4.500 9.045 30.766 1.00 97.88 417 SER A C 1
ATOM 3349 O O . SER A 1 417 ? -5.123 9.141 31.826 1.00 97.88 417 SER A O 1
ATOM 3351 N N . ALA A 1 418 ? -4.605 9.969 29.803 1.00 98.06 418 ALA A N 1
ATOM 3352 C CA . ALA A 1 418 ? -5.483 11.133 29.913 1.00 98.06 418 ALA A CA 1
ATOM 3353 C C . ALA A 1 418 ? -6.967 10.732 29.992 1.00 98.06 418 ALA A C 1
ATOM 3355 O O . ALA A 1 418 ? -7.707 11.273 30.817 1.00 98.06 418 ALA A O 1
ATOM 3356 N N . ALA A 1 419 ? -7.388 9.759 29.180 1.00 98.12 419 ALA A N 1
ATOM 3357 C CA . ALA A 1 419 ? -8.751 9.242 29.173 1.00 98.12 419 ALA A CA 1
ATOM 3358 C C . ALA A 1 419 ? -9.100 8.485 30.466 1.00 98.12 419 ALA A C 1
ATOM 3360 O 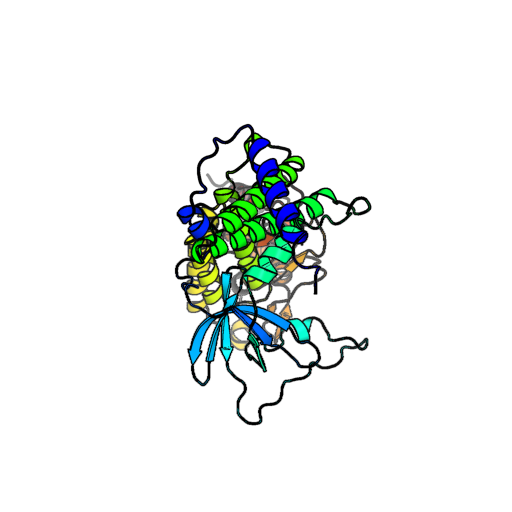O . ALA A 1 419 ? -10.153 8.739 31.051 1.00 98.12 419 ALA A O 1
ATOM 3361 N N . ASP A 1 420 ? -8.202 7.619 30.949 1.00 97.88 420 ASP A N 1
ATOM 3362 C CA . ASP A 1 420 ? -8.335 6.900 32.223 1.00 97.88 420 ASP A CA 1
ATOM 3363 C C . ASP A 1 420 ? -8.479 7.867 33.398 1.00 97.88 420 ASP A C 1
ATOM 3365 O O . ASP A 1 420 ? -9.384 7.733 34.228 1.00 97.88 420 ASP A O 1
ATOM 3369 N N . LYS A 1 421 ? -7.606 8.879 33.458 1.00 97.31 421 LYS A N 1
ATOM 3370 C CA . LYS A 1 421 ? -7.660 9.913 34.492 1.00 97.31 421 LYS A CA 1
ATOM 3371 C C . LYS A 1 421 ? -9.006 10.633 34.470 1.00 97.31 421 LYS A C 1
ATOM 3373 O O . LYS A 1 421 ? -9.668 10.707 35.504 1.00 97.31 421 LYS A O 1
ATOM 3378 N N . TRP A 1 422 ? -9.419 11.120 33.300 1.00 97.56 422 TRP A N 1
ATOM 3379 C CA . TRP A 1 422 ? -10.697 11.808 33.141 1.00 97.56 422 TRP A CA 1
ATOM 3380 C C . TRP A 1 422 ? -11.868 10.921 33.576 1.00 97.56 422 TRP A C 1
ATOM 3382 O O . TRP A 1 422 ? -12.745 11.363 34.317 1.00 97.56 422 TRP A O 1
ATOM 3392 N N . TRP A 1 423 ? -11.874 9.649 33.170 1.00 97.50 423 TRP A N 1
ATOM 3393 C CA . TRP A 1 423 ? -12.965 8.731 33.480 1.00 97.50 423 TRP A CA 1
ATOM 3394 C C . TRP A 1 423 ? -13.088 8.449 34.978 1.00 97.50 423 TRP A C 1
ATOM 3396 O O . TRP A 1 423 ? -14.193 8.490 35.521 1.00 97.50 423 TRP A O 1
ATOM 3406 N N . ARG A 1 424 ? -11.963 8.259 35.675 1.00 96.44 424 ARG A N 1
ATOM 3407 C CA . ARG A 1 424 ? -11.943 8.086 37.137 1.00 96.44 424 ARG A CA 1
ATOM 3408 C C . ARG A 1 424 ? -12.449 9.326 37.868 1.00 96.44 424 ARG A C 1
ATOM 3410 O O . ARG A 1 424 ? -13.249 9.192 38.793 1.00 96.44 424 ARG A O 1
ATOM 3417 N N . GLU A 1 425 ? -12.065 10.519 37.415 1.00 96.44 425 GLU A N 1
ATOM 3418 C CA . GLU A 1 425 ? -12.576 11.784 37.960 1.00 96.44 425 GLU A CA 1
ATOM 3419 C C . GLU A 1 425 ? -14.102 11.893 37.798 1.00 96.44 425 GLU A C 1
ATOM 3421 O O . GLU A 1 425 ? -14.795 12.245 38.753 1.00 96.44 425 GLU A O 1
ATOM 3426 N N . GLN A 1 426 ? -14.653 11.506 36.640 1.00 96.50 426 GLN A N 1
ATOM 3427 C CA . GLN A 1 426 ? -16.109 11.477 36.423 1.00 96.50 426 GLN A CA 1
ATOM 3428 C C . GLN A 1 426 ? -16.844 10.467 37.317 1.00 96.50 426 GLN A C 1
ATOM 3430 O O . GLN A 1 426 ? -18.039 10.625 37.571 1.00 96.50 426 GLN A O 1
ATOM 3435 N N . GLN A 1 427 ? -16.149 9.433 37.793 1.00 95.62 427 GLN A N 1
ATOM 3436 C CA . GLN A 1 427 ? -16.678 8.434 38.723 1.00 95.62 427 GLN A CA 1
ATOM 3437 C C . GLN A 1 427 ? -16.471 8.813 40.201 1.00 95.62 427 GLN A C 1
ATOM 3439 O O . GLN A 1 427 ? -16.924 8.082 41.081 1.00 95.62 427 GLN A O 1
ATOM 3444 N N . GLY A 1 428 ? -15.794 9.930 40.495 1.00 95.44 428 GLY A N 1
ATOM 3445 C CA . GLY A 1 428 ? -15.414 10.307 41.860 1.00 95.44 428 GLY A CA 1
ATOM 3446 C C . GLY A 1 428 ? -14.351 9.390 42.477 1.00 95.44 428 GLY A C 1
ATOM 3447 O O . GLY A 1 428 ? -14.231 9.323 43.700 1.00 95.44 428 GLY A O 1
ATOM 3448 N N . L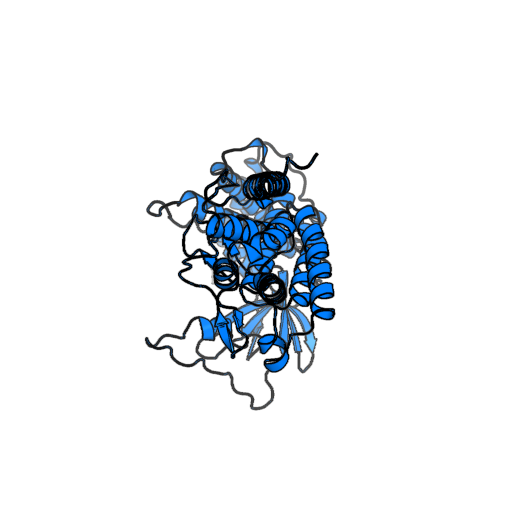EU A 1 429 ? -13.598 8.663 41.647 1.00 91.25 429 LEU A N 1
ATOM 3449 C CA . LEU A 1 429 ? -12.503 7.798 42.075 1.00 91.25 429 LEU A CA 1
ATOM 3450 C C . LEU A 1 429 ? -11.184 8.587 42.117 1.00 91.25 429 LEU A C 1
ATOM 3452 O O . LEU A 1 429 ? -10.980 9.485 41.297 1.00 91.25 429 LEU A O 1
ATOM 3456 N N . PRO A 1 430 ? -10.253 8.251 43.031 1.00 85.75 430 PRO A N 1
ATOM 3457 C CA . PRO A 1 430 ? -8.923 8.852 43.020 1.00 85.75 430 PRO A CA 1
ATOM 3458 C C . PRO A 1 430 ? -8.174 8.483 41.725 1.00 85.75 430 PRO A C 1
ATOM 3460 O O . PRO A 1 430 ? -8.479 7.436 41.136 1.00 85.75 430 PRO A O 1
ATOM 3463 N N . PRO A 1 431 ? -7.181 9.281 41.286 1.00 82.62 431 PRO A N 1
ATOM 3464 C CA . PRO A 1 431 ? -6.316 8.932 40.156 1.00 82.62 431 PRO A CA 1
ATOM 3465 C C . PRO A 1 431 ? -5.720 7.523 40.308 1.00 82.62 431 PRO A C 1
ATOM 3467 O O . PRO A 1 431 ? -5.520 7.056 41.428 1.00 82.62 431 PRO A O 1
ATOM 3470 N N . ALA A 1 432 ? -5.487 6.822 39.195 1.00 77.44 432 ALA A N 1
ATOM 3471 C CA . ALA A 1 432 ? -4.714 5.580 39.230 1.00 77.44 432 ALA A CA 1
ATOM 3472 C C . ALA A 1 432 ? -3.252 5.928 39.560 1.00 77.44 432 ALA A C 1
ATOM 3474 O O . ALA A 1 432 ? -2.735 6.891 38.992 1.00 77.44 432 ALA A O 1
ATOM 3475 N N . GLU A 1 433 ? -2.650 5.201 40.506 1.00 69.94 433 GLU A N 1
ATOM 3476 C CA . GLU A 1 433 ? -1.229 5.347 40.869 1.00 69.94 433 GLU A CA 1
ATOM 3477 C C . GLU A 1 433 ? -0.290 4.873 39.758 1.00 69.94 433 GLU A C 1
ATOM 3479 O O . GLU A 1 433 ? -0.621 3.857 39.098 1.00 69.94 433 GLU A O 1
#

pLDDT: mean 90.72, std 12.87, range [40.88, 98.75]

Foldseek 3Di:
DDDPPPVVVVVVVVLVVLVPPDPDDPPDDDPLVLLCLLQEFVPQAAQAPFFWKWFWFFAPLDTDTFTATFRDDDPFWTWGQGLSHDIAIATEADVVRDGHHADQDPVRHHDVVSVVPTDRRYRPDIGTDDLVVVLVVDLVVAQDDDPCVVPDPSLVVLLLSLLVLLLSLSSQLSVCVSHVNNSSSVSSNSSSVVSLVVNCVSPPDPVPRDDSSLSSNASVLLVLLLVLLVCLLVVHDLVVSLVSLVSSCSRPNYDCNVVSVVLNVLSVVLVVVVVVDDDDALVRVVPDDLLNLLVVLLNCQQAKRAEDPDAQAATALPPGPDIQFGQDNVRDGDRSLVSLLVSAPSNLVVLLVCLLAFRFGSYKHANGPSRSNRIDTDGSNQSSQNSLCSRPVDHLDDAPDNHRTCVNVVNSVSSSLSSQQVSCVVVVHDRDD

Radius of gyration: 26.35 Å; chains: 1; bounding box: 65×52×94 Å

Organism: NCBI:txid124

Secondary structure (DSSP, 8-state):
---SSSHHHHHHHHHHHHTTS--SS--PPP-HHHHHHHHS-TTPPP-TTPPEEEEEES-GGG-EEEEEEEEEE-SSEEEEEETTS-EEEEEPPPTTPPPP-PPBPTTSSB-HHHHHHS---B-SEEEE--HHHHHHHHHHH-------TTSTTHHHHHHHHHHHHHHHHHHHHHHHHHTT-HHHHHHHHHHHHHHHHHHHTT-S-GGG---HHHHHHHHHHHHHHHHHHHHHHTT--HHHHHHHHHHHHTSSS-TTHHHHHHHHHHHHHHHHHHHH-----HHHHTT--HHHHHHHHHHHHTT-EEE--SSSB---SSS-SEEE-EE-TTS-EE-HHHHHHHHGGGGHHHHHHTTT---EEEEEEES-TT-GGGEEEEEHHHHHHHHHHHHH-------SSTT--TTTTT-HHHHHHHHHHHHHHHTTPPPP-